Protein AF-A0A812Y9Y4-F1 (afdb_monomer_lite)

Structure (mmCIF, N/CA/C/O backbone):
data_AF-A0A812Y9Y4-F1
#
_entry.id   AF-A0A812Y9Y4-F1
#
loop_
_atom_site.group_PDB
_atom_site.id
_atom_site.type_symbol
_atom_site.label_atom_id
_atom_site.label_alt_id
_atom_site.label_comp_id
_atom_site.label_asym_id
_atom_site.label_entity_id
_atom_site.label_seq_id
_atom_site.pdbx_PDB_ins_code
_atom_site.Cartn_x
_atom_site.Cartn_y
_atom_site.Cartn_z
_atom_site.occupancy
_atom_site.B_iso_or_equiv
_atom_site.auth_seq_id
_atom_site.auth_comp_id
_atom_site.auth_asym_id
_atom_site.auth_atom_id
_atom_site.pdbx_PDB_model_num
ATOM 1 N N . MET A 1 1 ? 53.286 -4.081 -22.951 1.00 35.53 1 MET A N 1
ATOM 2 C CA . MET A 1 1 ? 52.260 -5.070 -22.555 1.00 35.53 1 MET A CA 1
ATOM 3 C C . MET A 1 1 ? 51.636 -4.602 -21.252 1.00 35.53 1 MET A C 1
ATOM 5 O O . MET A 1 1 ? 52.226 -4.806 -20.205 1.00 35.53 1 MET A O 1
ATOM 9 N N . ALA A 1 2 ? 50.497 -3.916 -21.320 1.00 28.64 2 ALA A N 1
ATOM 10 C CA . ALA A 1 2 ? 49.703 -3.560 -20.149 1.00 28.64 2 ALA A CA 1
ATOM 11 C C . ALA A 1 2 ? 48.253 -3.929 -20.473 1.00 28.64 2 ALA A C 1
ATOM 13 O O . ALA A 1 2 ? 47.637 -3.339 -21.357 1.00 28.64 2 ALA A O 1
ATOM 14 N N . LEU A 1 3 ? 47.769 -4.991 -19.832 1.00 30.16 3 LEU A N 1
ATOM 15 C CA . LEU A 1 3 ? 46.392 -5.464 -19.921 1.00 30.16 3 LEU A CA 1
ATOM 16 C C . LEU A 1 3 ? 45.519 -4.560 -19.044 1.00 30.16 3 LEU A C 1
ATOM 18 O O . LEU A 1 3 ? 45.478 -4.721 -17.827 1.00 30.16 3 LEU A O 1
ATOM 22 N N . LEU A 1 4 ? 44.822 -3.614 -19.670 1.00 27.36 4 LEU A N 1
ATOM 23 C CA . LEU A 1 4 ? 43.667 -2.943 -19.079 1.00 27.36 4 LEU A CA 1
ATOM 24 C C . LEU A 1 4 ? 42.500 -3.938 -19.074 1.00 27.36 4 LEU A C 1
ATOM 26 O O . LEU A 1 4 ? 41.922 -4.237 -20.118 1.00 27.36 4 LEU A O 1
ATOM 30 N N . ARG A 1 5 ? 42.176 -4.489 -17.900 1.00 28.12 5 ARG A N 1
ATOM 31 C CA . ARG A 1 5 ? 40.911 -5.198 -17.682 1.00 28.12 5 ARG A CA 1
ATOM 32 C C . ARG A 1 5 ? 39.799 -4.158 -17.573 1.00 28.12 5 ARG A C 1
ATOM 34 O O . ARG A 1 5 ? 39.793 -3.360 -16.641 1.00 28.12 5 ARG A O 1
ATOM 41 N N . SER A 1 6 ? 38.874 -4.178 -18.527 1.00 24.42 6 SER A N 1
ATOM 42 C CA . SER A 1 6 ? 37.622 -3.432 -18.459 1.00 24.42 6 SER A CA 1
ATOM 43 C C . SER A 1 6 ? 36.795 -3.932 -17.272 1.00 24.42 6 SER A C 1
ATOM 45 O O . SER A 1 6 ? 36.425 -5.107 -17.230 1.00 24.42 6 SER A O 1
ATOM 47 N N . MET A 1 7 ? 36.489 -3.049 -16.323 1.00 25.41 7 MET A N 1
ATOM 48 C CA . MET A 1 7 ? 35.390 -3.270 -15.386 1.00 25.41 7 MET A CA 1
ATOM 49 C C . MET A 1 7 ? 34.083 -3.163 -16.173 1.00 25.41 7 MET A C 1
ATOM 51 O O . MET A 1 7 ? 33.804 -2.139 -16.796 1.00 25.41 7 MET A O 1
ATOM 55 N N . ALA A 1 8 ? 33.318 -4.250 -16.192 1.00 24.70 8 ALA A N 1
ATOM 56 C CA . ALA A 1 8 ? 31.974 -4.265 -16.736 1.00 24.70 8 ALA A CA 1
ATOM 57 C C . ALA A 1 8 ? 31.073 -3.440 -15.808 1.00 24.70 8 ALA A C 1
ATOM 59 O O . ALA A 1 8 ? 30.738 -3.884 -14.713 1.00 24.70 8 ALA A O 1
ATOM 60 N N . PHE A 1 9 ? 30.697 -2.238 -16.243 1.00 24.39 9 PHE A N 1
ATOM 61 C CA . PHE A 1 9 ? 29.556 -1.527 -15.681 1.00 24.39 9 PHE A CA 1
ATOM 62 C C . PHE A 1 9 ? 28.302 -2.333 -16.022 1.00 24.39 9 PHE A C 1
ATOM 64 O O . PHE A 1 9 ? 27.894 -2.403 -17.182 1.00 24.39 9 PHE A O 1
ATOM 71 N N . TRP A 1 10 ? 27.720 -2.984 -15.020 1.00 23.72 10 TRP A N 1
ATOM 72 C CA . TRP A 1 10 ? 26.359 -3.491 -15.121 1.00 23.72 10 TRP A CA 1
ATOM 73 C C . TRP A 1 10 ? 25.416 -2.278 -15.157 1.00 23.72 10 TRP A C 1
ATOM 75 O O . TRP A 1 10 ? 25.562 -1.389 -14.316 1.00 23.72 10 TRP A O 1
ATOM 85 N N . PRO A 1 11 ? 24.492 -2.180 -16.128 1.00 23.34 11 PRO A N 1
ATOM 86 C CA . PRO A 1 11 ? 23.519 -1.099 -16.139 1.00 23.34 11 PRO A CA 1
ATOM 87 C C . PRO A 1 11 ? 22.568 -1.262 -14.940 1.00 23.34 11 PRO A C 1
ATOM 89 O O . PRO A 1 11 ? 22.229 -2.400 -14.591 1.00 23.34 11 PRO A O 1
ATOM 92 N N . PRO A 1 12 ? 22.124 -0.159 -14.310 1.00 27.38 12 PRO A N 1
ATOM 93 C CA . PRO A 1 12 ? 21.137 -0.227 -13.245 1.00 27.38 12 PRO A CA 1
ATOM 94 C C . PRO A 1 12 ? 19.872 -0.875 -13.810 1.00 27.38 12 PRO A C 1
ATOM 96 O O . PRO A 1 12 ? 19.343 -0.443 -14.834 1.00 27.38 12 PRO A O 1
ATOM 99 N N . HIS A 1 13 ? 19.421 -1.958 -13.181 1.00 29.28 13 HIS A N 1
ATOM 100 C CA . HIS A 1 13 ? 18.095 -2.499 -13.441 1.00 29.28 13 HIS A CA 1
ATOM 101 C C . HIS A 1 13 ? 17.080 -1.382 -13.174 1.00 29.28 13 HIS A C 1
ATOM 103 O O . HIS A 1 13 ? 17.046 -0.826 -12.076 1.00 29.28 13 HIS A O 1
ATOM 109 N N . SER A 1 14 ? 16.297 -1.024 -14.191 1.00 27.38 14 SER A N 1
ATOM 110 C CA . SER A 1 14 ? 15.181 -0.090 -14.079 1.00 27.38 14 SER A CA 1
ATOM 111 C C . SER A 1 14 ? 14.081 -0.749 -13.244 1.00 27.38 14 SER A C 1
ATOM 113 O O . SER A 1 14 ? 13.194 -1.421 -13.771 1.00 27.38 14 SER A O 1
ATOM 115 N N . TYR A 1 15 ? 14.187 -0.642 -11.924 1.00 32.03 15 TYR A N 1
ATOM 116 C CA . TYR A 1 15 ? 13.104 -0.998 -11.021 1.00 32.03 15 TYR A CA 1
ATOM 117 C C . TYR A 1 15 ? 12.094 0.150 -10.999 1.00 32.03 15 TYR A C 1
ATOM 119 O O . TYR A 1 15 ? 12.475 1.306 -10.834 1.00 32.03 15 TYR A O 1
ATOM 127 N N . SER A 1 16 ? 10.815 -0.191 -11.163 1.00 40.88 16 SER A N 1
ATOM 128 C CA . SER A 1 16 ? 9.662 0.695 -10.986 1.00 40.88 16 SER A CA 1
ATOM 129 C C . SER A 1 16 ? 9.823 1.607 -9.767 1.00 40.88 16 SER A C 1
ATOM 131 O O . SER A 1 16 ? 10.184 1.110 -8.691 1.00 40.88 16 SER A O 1
ATOM 133 N N . GLU A 1 17 ? 9.523 2.902 -9.912 1.00 46.56 17 GLU A N 1
ATOM 134 C CA . GLU A 1 17 ? 9.535 3.847 -8.792 1.00 46.56 17 GLU A CA 1
ATOM 135 C C . GLU A 1 17 ? 8.672 3.310 -7.641 1.00 46.56 17 GLU A C 1
ATOM 137 O O . GLU A 1 17 ? 7.454 3.166 -7.723 1.00 46.56 17 GLU A O 1
ATOM 142 N N . ALA A 1 18 ? 9.359 2.922 -6.576 1.00 58.59 18 ALA A N 1
ATOM 143 C CA . ALA A 1 18 ? 8.795 2.374 -5.360 1.00 58.59 18 ALA A CA 1
ATOM 144 C C . ALA A 1 18 ? 7.864 3.375 -4.657 1.00 58.59 18 ALA A C 1
ATOM 146 O O . ALA A 1 18 ? 8.152 4.572 -4.609 1.00 58.59 18 ALA A O 1
ATOM 147 N N . ASN A 1 19 ? 6.799 2.888 -4.019 1.00 74.06 19 ASN A N 1
ATOM 148 C CA . ASN A 1 19 ? 5.921 3.695 -3.171 1.00 74.06 19 ASN A CA 1
ATOM 149 C C . ASN A 1 19 ? 6.490 3.744 -1.748 1.00 74.06 19 ASN A C 1
ATOM 151 O O . ASN A 1 19 ? 5.922 3.179 -0.807 1.00 74.06 19 ASN A O 1
ATOM 155 N N . TRP A 1 20 ? 7.639 4.404 -1.603 1.00 85.50 20 TRP A N 1
ATOM 156 C CA . TRP A 1 20 ? 8.305 4.547 -0.315 1.00 85.50 20 TRP A CA 1
ATOM 157 C C . TRP A 1 20 ? 7.474 5.392 0.650 1.00 85.50 20 TRP A C 1
ATOM 159 O O . TRP A 1 20 ? 7.106 6.535 0.372 1.00 85.50 20 TRP A O 1
ATOM 169 N N . LYS A 1 21 ? 7.209 4.826 1.824 1.00 87.25 21 LYS A N 1
ATOM 170 C CA . LYS A 1 21 ? 6.614 5.499 2.974 1.00 87.25 21 LYS A CA 1
ATOM 171 C C . LYS A 1 21 ? 7.640 5.597 4.087 1.00 87.25 21 LYS A C 1
ATOM 173 O O . LYS A 1 21 ? 8.237 4.585 4.452 1.00 87.25 21 LYS A O 1
ATOM 178 N N . LEU A 1 22 ? 7.849 6.799 4.618 1.00 93.81 22 LEU A N 1
ATOM 179 C CA . LEU A 1 22 ? 8.743 6.994 5.754 1.00 93.81 22 LEU A CA 1
ATOM 180 C C . LEU A 1 22 ? 8.109 6.337 6.979 1.00 93.81 22 LEU A C 1
ATOM 182 O O . LEU A 1 22 ? 7.027 6.726 7.402 1.00 93.81 22 LEU A O 1
ATOM 186 N N . ALA A 1 23 ? 8.776 5.330 7.529 1.00 96.62 23 ALA A N 1
ATOM 187 C CA . ALA A 1 23 ? 8.288 4.570 8.673 1.00 96.62 23 ALA A CA 1
ATOM 188 C C . ALA A 1 23 ? 8.977 5.012 9.972 1.00 96.62 23 ALA A C 1
ATOM 190 O O . ALA A 1 23 ? 8.327 5.155 11.008 1.00 96.62 23 ALA A O 1
ATOM 191 N N . LEU A 1 24 ? 10.284 5.273 9.930 1.00 98.25 24 LEU A N 1
ATOM 192 C CA . LEU A 1 24 ? 11.077 5.620 11.112 1.00 98.25 24 LEU A CA 1
ATOM 193 C C . LEU A 1 24 ? 12.174 6.621 10.737 1.00 98.25 24 LEU A C 1
ATOM 195 O O . LEU A 1 24 ? 12.804 6.489 9.691 1.00 98.25 24 LEU A O 1
ATOM 199 N N . LYS A 1 25 ? 12.450 7.578 11.616 1.00 97.75 25 LYS A N 1
ATOM 200 C CA . LYS A 1 25 ? 13.698 8.338 11.648 1.00 97.75 25 LYS A CA 1
ATOM 201 C C . LYS A 1 25 ? 14.442 7.995 12.914 1.00 97.75 25 LYS A C 1
ATOM 203 O O . LYS A 1 25 ? 13.863 7.956 13.996 1.00 97.75 25 LYS A O 1
ATOM 208 N N . VAL A 1 26 ? 15.727 7.769 12.759 1.00 97.06 26 VAL A N 1
ATOM 209 C CA . VAL A 1 26 ? 16.653 7.473 13.832 1.00 97.06 26 VAL A CA 1
ATOM 210 C C . VAL A 1 26 ? 17.603 8.651 13.919 1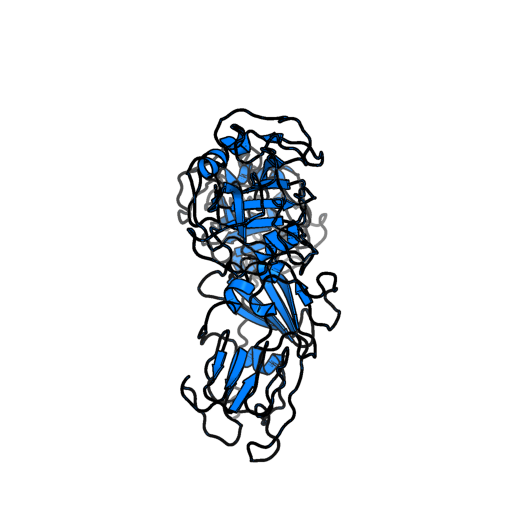.00 97.06 26 VAL A C 1
ATOM 212 O O . VAL A 1 26 ? 18.395 8.875 13.005 1.00 97.06 26 VAL A O 1
ATOM 215 N N . GLY A 1 27 ? 17.490 9.431 14.988 1.00 93.50 27 GLY A N 1
ATOM 216 C CA . GLY A 1 27 ? 18.373 10.559 15.242 1.00 93.50 27 GLY A CA 1
ATOM 217 C C . GLY A 1 27 ? 19.713 10.111 15.821 1.00 93.50 27 GLY A C 1
ATOM 218 O O . GLY A 1 27 ? 19.977 8.929 16.051 1.00 93.50 27 GLY A O 1
ATOM 219 N N . GLU A 1 28 ? 20.571 11.078 16.133 1.00 92.56 28 GLU A N 1
ATOM 220 C CA . GLU A 1 28 ? 21.837 10.827 16.832 1.00 92.56 28 GLU A CA 1
ATOM 221 C C . GLU A 1 28 ? 21.624 10.673 18.346 1.00 92.56 28 GLU A C 1
ATOM 223 O O . GLU A 1 28 ? 22.205 11.384 19.167 1.00 92.56 28 GLU A O 1
ATOM 228 N N . THR A 1 29 ? 20.733 9.760 18.735 1.00 90.31 29 THR A N 1
ATOM 229 C CA . THR A 1 29 ? 20.355 9.552 20.134 1.00 90.31 29 THR A CA 1
ATOM 230 C C . THR A 1 29 ? 20.307 8.062 20.498 1.00 90.31 29 THR A C 1
ATOM 232 O O . THR A 1 29 ? 20.536 7.173 19.677 1.00 90.31 29 THR A O 1
ATOM 235 N N . LYS A 1 30 ? 20.029 7.782 21.775 1.00 90.44 30 LYS A N 1
ATOM 236 C CA . LYS A 1 30 ? 19.825 6.430 22.316 1.00 90.44 30 LYS A CA 1
ATOM 237 C C . LYS A 1 30 ? 18.360 5.969 22.321 1.00 90.44 30 LYS A C 1
ATOM 239 O O . LYS A 1 30 ? 18.101 4.837 22.716 1.00 90.44 30 LYS A O 1
ATOM 244 N N . THR A 1 31 ? 17.405 6.824 21.943 1.00 95.00 31 THR A N 1
ATOM 245 C CA . THR A 1 31 ? 15.958 6.558 22.073 1.00 95.00 31 THR A CA 1
ATOM 246 C C . THR A 1 31 ? 15.532 5.318 21.294 1.00 95.00 31 THR A C 1
ATOM 248 O O . THR A 1 31 ? 14.781 4.491 21.804 1.00 95.00 31 THR A O 1
ATOM 251 N N . LEU A 1 32 ? 16.053 5.164 20.076 1.00 95.88 32 LEU A N 1
ATOM 252 C CA . LEU A 1 32 ? 15.797 4.024 19.198 1.00 95.88 32 LEU A CA 1
ATOM 253 C C . LEU A 1 32 ? 16.938 2.992 19.242 1.00 95.88 32 LEU A C 1
ATOM 255 O O . LEU A 1 32 ? 17.238 2.352 18.241 1.00 95.88 32 LEU A O 1
ATOM 259 N N . GLY A 1 33 ? 17.574 2.815 20.409 1.00 95.38 33 GLY A N 1
ATOM 260 C CA . GLY A 1 33 ? 18.510 1.714 20.672 1.00 95.38 33 GLY A CA 1
ATOM 261 C C . GLY A 1 33 ? 17.881 0.325 20.490 1.00 95.38 33 GLY A C 1
ATOM 262 O O . GLY A 1 33 ? 16.660 0.208 20.367 1.00 95.38 33 GLY A O 1
ATOM 263 N N . PHE A 1 34 ? 18.693 -0.738 20.460 1.00 95.31 34 PHE A N 1
ATOM 264 C CA . PHE A 1 34 ? 18.217 -2.112 20.226 1.00 95.31 34 PHE A CA 1
ATOM 265 C C . PHE A 1 34 ? 17.046 -2.513 21.139 1.00 95.31 34 PHE A C 1
ATOM 267 O O . PHE A 1 34 ? 16.038 -3.034 20.663 1.00 95.31 34 PHE A O 1
ATOM 274 N N . SER A 1 35 ? 17.146 -2.252 22.437 1.00 95.19 35 SER A N 1
ATOM 275 C CA . SER A 1 35 ? 16.162 -2.636 23.453 1.00 95.19 35 SER A CA 1
ATOM 276 C C . SER A 1 35 ? 14.985 -1.665 23.557 1.00 95.19 35 SER A C 1
ATOM 278 O O . SER A 1 35 ? 14.126 -1.849 24.418 1.00 95.19 35 SER A O 1
ATOM 280 N N . SER A 1 36 ? 14.920 -0.635 22.708 1.00 96.56 36 SER A N 1
ATOM 281 C CA . SER A 1 36 ? 13.810 0.316 22.725 1.00 96.56 36 SER A CA 1
ATOM 282 C C . SER A 1 36 ? 12.471 -0.397 22.478 1.00 96.56 36 SER A C 1
ATOM 284 O O . SER A 1 36 ? 12.345 -1.128 21.489 1.00 96.56 36 SER A O 1
ATOM 286 N N . PRO A 1 37 ? 11.442 -0.184 23.321 1.00 95.50 37 PRO A N 1
ATOM 287 C CA . PRO A 1 37 ? 10.122 -0.774 23.100 1.00 95.50 37 PRO A CA 1
ATOM 288 C C . PRO A 1 37 ? 9.448 -0.217 21.838 1.00 95.50 37 PRO A C 1
ATOM 290 O O . PRO A 1 37 ? 8.569 -0.866 21.275 1.00 95.50 37 PRO A O 1
ATOM 293 N N . LEU A 1 38 ? 9.910 0.935 21.335 1.00 95.81 38 LEU A N 1
ATOM 294 C CA . LEU A 1 38 ? 9.402 1.563 20.116 1.00 95.81 38 LEU A CA 1
ATOM 295 C C . LEU A 1 38 ? 9.594 0.703 18.861 1.00 95.81 38 LEU A C 1
ATOM 297 O O . LEU A 1 38 ? 8.903 0.929 17.873 1.00 95.81 38 LEU A O 1
ATOM 301 N N . TRP A 1 39 ? 10.469 -0.305 18.880 1.00 96.50 39 TRP A N 1
ATOM 302 C CA . TRP A 1 39 ? 10.584 -1.256 17.770 1.00 96.50 39 TRP A CA 1
ATOM 303 C C . TRP A 1 39 ? 9.386 -2.205 17.660 1.00 96.50 39 TRP A C 1
ATOM 305 O O . TRP A 1 39 ? 9.103 -2.692 16.567 1.00 96.50 39 TRP A O 1
ATOM 315 N N . THR A 1 40 ? 8.692 -2.477 18.768 1.00 90.75 40 THR A N 1
ATOM 316 C CA . THR A 1 40 ? 7.717 -3.576 18.853 1.00 90.75 40 THR A CA 1
ATOM 317 C C . THR A 1 40 ? 6.329 -3.153 19.335 1.00 90.75 40 THR A C 1
ATOM 319 O O . THR A 1 40 ? 5.337 -3.795 18.977 1.00 90.75 40 THR A O 1
ATOM 322 N N . ASN A 1 41 ? 6.229 -2.061 20.096 1.00 78.44 41 ASN A N 1
ATOM 323 C CA . ASN A 1 41 ? 4.957 -1.455 20.493 1.00 78.44 41 ASN A CA 1
ATOM 324 C C . ASN A 1 41 ? 4.333 -0.651 19.336 1.00 78.44 41 ASN A C 1
ATOM 326 O O . ASN A 1 41 ? 4.940 -0.516 18.267 1.00 78.44 41 ASN A O 1
ATOM 330 N N . THR A 1 42 ? 3.134 -0.094 19.517 1.00 80.56 42 THR A N 1
ATOM 331 C CA . THR A 1 42 ? 2.537 0.797 18.499 1.00 80.56 42 THR A CA 1
ATOM 332 C C . THR A 1 42 ? 2.680 2.281 18.807 1.00 80.56 42 THR A C 1
ATOM 334 O O . THR A 1 42 ? 2.175 3.097 18.035 1.00 80.56 42 THR A O 1
ATOM 337 N N . GLU A 1 43 ? 3.341 2.653 19.902 1.00 86.56 43 GLU A N 1
ATOM 338 C CA . GLU A 1 43 ? 3.541 4.060 20.241 1.00 86.56 43 GLU A CA 1
ATOM 339 C C . GLU A 1 43 ? 4.233 4.777 19.082 1.00 86.56 43 GLU A C 1
ATOM 341 O O . GLU A 1 43 ? 5.159 4.243 18.459 1.00 86.56 43 GLU A O 1
ATOM 346 N N . LEU A 1 44 ? 3.744 5.976 18.779 1.00 88.62 44 LEU A N 1
ATOM 347 C CA . LEU A 1 44 ? 4.352 6.880 17.815 1.00 88.62 44 LEU A CA 1
ATOM 348 C C . LEU A 1 44 ? 5.338 7.789 18.542 1.00 88.62 44 LEU A C 1
ATOM 350 O O . LEU A 1 44 ? 5.207 8.049 19.737 1.00 88.62 44 LEU A O 1
ATOM 354 N N . LEU A 1 45 ? 6.314 8.303 17.807 1.00 95.81 45 LEU A N 1
ATOM 355 C CA . LEU A 1 45 ? 7.305 9.233 18.334 1.00 95.81 45 LEU A CA 1
ATOM 356 C C . LEU A 1 45 ? 7.418 10.394 17.357 1.00 95.81 45 LEU A C 1
ATOM 358 O O . LEU A 1 45 ? 7.671 10.158 16.183 1.00 95.81 45 LEU A O 1
ATOM 362 N N . ASN A 1 46 ? 7.220 11.629 17.818 1.00 94.25 46 ASN A N 1
ATOM 363 C CA . ASN A 1 46 ? 7.368 12.835 16.995 1.00 94.25 46 ASN A CA 1
ATOM 364 C C . ASN A 1 46 ? 6.684 12.729 15.608 1.00 94.25 46 ASN A C 1
ATOM 366 O O . ASN A 1 46 ? 7.283 13.067 14.595 1.00 94.25 46 ASN A O 1
ATOM 370 N N . GLU A 1 47 ? 5.434 12.251 15.537 1.00 86.56 47 GLU A N 1
ATOM 371 C CA . GLU A 1 47 ? 4.743 11.963 14.258 1.00 86.56 47 GLU A CA 1
ATOM 372 C C . GLU A 1 47 ? 4.615 13.195 13.341 1.00 86.56 47 GLU A C 1
ATOM 374 O O . GLU A 1 47 ? 4.638 13.079 12.119 1.00 86.56 47 GLU A O 1
ATOM 379 N N . ALA A 1 48 ? 4.528 14.394 13.923 1.00 82.00 48 ALA A N 1
ATOM 380 C CA . ALA A 1 48 ? 4.484 15.651 13.176 1.00 82.00 48 ALA A CA 1
ATOM 381 C C . ALA A 1 48 ? 5.858 16.097 12.634 1.00 82.00 48 ALA A C 1
ATOM 383 O O . ALA A 1 48 ? 5.953 17.141 11.987 1.00 82.00 48 ALA A O 1
ATOM 384 N N . SER A 1 49 ? 6.923 15.346 12.922 1.00 85.88 49 SER A N 1
ATOM 385 C CA . SER A 1 49 ? 8.274 15.677 12.496 1.00 85.88 49 SER A CA 1
ATOM 386 C C . SER A 1 49 ? 8.400 15.607 10.978 1.00 85.88 49 SER A C 1
ATOM 388 O O . SER A 1 49 ? 8.122 14.577 10.357 1.00 85.88 49 SER A O 1
ATOM 390 N N . VAL A 1 50 ? 8.854 16.704 10.376 1.00 83.62 50 VAL A N 1
ATOM 391 C CA . VAL A 1 50 ? 9.077 16.784 8.929 1.00 83.62 50 VAL A CA 1
ATOM 392 C C . VAL A 1 50 ? 10.319 15.987 8.526 1.00 83.62 50 VAL A C 1
ATOM 394 O O . VAL A 1 50 ? 11.215 15.756 9.339 1.00 83.62 50 VAL A O 1
ATOM 397 N N . VAL A 1 51 ? 10.373 15.542 7.269 1.00 84.00 51 VAL A N 1
ATOM 398 C CA . VAL A 1 51 ? 11.384 14.587 6.777 1.00 84.00 51 VAL A CA 1
ATOM 399 C C . VAL A 1 51 ? 12.814 15.046 7.079 1.00 84.00 51 VAL A C 1
ATOM 401 O O . VAL A 1 51 ? 13.568 14.281 7.670 1.00 84.00 51 VAL A O 1
ATOM 404 N N . ASP A 1 52 ? 13.164 16.298 6.790 1.00 86.38 52 ASP A N 1
ATOM 405 C CA . ASP A 1 52 ? 14.549 16.792 6.891 1.00 86.38 52 ASP A CA 1
ATOM 406 C C . ASP A 1 52 ? 15.040 17.057 8.325 1.00 86.38 52 ASP A C 1
ATOM 408 O O . ASP A 1 52 ? 16.214 17.362 8.543 1.00 86.38 52 ASP A O 1
ATOM 412 N N . THR A 1 53 ? 14.169 16.963 9.335 1.00 90.75 53 THR A N 1
ATOM 413 C CA . THR A 1 53 ? 14.573 17.173 10.731 1.00 90.75 53 THR A CA 1
ATOM 414 C C . THR A 1 53 ? 15.335 15.960 11.260 1.00 90.75 53 THR A C 1
ATOM 416 O O . THR A 1 53 ? 14.800 14.849 11.282 1.00 90.75 53 THR A O 1
ATOM 419 N N . ILE A 1 54 ? 16.565 16.178 11.735 1.00 94.19 54 ILE A N 1
ATOM 420 C CA . ILE A 1 54 ? 17.379 15.147 12.391 1.00 94.19 54 ILE A CA 1
ATOM 421 C C . ILE A 1 54 ? 16.906 14.978 13.837 1.00 94.19 54 ILE A C 1
ATOM 423 O O . ILE A 1 54 ? 17.336 15.694 14.739 1.00 94.19 54 ILE A O 1
ATOM 427 N N . GLU A 1 55 ? 16.016 14.019 14.046 1.00 96.06 55 GLU A N 1
ATOM 428 C CA . GLU A 1 55 ? 15.547 13.572 15.356 1.00 96.06 55 GLU A CA 1
ATOM 429 C C . GLU A 1 55 ? 14.967 12.158 15.251 1.00 96.06 55 GLU A C 1
ATOM 431 O O . GLU A 1 55 ? 14.744 11.650 14.149 1.00 96.06 55 GLU A O 1
ATOM 436 N N . ASP A 1 56 ? 14.711 11.521 16.393 1.00 98.06 56 ASP A N 1
ATOM 437 C CA . ASP A 1 56 ? 13.973 10.262 16.405 1.00 98.06 56 ASP A CA 1
ATOM 438 C C . ASP A 1 56 ? 12.497 10.521 16.101 1.00 98.06 56 ASP A C 1
ATOM 440 O O . ASP A 1 56 ? 11.869 11.366 16.737 1.00 98.06 56 ASP A O 1
ATOM 444 N N . ALA A 1 57 ? 11.928 9.774 15.163 1.00 97.44 57 ALA A N 1
ATOM 445 C CA . ALA A 1 57 ? 10.499 9.793 14.892 1.00 97.44 57 ALA A CA 1
ATOM 446 C C . ALA A 1 57 ? 10.024 8.406 14.462 1.00 97.44 57 ALA A C 1
ATOM 448 O O . ALA A 1 57 ? 10.733 7.690 13.762 1.00 97.44 57 ALA A O 1
ATOM 449 N N . LYS A 1 58 ? 8.814 8.027 14.851 1.00 97.19 58 LYS A N 1
ATOM 450 C CA . LYS A 1 58 ? 8.142 6.795 14.447 1.00 97.19 58 LYS A CA 1
ATOM 451 C C . LYS A 1 58 ? 6.753 7.153 13.952 1.00 97.19 58 LYS A C 1
ATOM 453 O O . LYS A 1 58 ? 5.948 7.689 14.714 1.00 97.19 58 LYS A O 1
ATOM 458 N N . TYR A 1 59 ? 6.501 6.852 12.685 1.00 87.69 59 TYR A N 1
ATOM 459 C CA . TYR A 1 59 ? 5.267 7.196 11.988 1.00 87.69 59 TYR A CA 1
ATOM 460 C C . TYR A 1 59 ? 4.291 6.020 11.985 1.00 87.69 59 TYR A C 1
ATOM 462 O O . TYR A 1 59 ? 4.680 4.863 12.178 1.00 87.69 59 TYR A O 1
ATOM 470 N N . LYS A 1 60 ? 3.010 6.300 11.731 1.00 78.12 60 LYS A N 1
ATOM 471 C CA . LYS A 1 60 ? 1.957 5.273 11.652 1.00 78.12 60 LYS A CA 1
ATOM 472 C C . LYS A 1 60 ? 2.272 4.176 10.629 1.00 78.12 60 LYS A C 1
ATOM 474 O O . LYS A 1 60 ? 1.877 3.024 10.828 1.00 78.12 60 LYS A O 1
ATOM 479 N N . GLU A 1 61 ? 2.997 4.503 9.560 1.00 86.44 61 GLU A N 1
ATOM 480 C CA . GLU A 1 61 ? 3.375 3.570 8.501 1.00 86.44 61 GLU A CA 1
ATOM 481 C C . GLU A 1 61 ? 4.279 2.453 9.036 1.00 86.44 61 GLU A C 1
ATOM 483 O O . GLU A 1 61 ? 4.135 1.306 8.622 1.00 86.44 61 GLU A O 1
ATOM 488 N N . PHE A 1 62 ? 5.103 2.715 10.059 1.00 93.44 62 PHE A N 1
ATOM 489 C CA . PHE A 1 62 ? 5.865 1.658 10.733 1.00 93.44 62 PHE A CA 1
ATOM 490 C C . PHE A 1 62 ? 4.962 0.568 11.321 1.00 93.44 62 PHE A C 1
ATOM 492 O O . PHE A 1 62 ? 5.308 -0.611 11.290 1.00 93.44 62 PHE A O 1
ATOM 499 N N . ASN A 1 63 ? 3.798 0.949 11.850 1.00 76.25 63 ASN A N 1
ATOM 500 C CA . ASN A 1 63 ? 2.881 0.030 12.521 1.00 76.25 63 ASN A CA 1
ATOM 501 C C . ASN A 1 63 ? 1.913 -0.667 11.563 1.00 76.25 63 ASN A C 1
ATOM 503 O O . ASN A 1 63 ? 1.444 -1.760 11.888 1.00 76.25 63 ASN A O 1
ATOM 507 N N . THR A 1 64 ? 1.604 -0.044 10.423 1.00 72.06 64 THR A N 1
ATOM 508 C CA . THR A 1 64 ? 0.420 -0.390 9.618 1.00 72.06 64 THR A CA 1
ATOM 509 C C . THR A 1 64 ? 0.684 -0.647 8.139 1.00 72.06 64 THR A C 1
ATOM 511 O O . THR A 1 64 ? -0.205 -1.183 7.482 1.00 72.06 64 THR A O 1
ATOM 514 N N . GLU A 1 65 ? 1.847 -0.268 7.603 1.00 78.00 65 GLU A N 1
ATOM 515 C CA . GLU A 1 65 ? 2.099 -0.342 6.164 1.00 78.00 65 GLU A CA 1
ATOM 516 C C . GLU A 1 65 ? 2.698 -1.700 5.773 1.00 78.00 65 GLU A C 1
ATOM 518 O O . GLU A 1 65 ? 3.852 -1.970 6.125 1.00 78.00 65 GLU A O 1
ATOM 523 N N . PRO A 1 66 ? 1.968 -2.553 5.032 1.00 74.50 66 PRO A N 1
ATOM 524 C CA . PRO A 1 66 ? 2.504 -3.821 4.575 1.00 74.50 66 PRO A CA 1
ATOM 525 C C . PRO A 1 66 ? 3.519 -3.597 3.455 1.00 74.50 66 PRO A C 1
ATOM 527 O O . PRO A 1 66 ? 3.309 -2.788 2.552 1.00 74.50 66 PRO A O 1
ATOM 530 N N . PHE A 1 67 ? 4.619 -4.343 3.482 1.00 82.31 67 PHE A N 1
ATOM 531 C CA . PHE A 1 67 ? 5.736 -4.138 2.560 1.00 82.31 67 PHE A CA 1
ATOM 532 C C . PHE A 1 67 ? 6.460 -5.442 2.234 1.00 82.31 67 PHE A C 1
ATOM 534 O O . PHE A 1 67 ? 6.405 -6.430 2.971 1.00 82.31 67 PHE A O 1
ATOM 541 N N . LYS A 1 68 ? 7.178 -5.433 1.109 1.00 85.00 68 LYS A N 1
ATOM 542 C CA . LYS A 1 68 ? 8.156 -6.473 0.740 1.00 85.00 68 LYS A CA 1
ATOM 543 C C . LYS A 1 68 ? 9.545 -5.897 0.460 1.00 85.00 68 LYS A C 1
ATOM 545 O O . LYS A 1 68 ? 10.495 -6.661 0.310 1.00 85.00 68 LYS A O 1
ATOM 550 N N . ARG A 1 69 ? 9.694 -4.568 0.438 1.00 89.12 69 ARG A N 1
ATOM 551 C CA . ARG A 1 69 ? 11.000 -3.901 0.375 1.00 89.12 69 ARG A CA 1
ATOM 552 C C . ARG A 1 69 ? 11.129 -2.855 1.466 1.00 89.12 69 ARG A C 1
ATOM 554 O O . ARG A 1 69 ? 10.167 -2.154 1.772 1.00 89.12 69 ARG A O 1
ATOM 561 N N . ILE A 1 70 ? 12.319 -2.758 2.032 1.00 95.88 70 ILE A N 1
ATOM 562 C CA . ILE A 1 70 ? 12.681 -1.763 3.037 1.00 95.88 70 ILE A CA 1
ATOM 563 C C . ILE A 1 70 ? 13.952 -1.054 2.594 1.00 95.88 70 ILE A C 1
ATOM 565 O O . ILE A 1 70 ? 14.805 -1.647 1.934 1.00 95.88 70 ILE A O 1
ATOM 569 N N . ARG A 1 71 ? 14.076 0.218 2.944 1.00 95.69 71 ARG A N 1
ATOM 570 C CA . ARG A 1 71 ? 15.217 1.061 2.608 1.00 95.69 71 ARG A CA 1
ATOM 571 C C . ARG A 1 71 ? 15.663 1.804 3.855 1.00 95.69 71 ARG A C 1
ATOM 573 O O . ARG A 1 71 ? 14.825 2.361 4.553 1.00 95.69 71 ARG A O 1
ATOM 580 N N . MET A 1 72 ? 16.964 1.861 4.111 1.00 96.88 72 MET A N 1
ATOM 581 C CA . MET A 1 72 ? 17.545 2.803 5.070 1.00 96.88 72 MET A CA 1
ATOM 582 C C . MET A 1 72 ? 18.461 3.783 4.348 1.00 96.88 72 MET A C 1
ATOM 584 O O . MET A 1 72 ? 19.350 3.355 3.623 1.00 96.88 72 MET A O 1
ATOM 588 N N . CYS A 1 73 ? 18.259 5.081 4.543 1.00 96.38 73 CYS A N 1
ATOM 589 C CA . CYS A 1 73 ? 19.125 6.141 4.024 1.00 96.38 73 CYS A CA 1
ATOM 590 C C . CYS A 1 73 ? 19.919 6.758 5.168 1.00 96.38 73 CYS A C 1
ATOM 592 O O . CYS A 1 73 ? 19.337 7.101 6.198 1.00 96.38 73 CYS A O 1
ATOM 594 N N . VAL A 1 74 ? 21.240 6.850 5.020 1.00 97.12 74 VAL A N 1
ATOM 595 C CA . VAL A 1 74 ? 22.157 7.212 6.109 1.00 97.12 74 VAL A CA 1
ATOM 596 C C . VAL A 1 74 ? 22.739 8.599 5.863 1.00 97.12 74 VAL A C 1
ATOM 598 O O . VAL A 1 74 ? 23.342 8.858 4.823 1.00 97.12 74 VAL A O 1
ATOM 601 N N . GLY A 1 75 ? 22.595 9.503 6.833 1.00 94.31 75 GLY A N 1
ATOM 602 C CA . GLY A 1 75 ? 23.087 10.883 6.741 1.00 94.31 75 GLY A CA 1
ATOM 603 C C . GLY A 1 75 ? 22.176 11.843 5.965 1.00 94.31 75 GLY A C 1
ATOM 604 O O . GLY A 1 75 ? 22.311 13.052 6.126 1.00 94.31 75 GLY A O 1
ATOM 605 N N . SER A 1 76 ? 21.250 11.324 5.159 1.00 91.50 76 SER A N 1
ATOM 606 C CA . SER A 1 76 ? 20.311 12.079 4.324 1.00 91.50 76 SER A CA 1
ATOM 607 C C . SER A 1 76 ? 19.010 11.283 4.150 1.00 91.50 76 SER A C 1
ATOM 609 O O . SER A 1 76 ? 19.074 10.052 4.119 1.00 91.50 76 SER A O 1
ATOM 611 N N . PRO A 1 77 ? 17.837 11.934 4.021 1.00 85.56 77 PRO A N 1
ATOM 612 C CA . PRO A 1 77 ? 16.554 11.242 3.887 1.00 85.56 77 PRO A CA 1
ATOM 613 C C . PRO A 1 77 ? 16.385 10.458 2.583 1.00 85.56 77 PRO A C 1
ATOM 615 O O . PRO A 1 77 ? 15.703 9.434 2.582 1.00 85.56 77 PRO A O 1
ATOM 618 N N . GLU A 1 78 ? 16.997 10.919 1.490 1.00 83.75 78 GLU A N 1
ATOM 619 C CA . GLU A 1 78 ? 16.721 10.414 0.133 1.00 83.75 78 GLU A CA 1
ATOM 620 C C . GLU A 1 78 ? 17.976 9.973 -0.635 1.00 83.75 78 GLU A C 1
ATOM 622 O O . GLU A 1 78 ? 17.887 9.518 -1.775 1.00 83.75 78 GLU A O 1
ATOM 627 N N . SER A 1 79 ? 19.159 10.088 -0.031 1.00 86.88 79 SER A N 1
ATOM 628 C CA . SER A 1 79 ? 20.424 9.680 -0.646 1.00 86.88 79 SER A CA 1
ATOM 629 C C . SER A 1 79 ? 21.242 8.799 0.292 1.00 86.88 79 SER A C 1
ATOM 631 O O . SER A 1 79 ? 20.974 8.741 1.490 1.00 86.88 79 SER A O 1
ATOM 633 N N . ASN A 1 80 ? 22.247 8.111 -0.265 1.00 93.69 80 ASN A N 1
ATOM 634 C CA . ASN A 1 80 ? 23.126 7.213 0.488 1.00 93.69 80 ASN A CA 1
ATOM 635 C C . ASN A 1 80 ? 22.337 6.095 1.201 1.00 93.69 80 ASN A C 1
ATOM 637 O O . ASN A 1 80 ? 22.349 5.971 2.429 1.00 93.69 80 ASN A O 1
ATOM 641 N N . CYS A 1 81 ? 21.573 5.346 0.400 1.00 93.75 81 CYS A N 1
ATOM 642 C CA . CYS A 1 81 ? 20.600 4.376 0.879 1.00 93.75 81 CYS A CA 1
ATOM 643 C C . CYS A 1 81 ? 21.001 2.932 0.580 1.00 93.75 81 CYS A C 1
ATOM 645 O O . CYS A 1 81 ? 21.567 2.633 -0.469 1.00 93.75 81 CYS A O 1
ATOM 647 N N . VAL A 1 82 ? 20.589 2.041 1.477 1.00 94.31 82 VAL A N 1
ATOM 648 C CA . VAL A 1 82 ? 20.629 0.589 1.315 1.00 94.31 82 VAL A CA 1
ATOM 649 C C . VAL A 1 82 ? 19.203 0.078 1.238 1.00 94.31 82 VAL A C 1
ATOM 651 O O . VAL A 1 82 ? 18.387 0.383 2.110 1.00 94.31 82 VAL A O 1
ATOM 654 N N . GLU A 1 83 ? 18.906 -0.713 0.215 1.00 93.81 83 GLU A N 1
ATOM 655 C CA . GLU A 1 83 ? 17.616 -1.378 0.056 1.00 93.81 83 GLU A CA 1
ATOM 656 C C . GLU A 1 83 ? 17.731 -2.869 0.339 1.00 93.81 83 GLU A C 1
ATOM 658 O O . GLU A 1 83 ? 18.770 -3.490 0.128 1.00 93.81 83 GLU A O 1
ATOM 663 N N . HIS A 1 84 ? 16.632 -3.458 0.789 1.00 91.38 84 HIS A N 1
ATOM 664 C CA . HIS A 1 84 ? 16.517 -4.891 0.959 1.00 91.38 84 HIS A CA 1
ATOM 665 C C . HIS A 1 84 ? 15.124 -5.365 0.543 1.00 91.38 84 HIS A C 1
ATOM 667 O O . HIS A 1 84 ? 14.112 -4.739 0.867 1.00 91.38 84 HIS A O 1
ATOM 673 N N . VAL A 1 85 ? 15.083 -6.479 -0.189 1.00 84.00 85 VAL A N 1
ATOM 674 C CA . VAL A 1 85 ? 13.858 -7.107 -0.693 1.00 84.00 85 VAL A CA 1
ATOM 675 C C . VAL A 1 85 ? 13.679 -8.449 -0.004 1.00 84.00 85 VAL A C 1
ATOM 677 O O . VAL A 1 85 ? 14.519 -9.335 -0.129 1.00 84.00 85 VAL A O 1
ATOM 680 N N . PHE A 1 86 ? 12.553 -8.620 0.676 1.00 78.44 86 PHE A N 1
ATOM 681 C CA . PHE A 1 86 ? 12.242 -9.854 1.380 1.00 78.44 86 PHE A CA 1
ATOM 682 C C . PHE A 1 86 ? 11.653 -10.903 0.436 1.00 78.44 86 PHE A C 1
ATOM 684 O O . PHE A 1 86 ? 10.935 -10.594 -0.518 1.00 78.44 86 PHE A O 1
ATOM 691 N N . SER A 1 87 ? 11.874 -12.180 0.747 1.00 75.38 87 SER A N 1
ATOM 692 C CA . SER A 1 87 ? 11.231 -13.297 0.039 1.00 75.38 87 SER A CA 1
ATOM 693 C C . SER A 1 87 ? 9.711 -13.337 0.262 1.00 75.38 87 SER A C 1
ATOM 695 O O . SER A 1 87 ? 8.959 -13.706 -0.645 1.00 75.38 87 SER A O 1
ATOM 697 N N . LYS A 1 88 ? 9.248 -12.876 1.432 1.00 72.06 88 LYS A N 1
ATOM 698 C CA . LYS A 1 88 ? 7.836 -12.742 1.821 1.00 72.06 88 LYS A CA 1
ATOM 699 C C . LYS A 1 88 ? 7.479 -11.298 2.179 1.00 72.06 88 LYS A C 1
ATOM 701 O O . LYS A 1 88 ? 8.349 -10.511 2.528 1.00 72.06 88 LYS A O 1
ATOM 706 N N . ALA A 1 89 ? 6.192 -10.978 2.127 1.00 68.62 89 ALA A N 1
ATOM 707 C CA . ALA A 1 89 ? 5.662 -9.732 2.666 1.00 68.62 89 ALA A CA 1
ATOM 708 C C . ALA A 1 89 ? 5.627 -9.744 4.204 1.00 68.62 89 ALA A C 1
ATOM 710 O O . ALA A 1 89 ? 5.466 -10.805 4.815 1.00 68.62 89 ALA A O 1
ATOM 711 N N . TYR A 1 90 ? 5.725 -8.559 4.801 1.00 72.94 90 TYR A N 1
ATOM 712 C CA . TYR A 1 90 ? 5.420 -8.298 6.207 1.00 72.94 90 TYR A CA 1
ATOM 713 C C . TYR A 1 90 ? 4.214 -7.367 6.302 1.00 72.94 90 TYR A C 1
ATOM 715 O O . TYR A 1 90 ? 4.082 -6.453 5.491 1.00 72.94 90 TYR A O 1
ATOM 723 N N . ASP A 1 91 ? 3.367 -7.582 7.311 1.00 65.50 91 ASP A N 1
ATOM 724 C CA . ASP A 1 91 ? 2.173 -6.759 7.539 1.00 65.50 91 ASP A CA 1
ATOM 725 C C . ASP A 1 91 ? 2.522 -5.321 7.953 1.00 65.50 91 ASP A C 1
ATOM 727 O O . ASP A 1 91 ? 1.755 -4.404 7.678 1.00 65.50 91 ASP A O 1
ATOM 731 N N . SER A 1 92 ? 3.673 -5.125 8.609 1.00 79.44 92 SER A N 1
ATOM 732 C CA . SER A 1 92 ? 4.253 -3.814 8.924 1.00 79.44 92 SER A CA 1
ATOM 733 C C . SER A 1 92 ? 5.686 -3.914 9.440 1.00 79.44 92 SER A C 1
ATOM 735 O O . SER A 1 92 ? 6.165 -5.007 9.765 1.00 79.44 92 SER A O 1
ATOM 737 N N . ALA A 1 93 ? 6.416 -2.790 9.490 1.00 93.31 93 ALA A N 1
ATOM 738 C CA . ALA A 1 93 ? 7.789 -2.777 10.006 1.00 93.31 93 ALA A CA 1
ATOM 739 C C . ALA A 1 93 ? 7.817 -3.216 11.477 1.00 93.31 93 ALA A C 1
ATOM 741 O O . ALA A 1 93 ? 8.695 -3.976 11.876 1.00 93.31 93 ALA A O 1
ATOM 742 N N . ARG A 1 94 ? 6.790 -2.856 12.255 1.00 93.44 94 ARG A N 1
ATOM 743 C CA . ARG A 1 94 ? 6.567 -3.394 13.600 1.00 93.44 94 ARG A CA 1
ATOM 744 C C . ARG A 1 94 ? 6.486 -4.917 13.588 1.00 93.44 94 ARG A C 1
ATOM 746 O O . ARG A 1 94 ? 7.146 -5.546 14.399 1.00 93.44 94 ARG A O 1
ATOM 753 N N . ALA A 1 95 ? 5.734 -5.532 12.673 1.00 73.69 95 ALA A N 1
ATOM 754 C CA . ALA A 1 95 ? 5.667 -6.994 12.585 1.00 73.69 95 ALA A CA 1
ATOM 755 C C . ALA A 1 95 ? 7.035 -7.624 12.255 1.00 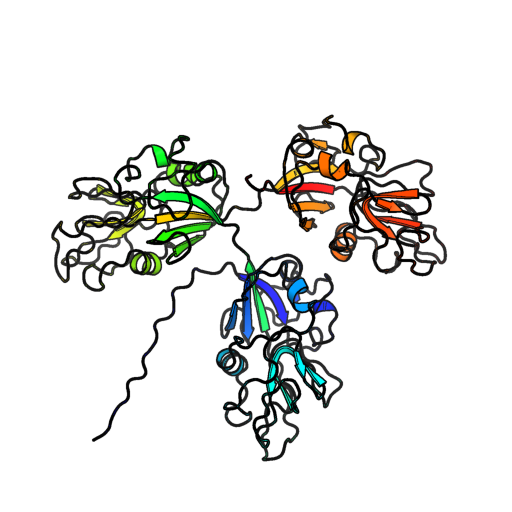73.69 95 ALA A C 1
ATOM 757 O O . ALA A 1 95 ? 7.383 -8.660 12.823 1.00 73.69 95 ALA A O 1
ATOM 758 N N . LEU A 1 96 ? 7.831 -6.983 11.389 1.00 92.69 96 LEU A N 1
ATOM 759 C CA . LEU A 1 96 ? 9.213 -7.389 11.107 1.00 92.69 96 LEU A CA 1
ATOM 760 C C . LEU A 1 96 ? 10.097 -7.308 12.364 1.00 92.69 96 LEU A C 1
ATOM 762 O O . LEU A 1 96 ? 10.748 -8.287 12.715 1.00 92.69 96 LEU A O 1
ATOM 766 N N . PHE A 1 97 ? 10.118 -6.169 13.061 1.00 95.94 97 PHE A N 1
ATOM 767 C CA . PHE A 1 97 ? 11.004 -5.955 14.213 1.00 95.94 97 PHE A CA 1
ATOM 768 C C . PHE A 1 97 ? 10.504 -6.603 15.517 1.00 95.94 97 PHE A C 1
ATOM 770 O O . PHE A 1 97 ? 11.311 -6.852 16.412 1.00 95.94 97 PHE A O 1
ATOM 777 N N . SER A 1 98 ? 9.219 -6.951 15.604 1.00 88.00 98 SER A N 1
ATOM 778 C CA . SER A 1 98 ? 8.640 -7.795 16.662 1.00 88.00 98 SER A CA 1
ATOM 779 C C . SER A 1 98 ? 8.879 -9.285 16.448 1.00 88.00 98 SER A C 1
ATOM 781 O O . SER A 1 98 ? 8.653 -10.073 17.367 1.00 88.00 98 SER A O 1
ATOM 783 N N . ALA A 1 99 ? 9.324 -9.698 15.260 1.00 78.94 99 ALA A N 1
ATOM 784 C CA . ALA A 1 99 ? 9.748 -11.071 15.052 1.00 78.94 99 ALA A CA 1
ATOM 785 C C . ALA A 1 99 ? 10.987 -11.394 15.908 1.00 78.94 99 ALA A C 1
ATOM 787 O O . ALA A 1 99 ? 11.697 -10.511 16.391 1.00 78.94 99 ALA A O 1
ATOM 788 N N . GLY A 1 100 ? 11.282 -12.685 16.065 1.00 89.19 100 GLY A N 1
ATOM 789 C CA . GLY A 1 100 ? 12.585 -13.112 16.572 1.00 89.19 100 GLY A CA 1
ATOM 790 C C . GLY A 1 100 ? 13.726 -12.756 15.609 1.00 89.19 100 GLY A C 1
ATOM 791 O O . GLY A 1 100 ? 13.557 -12.000 14.652 1.00 89.19 100 GLY A O 1
ATOM 792 N N . TYR A 1 101 ? 14.899 -13.340 15.845 1.00 94.25 101 TYR A N 1
ATOM 793 C CA . TYR A 1 101 ? 16.029 -13.236 14.923 1.00 94.25 101 TYR A CA 1
ATOM 794 C C . TYR A 1 101 ? 15.654 -13.746 13.521 1.00 94.25 101 TYR A C 1
ATOM 796 O O . TYR A 1 101 ? 15.195 -14.881 13.372 1.00 94.25 101 TYR A O 1
ATOM 804 N N . ILE A 1 102 ? 15.894 -12.923 12.498 1.00 91.75 102 ILE A N 1
ATOM 805 C CA . ILE A 1 102 ? 15.721 -13.278 11.087 1.00 91.75 102 ILE A CA 1
ATOM 806 C C . ILE A 1 102 ? 17.093 -13.221 10.427 1.00 91.75 102 ILE A C 1
ATOM 808 O O . ILE A 1 102 ? 17.626 -12.142 10.168 1.00 91.75 102 ILE A O 1
ATOM 812 N N . ARG A 1 103 ? 17.655 -14.398 10.148 1.00 93.50 103 ARG A N 1
ATOM 813 C CA . ARG A 1 103 ? 18.888 -14.525 9.373 1.00 93.50 103 ARG A CA 1
ATOM 814 C C . ARG A 1 103 ? 18.606 -14.263 7.900 1.00 93.50 103 ARG A C 1
ATOM 816 O O . ARG A 1 103 ? 17.763 -14.948 7.322 1.00 93.50 103 ARG A O 1
ATOM 823 N N . ASP A 1 104 ? 19.340 -13.335 7.299 1.00 90.56 104 ASP A N 1
ATOM 824 C CA . ASP A 1 104 ? 19.243 -13.045 5.870 1.00 90.56 104 ASP A CA 1
ATOM 825 C C . ASP A 1 104 ? 20.625 -12.774 5.267 1.00 90.56 104 ASP A C 1
ATOM 827 O O . ASP A 1 104 ? 21.253 -11.748 5.522 1.00 90.56 104 ASP A O 1
ATOM 831 N N . GLU A 1 105 ? 21.110 -13.718 4.462 1.00 90.56 105 GLU A N 1
ATOM 832 C CA . GLU A 1 105 ? 22.413 -13.614 3.796 1.00 90.56 105 GLU A CA 1
ATOM 833 C C . GLU A 1 105 ? 22.417 -12.602 2.640 1.00 90.56 105 GLU A C 1
ATOM 835 O O . GLU A 1 105 ? 23.493 -12.201 2.201 1.00 90.56 105 GLU A O 1
ATOM 840 N N . ASN A 1 106 ? 21.245 -12.152 2.175 1.00 86.69 106 ASN A N 1
ATOM 841 C CA . ASN A 1 106 ? 21.106 -11.176 1.089 1.00 86.69 106 ASN A CA 1
ATOM 842 C C . ASN A 1 106 ? 21.103 -9.724 1.589 1.00 86.69 106 ASN A C 1
ATOM 844 O O . ASN A 1 106 ? 20.749 -8.810 0.840 1.00 86.69 106 ASN A O 1
ATOM 848 N N . VAL A 1 107 ? 21.446 -9.481 2.856 1.00 91.94 107 VAL A N 1
ATOM 849 C CA . VAL A 1 107 ? 21.724 -8.122 3.327 1.00 91.94 107 VAL A CA 1
ATOM 850 C C . VAL A 1 107 ? 22.905 -7.553 2.537 1.00 91.94 107 VAL A C 1
ATOM 852 O O . VAL A 1 107 ? 23.958 -8.178 2.427 1.00 91.94 107 VAL A O 1
ATOM 855 N N . ASP A 1 108 ? 22.731 -6.352 1.989 1.00 91.88 108 ASP A N 1
ATOM 856 C CA . ASP A 1 108 ? 23.760 -5.683 1.197 1.00 91.88 108 ASP A CA 1
ATOM 857 C C . ASP A 1 108 ? 24.873 -5.133 2.101 1.00 91.88 108 ASP A C 1
ATOM 859 O O . ASP A 1 108 ? 24.830 -4.001 2.593 1.00 91.88 108 ASP A O 1
ATOM 863 N N . LYS A 1 109 ? 25.875 -5.979 2.343 1.00 93.56 109 LYS A N 1
ATOM 864 C CA . LYS A 1 109 ? 27.050 -5.652 3.150 1.00 93.56 109 LYS A CA 1
ATOM 865 C C . LYS A 1 109 ? 27.757 -4.396 2.647 1.00 93.56 109 LYS A C 1
ATOM 867 O O . LYS A 1 109 ? 28.073 -3.511 3.443 1.00 93.56 109 LYS A O 1
ATOM 872 N N . ASP A 1 110 ? 28.041 -4.350 1.349 1.00 90.88 110 ASP A N 1
ATOM 873 C CA . ASP A 1 110 ? 28.839 -3.286 0.745 1.00 90.88 110 ASP A CA 1
ATOM 874 C C . ASP A 1 110 ? 28.045 -1.977 0.742 1.00 90.88 110 ASP A C 1
ATOM 876 O O . ASP A 1 110 ? 28.598 -0.928 1.075 1.00 90.88 110 ASP A O 1
ATOM 880 N N . GLY A 1 111 ? 26.734 -2.046 0.497 1.00 93.06 111 GLY A N 1
ATOM 881 C CA . GLY A 1 111 ? 25.814 -0.926 0.663 1.00 93.06 111 GLY A CA 1
ATOM 882 C C . GLY A 1 111 ? 25.803 -0.380 2.091 1.00 93.06 111 GLY A C 1
ATOM 883 O O . GLY A 1 111 ? 25.902 0.835 2.274 1.00 93.06 111 GLY A O 1
ATOM 884 N N . ILE A 1 112 ? 25.745 -1.240 3.116 1.00 95.00 112 ILE A N 1
ATOM 885 C CA . ILE A 1 112 ? 25.806 -0.818 4.530 1.00 95.00 112 ILE A CA 1
ATOM 886 C C . ILE A 1 112 ? 27.144 -0.157 4.847 1.00 95.00 112 ILE A C 1
ATOM 888 O O . ILE A 1 112 ? 27.166 0.937 5.411 1.00 95.00 112 ILE A O 1
ATOM 892 N N . LEU A 1 113 ? 28.260 -0.789 4.481 1.00 93.62 113 LEU A N 1
ATOM 893 C CA . LEU A 1 113 ? 29.590 -0.235 4.724 1.00 93.62 113 LEU A CA 1
ATOM 894 C C . LEU A 1 113 ? 29.761 1.112 4.015 1.00 93.62 113 LEU A C 1
ATOM 896 O O . LEU A 1 113 ? 30.181 2.078 4.644 1.00 93.62 113 LEU A O 1
ATOM 900 N N . SER A 1 114 ? 29.361 1.212 2.748 1.00 92.56 114 SER A N 1
ATOM 901 C CA . SER A 1 114 ? 29.376 2.471 2.002 1.00 92.56 114 SER A CA 1
ATOM 902 C C . SER A 1 114 ? 28.512 3.533 2.684 1.00 92.56 114 SER A C 1
ATOM 904 O O . SER A 1 114 ? 28.985 4.645 2.920 1.00 92.56 114 SER A O 1
ATOM 906 N N . SER A 1 115 ? 27.279 3.185 3.064 1.00 93.75 115 SER A N 1
ATOM 907 C CA . SER A 1 115 ? 26.301 4.146 3.586 1.00 93.75 115 SER A CA 1
ATOM 908 C C . SER A 1 115 ? 26.677 4.688 4.959 1.00 93.75 115 SER A C 1
ATOM 910 O O . SER A 1 115 ? 26.584 5.888 5.212 1.00 93.75 115 SER A O 1
ATOM 912 N N . PHE A 1 116 ? 27.164 3.831 5.852 1.00 94.56 116 PHE A N 1
ATOM 913 C CA . PHE A 1 116 ? 27.661 4.277 7.151 1.00 94.56 116 PHE A CA 1
ATOM 914 C C . PHE A 1 116 ? 29.056 4.916 7.059 1.00 94.56 116 PHE A C 1
ATOM 916 O O . PHE A 1 116 ? 29.384 5.776 7.881 1.00 94.56 116 PHE A O 1
ATOM 923 N N . SER A 1 117 ? 29.846 4.558 6.044 1.00 93.25 117 SER A N 1
ATOM 924 C CA . SER A 1 117 ? 31.203 5.062 5.803 1.00 93.25 117 SER A CA 1
ATOM 925 C C . SER A 1 117 ? 32.128 4.944 7.032 1.00 93.25 117 SER A C 1
ATOM 927 O O . SER A 1 117 ? 32.690 5.957 7.473 1.00 93.25 117 SER A O 1
ATOM 929 N N . PRO A 1 118 ? 32.293 3.750 7.642 1.00 89.44 118 PRO A N 1
ATOM 930 C CA . PRO A 1 118 ? 33.339 3.567 8.639 1.00 89.44 118 PRO A CA 1
ATOM 931 C C . PRO A 1 118 ? 34.711 3.809 7.978 1.00 89.44 118 PRO A C 1
ATOM 933 O O . PRO A 1 118 ? 34.874 3.488 6.797 1.00 89.44 118 PRO A O 1
ATOM 936 N N . PRO A 1 119 ? 35.705 4.374 8.692 1.00 86.75 119 PRO A N 1
ATOM 937 C CA . PRO A 1 119 ? 37.006 4.668 8.102 1.00 86.75 119 PRO A CA 1
ATOM 938 C C . PRO A 1 119 ? 37.644 3.426 7.470 1.00 86.75 119 PRO A C 1
ATOM 940 O O . PRO A 1 119 ? 37.633 2.344 8.066 1.00 86.75 119 PRO A O 1
ATOM 943 N N . GLU A 1 120 ? 38.204 3.582 6.271 1.00 79.06 120 GLU A N 1
ATOM 944 C CA . GLU A 1 120 ? 38.893 2.495 5.568 1.00 79.06 120 GLU A CA 1
ATOM 945 C C . GLU A 1 120 ? 39.998 1.878 6.436 1.00 79.06 120 GLU A C 1
ATOM 947 O O . GLU A 1 120 ? 40.575 2.537 7.301 1.00 79.06 120 GLU A O 1
ATOM 952 N N . ASP A 1 121 ? 40.252 0.584 6.234 1.00 78.44 121 ASP A N 1
ATOM 953 C CA . ASP A 1 121 ? 41.247 -0.218 6.961 1.00 78.44 121 ASP A CA 1
ATOM 954 C C . ASP A 1 121 ? 41.066 -0.303 8.489 1.00 78.44 121 ASP A C 1
ATOM 956 O O . ASP A 1 121 ? 41.908 -0.876 9.183 1.00 78.44 121 ASP A O 1
ATOM 960 N N . THR A 1 122 ? 39.955 0.202 9.038 1.00 77.38 122 THR A N 1
ATOM 961 C CA . THR A 1 122 ? 39.666 0.098 10.479 1.00 77.38 122 THR A CA 1
ATOM 962 C C . THR A 1 122 ? 38.762 -1.077 10.848 1.00 77.38 122 THR A C 1
ATOM 964 O O . THR A 1 122 ? 38.627 -1.371 12.031 1.00 77.38 122 THR A O 1
ATOM 967 N N . TYR A 1 123 ? 38.187 -1.775 9.868 1.00 80.44 123 TYR A N 1
ATOM 968 C CA . TYR A 1 123 ? 37.252 -2.889 10.049 1.00 80.44 123 TYR A CA 1
ATOM 969 C C . TYR A 1 123 ? 37.585 -4.045 9.096 1.00 80.44 123 TYR A C 1
ATOM 971 O O . TYR A 1 123 ? 38.272 -3.861 8.089 1.00 80.44 123 TYR A O 1
ATOM 979 N N . GLN A 1 124 ? 37.055 -5.242 9.368 1.00 82.06 124 GLN A N 1
ATOM 980 C CA . GLN A 1 124 ? 37.283 -6.432 8.541 1.00 82.06 124 GLN A CA 1
ATOM 981 C C . GLN A 1 124 ? 36.466 -6.427 7.236 1.00 82.06 124 GLN A C 1
ATOM 983 O O . GLN A 1 124 ? 35.611 -7.284 7.000 1.00 82.06 124 GLN A O 1
ATOM 988 N N . ALA A 1 125 ? 36.752 -5.488 6.333 1.00 77.75 125 ALA A N 1
ATOM 989 C CA . ALA A 1 125 ? 36.028 -5.330 5.068 1.00 77.75 125 ALA A CA 1
ATOM 990 C C . ALA A 1 125 ? 35.981 -6.616 4.222 1.00 77.75 125 ALA A C 1
ATOM 992 O O . ALA A 1 125 ? 35.022 -6.841 3.491 1.00 77.75 125 ALA A O 1
ATOM 993 N N . ARG A 1 126 ? 36.983 -7.496 4.344 1.00 82.75 126 ARG A N 1
ATOM 994 C CA . ARG A 1 126 ? 37.095 -8.736 3.555 1.00 82.75 126 ARG A CA 1
ATOM 995 C C . ARG A 1 126 ? 36.442 -9.964 4.192 1.00 82.75 126 ARG A C 1
ATOM 997 O O . ARG A 1 126 ? 36.332 -10.982 3.514 1.00 82.75 126 ARG A O 1
ATOM 1004 N N . CYS A 1 127 ? 36.013 -9.895 5.449 1.00 86.88 127 CYS A N 1
ATOM 1005 C CA . CYS A 1 127 ? 35.378 -11.034 6.110 1.00 86.88 127 CYS A CA 1
ATOM 1006 C C . CYS A 1 127 ? 33.885 -11.113 5.765 1.00 86.88 127 CYS A C 1
ATOM 1008 O O . CYS A 1 127 ? 33.244 -10.069 5.629 1.00 86.88 127 CYS A O 1
ATOM 1010 N N . PRO A 1 128 ? 33.306 -12.310 5.586 1.00 90.38 128 PRO A N 1
ATOM 1011 C CA . PRO A 1 128 ? 31.857 -12.471 5.501 1.00 90.38 128 PRO A CA 1
ATOM 1012 C C . PRO A 1 128 ? 31.127 -11.825 6.688 1.00 90.38 128 PRO A C 1
ATOM 1014 O O . PRO A 1 128 ? 31.687 -11.690 7.772 1.00 90.38 128 PRO A O 1
ATOM 1017 N N . MET A 1 129 ? 29.876 -11.411 6.475 1.00 92.94 129 MET A N 1
ATOM 1018 C CA . MET A 1 129 ? 29.040 -10.914 7.569 1.00 92.94 129 MET A CA 1
ATOM 1019 C C . MET A 1 129 ? 28.752 -12.037 8.562 1.00 92.94 129 MET A C 1
ATOM 1021 O O . MET A 1 129 ? 28.383 -13.139 8.155 1.00 92.94 129 MET A O 1
ATOM 1025 N N . GLN A 1 130 ? 28.819 -11.728 9.851 1.00 92.44 130 GLN A N 1
ATOM 1026 C CA . GLN A 1 130 ? 28.345 -12.615 10.900 1.00 92.44 130 GLN A CA 1
ATOM 1027 C C . GLN A 1 130 ? 26.908 -12.234 11.281 1.00 92.44 130 GLN A C 1
ATOM 1029 O O . GLN A 1 130 ? 26.613 -11.059 11.515 1.00 92.44 130 GLN A O 1
ATOM 1034 N N . ARG A 1 131 ? 26.004 -13.221 11.331 1.00 93.56 131 ARG A N 1
ATOM 1035 C CA . ARG A 1 131 ? 24.567 -13.038 11.618 1.00 93.56 131 ARG A CA 1
ATOM 1036 C C . ARG A 1 131 ? 23.903 -11.879 10.851 1.00 93.56 131 ARG A C 1
ATOM 1038 O O . ARG A 1 131 ? 23.224 -11.072 11.483 1.00 93.56 131 ARG A O 1
ATOM 1045 N N . PRO A 1 132 ? 24.059 -11.765 9.521 1.00 95.88 132 PRO A N 1
ATOM 1046 C CA . PRO A 1 132 ? 23.379 -10.712 8.778 1.00 95.88 132 PRO A CA 1
ATOM 1047 C C . PRO A 1 132 ? 21.857 -10.867 8.879 1.00 95.88 132 PRO A C 1
ATOM 1049 O O . PRO A 1 132 ? 21.341 -11.991 8.901 1.00 95.88 132 PRO A O 1
ATOM 1052 N N . GLY A 1 133 ? 21.143 -9.745 8.963 1.00 96.00 133 GLY A N 1
ATOM 1053 C CA . GLY A 1 133 ? 19.682 -9.734 8.917 1.00 96.00 133 GLY A CA 1
ATOM 1054 C C . GLY A 1 133 ? 19.042 -8.750 9.888 1.00 96.00 133 GLY A C 1
ATOM 1055 O O . GLY A 1 133 ? 19.495 -7.611 10.037 1.00 96.00 133 GLY A O 1
ATOM 1056 N N . PHE A 1 134 ? 17.962 -9.204 10.526 1.00 97.50 134 PHE A N 1
ATOM 1057 C CA . PHE A 1 134 ? 17.095 -8.393 11.379 1.00 97.50 134 PHE A CA 1
ATOM 1058 C C . PHE A 1 134 ? 16.983 -8.991 12.783 1.00 97.50 134 PHE A C 1
ATOM 1060 O O . PHE A 1 134 ? 16.991 -10.214 12.951 1.00 97.50 134 PHE A O 1
ATOM 1067 N N . ASN A 1 135 ? 16.872 -8.122 13.791 1.00 96.75 135 ASN A N 1
ATOM 1068 C CA . ASN A 1 135 ? 16.879 -8.483 15.214 1.00 96.75 135 ASN A CA 1
ATOM 1069 C C . ASN A 1 135 ? 18.062 -9.395 15.576 1.00 96.75 135 ASN A C 1
ATOM 1071 O O . ASN A 1 135 ? 17.901 -10.455 16.185 1.00 96.75 135 ASN A O 1
ATOM 1075 N N . ILE A 1 136 ? 19.256 -9.008 15.135 1.00 95.00 136 ILE A N 1
ATOM 1076 C CA . ILE A 1 136 ? 20.470 -9.794 15.311 1.00 95.00 136 ILE A CA 1
ATOM 1077 C C . ILE A 1 136 ? 20.973 -9.619 16.744 1.00 95.00 136 ILE A C 1
ATOM 1079 O O . ILE A 1 136 ? 21.034 -8.507 17.269 1.00 95.00 136 ILE A O 1
ATOM 1083 N N . GLU A 1 137 ? 21.364 -10.728 17.358 1.00 93.00 137 GLU A N 1
ATOM 1084 C CA . GLU A 1 137 ? 22.039 -10.764 18.650 1.00 93.00 137 GLU A CA 1
ATOM 1085 C C . GLU A 1 137 ? 23.208 -11.730 18.535 1.00 93.00 137 GLU A C 1
ATOM 1087 O O . GLU A 1 137 ? 23.023 -12.938 18.411 1.00 93.00 137 GLU A O 1
ATOM 1092 N N . CYS A 1 138 ? 24.412 -11.187 18.511 1.00 89.69 138 CYS A N 1
ATOM 1093 C CA . CYS A 1 138 ? 25.649 -11.927 18.344 1.00 89.69 138 CYS A CA 1
ATOM 1094 C C . CYS A 1 138 ? 26.160 -12.427 19.699 1.00 89.69 138 CYS A C 1
ATOM 1096 O O . CYS A 1 138 ? 25.727 -11.944 20.749 1.00 89.69 138 CYS A O 1
ATOM 1098 N N . ARG A 1 139 ? 27.037 -13.439 19.676 1.00 83.19 139 ARG A N 1
ATOM 1099 C CA . ARG A 1 139 ? 27.382 -14.258 20.850 1.00 83.19 139 ARG A CA 1
ATOM 1100 C C . ARG A 1 139 ? 27.833 -13.446 22.068 1.00 83.19 139 ARG A C 1
ATOM 1102 O O . ARG A 1 139 ? 27.463 -13.798 23.184 1.00 83.19 139 ARG A O 1
ATOM 1109 N N . ASP A 1 140 ? 28.532 -12.339 21.847 1.00 81.69 140 ASP A N 1
ATOM 1110 C CA . ASP A 1 140 ? 29.127 -11.528 22.915 1.00 81.69 140 ASP A CA 1
ATOM 1111 C C . ASP A 1 140 ? 28.277 -10.305 23.285 1.00 81.69 140 ASP A C 1
ATOM 1113 O O . ASP A 1 140 ? 28.726 -9.400 23.978 1.00 81.69 140 ASP A O 1
ATOM 1117 N N . GLY A 1 141 ? 27.009 -10.268 22.859 1.00 85.62 141 GLY A N 1
ATOM 1118 C CA . GLY A 1 141 ? 26.058 -9.219 23.239 1.00 85.62 141 GLY A CA 1
ATOM 1119 C C . GLY A 1 141 ? 26.079 -7.984 22.336 1.00 85.62 141 GLY A C 1
ATOM 1120 O O . GLY A 1 141 ? 25.466 -6.970 22.670 1.00 85.62 141 GLY A O 1
ATOM 1121 N N . ASN A 1 142 ? 26.747 -8.054 21.181 1.00 90.44 142 ASN A N 1
ATOM 1122 C CA . ASN A 1 142 ? 26.553 -7.088 20.100 1.00 90.44 142 ASN A CA 1
ATOM 1123 C C . ASN A 1 142 ? 25.230 -7.365 19.382 1.00 90.44 142 ASN A C 1
ATOM 1125 O O . ASN A 1 142 ? 24.936 -8.506 19.033 1.00 90.44 142 ASN A O 1
ATOM 1129 N N . LYS A 1 143 ? 24.419 -6.329 19.173 1.00 93.94 143 LYS A N 1
ATOM 1130 C CA . LYS A 1 143 ? 23.064 -6.455 18.630 1.00 93.94 143 LYS A CA 1
ATOM 1131 C C . LYS A 1 143 ? 22.770 -5.356 17.619 1.00 93.94 143 LYS A C 1
ATOM 1133 O O . LYS A 1 143 ? 23.304 -4.253 17.746 1.00 93.94 143 LYS A O 1
ATOM 1138 N N . ALA A 1 144 ? 21.895 -5.643 16.661 1.00 96.06 144 ALA A N 1
ATOM 1139 C CA . ALA A 1 144 ? 21.339 -4.668 15.723 1.00 96.06 144 ALA A CA 1
ATOM 1140 C C . ALA A 1 144 ? 19.911 -5.059 15.321 1.00 96.06 144 ALA A C 1
ATOM 1142 O O . ALA A 1 144 ? 19.600 -6.237 15.143 1.00 96.06 144 ALA A O 1
ATOM 1143 N N . ARG A 1 145 ? 19.026 -4.080 15.142 1.00 97.50 145 ARG A N 1
ATOM 1144 C CA . ARG A 1 145 ? 17.672 -4.319 14.622 1.00 97.50 145 ARG A CA 1
ATOM 1145 C C . ARG A 1 145 ? 17.684 -4.601 13.129 1.00 97.50 145 ARG A C 1
ATOM 1147 O O . ARG A 1 145 ? 16.951 -5.478 12.691 1.00 97.50 145 ARG A O 1
ATOM 1154 N N . TRP A 1 146 ? 18.561 -3.943 12.381 1.00 98.12 146 TRP A N 1
ATOM 1155 C CA . TRP A 1 146 ? 18.911 -4.316 11.011 1.00 98.12 146 TRP A CA 1
ATOM 1156 C C . TRP A 1 146 ? 20.391 -4.018 10.786 1.00 98.12 146 TRP A C 1
ATOM 1158 O O . TRP A 1 146 ? 20.831 -2.890 11.022 1.00 98.12 146 TRP A O 1
ATOM 1168 N N . GLY A 1 147 ? 21.159 -5.035 10.391 1.00 97.19 147 GLY A N 1
ATOM 1169 C CA . GLY A 1 147 ? 22.603 -4.922 10.219 1.00 97.19 147 GLY A CA 1
ATOM 1170 C C . GLY A 1 147 ? 23.323 -6.269 10.204 1.00 97.19 147 GLY A C 1
ATOM 1171 O O . GLY A 1 147 ? 22.746 -7.296 9.839 1.00 97.19 147 GLY A O 1
ATOM 1172 N N . PHE A 1 148 ? 24.590 -6.254 10.614 1.00 95.81 148 PHE A N 1
ATOM 1173 C CA . PHE A 1 148 ? 25.413 -7.452 10.797 1.00 95.81 148 PHE A CA 1
ATOM 1174 C C . PHE A 1 148 ? 26.499 -7.236 11.863 1.00 95.81 148 PHE A C 1
ATOM 1176 O O . PHE A 1 148 ? 26.772 -6.103 12.277 1.00 95.81 148 PHE A O 1
ATOM 1183 N N . CYS A 1 149 ? 27.128 -8.334 12.282 1.00 93.44 149 CYS A N 1
ATOM 1184 C CA . CYS A 1 149 ? 28.276 -8.349 13.183 1.00 93.44 149 CYS A CA 1
ATOM 1185 C C . CYS A 1 149 ? 29.584 -8.682 12.461 1.00 93.44 149 CYS A C 1
ATOM 1187 O O . CYS A 1 149 ? 29.581 -9.278 11.379 1.00 93.44 149 CYS A O 1
ATOM 1189 N N . LEU A 1 150 ? 30.697 -8.286 13.079 1.00 90.12 150 LEU A N 1
ATOM 1190 C CA . LEU A 1 150 ? 32.063 -8.621 12.675 1.00 90.12 150 LEU A CA 1
ATOM 1191 C C . LEU A 1 150 ? 32.980 -8.721 13.899 1.00 90.12 150 LEU A C 1
ATOM 1193 O O . LEU A 1 150 ? 32.738 -8.076 14.924 1.00 90.12 150 LEU A O 1
ATOM 1197 N N . ASN A 1 151 ? 34.086 -9.444 13.739 1.00 87.44 151 ASN A N 1
ATOM 1198 C CA . ASN A 1 151 ? 35.235 -9.362 14.635 1.00 87.44 151 ASN A CA 1
ATOM 1199 C C . ASN A 1 151 ? 36.036 -8.075 14.389 1.00 87.44 151 ASN A C 1
ATOM 1201 O O . ASN A 1 151 ? 36.008 -7.479 13.305 1.00 87.44 151 ASN A O 1
ATOM 1205 N N . CYS A 1 152 ? 36.795 -7.654 15.397 1.00 83.50 152 CYS A N 1
ATOM 1206 C CA . CYS A 1 152 ? 37.724 -6.535 15.256 1.00 83.50 152 CYS A CA 1
ATOM 1207 C C . CYS A 1 152 ? 38.836 -6.856 14.241 1.00 83.50 152 CYS A C 1
ATOM 1209 O O . CYS A 1 152 ? 39.245 -8.003 14.064 1.00 83.50 152 CYS A O 1
ATOM 1211 N N . ASN A 1 153 ? 39.391 -5.819 13.603 1.00 80.81 153 ASN A N 1
ATOM 1212 C CA . ASN A 1 153 ? 40.300 -5.955 12.454 1.00 80.81 153 ASN A CA 1
ATOM 1213 C C . ASN A 1 153 ? 41.545 -6.837 12.694 1.00 80.81 153 ASN A C 1
ATOM 1215 O O . ASN A 1 153 ? 42.080 -7.419 11.758 1.00 80.81 153 ASN A O 1
ATOM 1219 N N . ASN A 1 154 ? 41.997 -6.969 13.943 1.00 79.00 154 ASN A N 1
ATOM 1220 C CA . ASN A 1 154 ? 43.182 -7.755 14.303 1.00 79.00 154 ASN A CA 1
ATOM 1221 C C . ASN A 1 154 ? 42.899 -9.246 14.596 1.00 79.00 154 ASN A C 1
ATOM 1223 O O . ASN A 1 154 ? 43.813 -9.991 14.948 1.00 79.00 154 ASN A O 1
ATOM 1227 N N . GLN A 1 155 ? 41.647 -9.691 14.505 1.00 83.12 155 GLN A N 1
ATOM 1228 C CA . GLN A 1 155 ? 41.291 -11.105 14.635 1.00 83.12 155 GLN A CA 1
ATOM 1229 C C . GLN A 1 155 ? 41.179 -11.789 13.261 1.00 83.12 155 GLN A C 1
ATOM 1231 O O . GLN A 1 155 ? 41.240 -11.140 12.220 1.00 83.12 155 GLN A O 1
ATOM 1236 N N . GLY A 1 156 ? 41.043 -13.117 13.237 1.00 84.75 156 GLY A N 1
ATOM 1237 C CA . GLY A 1 156 ? 40.648 -13.835 12.019 1.00 84.75 156 GLY A CA 1
ATOM 1238 C C . GLY A 1 156 ? 39.158 -13.642 11.718 1.00 84.75 156 GLY A C 1
ATOM 1239 O O . GLY A 1 156 ? 38.402 -13.270 12.611 1.00 84.75 156 GLY A O 1
ATOM 1240 N N . CYS A 1 157 ? 38.729 -13.915 10.481 1.00 87.88 157 CYS A N 1
ATOM 1241 C CA . CYS A 1 157 ? 37.300 -13.939 10.161 1.00 87.88 157 CYS A CA 1
ATOM 1242 C C . CYS A 1 157 ? 36.623 -15.090 10.915 1.00 87.88 157 CYS A C 1
ATOM 1244 O O . CYS A 1 157 ? 37.013 -16.247 10.718 1.00 87.88 157 CYS A O 1
ATOM 1246 N N . GLN A 1 158 ? 35.597 -14.792 11.707 1.00 87.38 158 GLN A N 1
ATOM 1247 C CA . GLN A 1 158 ? 34.728 -15.800 12.301 1.00 87.38 158 GLN A CA 1
ATOM 1248 C C . GLN A 1 158 ? 33.291 -15.548 11.836 1.00 87.38 158 GLN A C 1
ATOM 1250 O O . GLN A 1 158 ? 32.670 -14.539 12.153 1.00 87.38 158 GLN A O 1
ATOM 1255 N N . ASN A 1 159 ? 32.793 -16.430 10.972 1.00 85.62 159 ASN A N 1
ATOM 1256 C CA . ASN A 1 159 ? 31.611 -16.141 10.157 1.00 85.62 159 ASN A CA 1
ATOM 1257 C C . ASN A 1 159 ? 30.371 -16.905 10.626 1.00 85.62 159 ASN A C 1
ATOM 1259 O O . ASN A 1 159 ? 29.277 -16.656 10.118 1.00 85.62 159 ASN A O 1
ATOM 1263 N N . ALA A 1 160 ? 30.521 -17.871 11.536 1.00 86.31 160 ALA A N 1
ATOM 1264 C CA . ALA A 1 160 ? 29.381 -18.616 12.037 1.00 86.31 160 ALA A CA 1
ATOM 1265 C C . ALA A 1 160 ? 28.584 -17.765 13.029 1.00 86.31 160 ALA A C 1
ATOM 1267 O O . ALA A 1 160 ? 29.127 -16.970 13.798 1.00 86.31 160 ALA A O 1
ATOM 1268 N N . ASP A 1 161 ? 27.272 -17.989 13.079 1.00 85.38 161 ASP A N 1
ATOM 1269 C CA . ASP A 1 161 ? 26.384 -17.287 14.012 1.00 85.38 161 ASP A CA 1
ATOM 1270 C C . ASP A 1 161 ? 26.734 -17.548 15.491 1.00 85.38 161 ASP A C 1
ATOM 1272 O O . ASP A 1 161 ? 26.308 -16.811 16.383 1.00 85.38 161 ASP A O 1
ATOM 1276 N N . THR A 1 162 ? 27.486 -18.622 15.739 1.00 85.81 162 THR A N 1
ATOM 1277 C CA . THR A 1 162 ? 27.984 -19.047 17.048 1.00 85.81 162 THR A CA 1
ATOM 1278 C C . THR A 1 162 ? 29.394 -18.562 17.348 1.00 85.81 162 THR A C 1
ATOM 1280 O O . THR A 1 162 ? 29.905 -18.880 18.416 1.00 85.81 162 THR A O 1
ATOM 1283 N N . ASP A 1 163 ? 30.059 -17.888 16.423 1.00 88.56 163 ASP A N 1
ATOM 1284 C CA . ASP A 1 163 ? 31.427 -17.425 16.633 1.00 88.56 163 ASP A CA 1
ATOM 1285 C C . ASP A 1 163 ? 31.477 -16.169 17.517 1.00 88.56 163 ASP A C 1
ATOM 1287 O O . ASP A 1 163 ? 30.441 -15.564 17.810 1.00 88.56 163 ASP A O 1
ATOM 1291 N N . ASP A 1 164 ? 32.678 -15.805 17.968 1.00 84.56 164 ASP A N 1
ATOM 1292 C CA . ASP A 1 164 ? 32.922 -14.547 18.684 1.00 84.56 164 ASP A CA 1
ATOM 1293 C C . ASP A 1 164 ? 32.619 -13.359 17.765 1.00 84.56 164 ASP A C 1
ATOM 1295 O O . ASP A 1 164 ? 32.925 -13.405 16.572 1.00 84.56 164 ASP A O 1
ATOM 1299 N N . ALA A 1 165 ? 31.996 -12.320 18.309 1.00 86.94 165 ALA A N 1
ATOM 1300 C CA . ALA A 1 165 ? 31.495 -11.170 17.572 1.00 86.94 165 ALA A CA 1
ATOM 1301 C C . ALA A 1 165 ? 31.816 -9.876 18.318 1.00 86.94 165 ALA A C 1
ATOM 1303 O O . ALA A 1 165 ? 31.061 -9.445 19.196 1.00 86.94 165 ALA A O 1
ATOM 1304 N N . ASP A 1 166 ? 32.902 -9.204 17.943 1.00 86.94 166 ASP A N 1
ATOM 1305 C CA . ASP A 1 166 ? 33.362 -8.036 18.693 1.00 86.94 166 ASP A CA 1
ATOM 1306 C C . ASP A 1 166 ? 32.495 -6.790 18.497 1.00 86.94 166 ASP A C 1
ATOM 1308 O O . ASP A 1 166 ? 32.425 -5.938 19.396 1.00 86.94 166 ASP A O 1
ATOM 1312 N N . ALA A 1 167 ? 31.846 -6.667 17.337 1.00 88.81 167 ALA A N 1
ATOM 1313 C CA . ALA A 1 167 ? 31.191 -5.442 16.911 1.00 88.81 167 ALA A CA 1
ATOM 1314 C C . ALA A 1 167 ? 29.928 -5.658 16.066 1.00 88.81 167 ALA A C 1
ATOM 1316 O O . ALA A 1 167 ? 29.729 -6.713 15.471 1.00 88.81 167 ALA A O 1
ATOM 1317 N N . ALA A 1 168 ? 29.103 -4.612 15.975 1.00 92.94 168 ALA A N 1
ATOM 1318 C CA . ALA A 1 168 ? 27.931 -4.538 15.107 1.00 92.94 168 ALA A CA 1
ATOM 1319 C C . ALA A 1 168 ? 27.849 -3.177 14.400 1.00 92.94 168 ALA A C 1
ATOM 1321 O O . ALA A 1 168 ? 28.319 -2.161 14.926 1.00 92.94 168 ALA A O 1
ATOM 1322 N N . ILE A 1 169 ? 27.216 -3.167 13.229 1.00 94.62 169 ILE A N 1
ATOM 1323 C CA . ILE A 1 169 ? 26.891 -1.976 12.433 1.00 94.62 169 ILE A CA 1
ATOM 1324 C C . ILE A 1 169 ? 25.442 -2.056 11.954 1.00 94.62 169 ILE A C 1
ATOM 1326 O O . ILE A 1 169 ? 24.953 -3.148 11.660 1.00 94.62 169 ILE A O 1
ATOM 1330 N N . GLY A 1 170 ? 24.760 -0.912 11.872 1.00 96.50 170 GLY A N 1
ATOM 1331 C CA . GLY A 1 170 ? 23.390 -0.814 11.371 1.00 96.50 170 GLY A CA 1
ATOM 1332 C C . GLY A 1 170 ? 22.514 0.122 12.201 1.00 96.50 170 GLY A C 1
ATOM 1333 O O . GLY A 1 170 ? 22.983 1.147 12.699 1.00 96.50 170 GLY A O 1
ATOM 1334 N N . ILE A 1 171 ? 21.239 -0.235 12.352 1.00 97.44 171 ILE A N 1
ATOM 1335 C CA . ILE A 1 171 ? 20.247 0.504 13.155 1.00 97.44 171 ILE A CA 1
ATOM 1336 C C . ILE A 1 171 ? 19.804 -0.299 14.382 1.00 97.44 171 ILE A C 1
ATOM 1338 O O . ILE A 1 171 ? 19.890 -1.527 14.396 1.00 97.44 171 ILE A O 1
ATOM 1342 N N . GLY A 1 172 ? 19.311 0.404 15.400 1.00 96.06 172 GLY A N 1
ATOM 1343 C CA . GLY A 1 172 ? 18.934 -0.100 16.714 1.00 96.06 172 GLY A CA 1
ATOM 1344 C C . GLY A 1 172 ? 20.021 -0.979 17.300 1.00 96.06 172 GLY A C 1
ATOM 1345 O O . GLY A 1 172 ? 19.824 -2.185 17.388 1.00 96.06 172 GLY A O 1
ATOM 1346 N N . ILE A 1 173 ? 21.179 -0.411 17.638 1.00 93.44 173 ILE A N 1
ATOM 1347 C CA . ILE A 1 173 ? 22.373 -1.190 17.988 1.00 93.44 173 ILE A CA 1
ATOM 1348 C C . ILE A 1 173 ? 22.685 -1.165 19.486 1.00 93.44 173 ILE A C 1
ATOM 1350 O O . ILE A 1 173 ? 22.525 -0.151 20.168 1.00 93.44 173 ILE A O 1
ATOM 1354 N N . ALA A 1 174 ? 23.189 -2.287 19.991 1.00 91.00 174 ALA A N 1
ATOM 1355 C CA . ALA A 1 174 ? 23.732 -2.441 21.339 1.00 91.00 174 ALA A CA 1
ATOM 1356 C C . ALA A 1 174 ? 25.092 -3.143 21.254 1.00 91.00 174 ALA A C 1
ATOM 1358 O O . ALA A 1 174 ? 25.330 -3.917 20.330 1.00 91.00 174 ALA A O 1
ATOM 1359 N N . GLY A 1 175 ? 26.008 -2.853 22.178 1.00 84.06 175 GLY A N 1
ATOM 1360 C CA . GLY A 1 175 ? 27.365 -3.398 22.128 1.00 84.06 175 GLY A CA 1
ATOM 1361 C C . GLY A 1 175 ? 27.880 -3.854 23.484 1.00 84.06 175 GLY A C 1
ATOM 1362 O O . GLY A 1 175 ? 27.589 -3.235 24.505 1.00 84.06 175 GLY A O 1
ATOM 1363 N N . GLN A 1 176 ? 28.725 -4.882 23.459 1.00 74.06 176 GLN A N 1
ATOM 1364 C CA . GLN A 1 176 ? 29.207 -5.640 24.620 1.00 74.06 176 GLN A CA 1
ATOM 1365 C C . GLN A 1 176 ? 29.948 -4.843 25.712 1.00 74.06 176 GLN A C 1
ATOM 1367 O O . GLN A 1 176 ? 30.011 -5.258 26.863 1.00 74.06 176 GLN A O 1
ATOM 1372 N N . ALA A 1 177 ? 30.532 -3.688 25.375 1.00 65.62 177 ALA A N 1
ATOM 1373 C CA . ALA A 1 177 ? 31.440 -2.952 26.265 1.00 65.62 177 ALA A CA 1
ATOM 1374 C C . ALA A 1 177 ? 30.840 -1.677 26.880 1.00 65.62 177 ALA A C 1
ATOM 1376 O O . ALA A 1 177 ? 31.594 -0.817 27.352 1.00 65.62 177 ALA A O 1
ATOM 1377 N N . THR A 1 178 ? 29.517 -1.498 26.820 1.00 62.41 178 THR A N 1
ATOM 1378 C CA . THR A 1 178 ? 28.847 -0.278 27.300 1.00 62.41 178 THR A CA 1
ATOM 1379 C C . THR A 1 178 ? 27.358 -0.481 27.576 1.00 62.41 178 THR A C 1
ATOM 1381 O O . THR A 1 178 ? 26.674 -1.071 26.749 1.00 62.41 178 THR A O 1
ATOM 1384 N N . ASP A 1 179 ? 26.829 0.211 28.584 1.00 67.25 179 ASP A N 1
ATOM 1385 C CA . ASP A 1 179 ? 25.385 0.245 28.891 1.00 67.25 179 ASP A CA 1
ATOM 1386 C C . ASP A 1 179 ? 24.561 1.132 27.932 1.00 67.25 179 ASP A C 1
ATOM 1388 O O . ASP A 1 179 ? 23.361 1.318 28.107 1.00 67.25 179 ASP A O 1
ATOM 1392 N N . THR A 1 180 ? 25.202 1.773 26.948 1.00 78.25 180 THR A N 1
ATOM 1393 C CA . THR A 1 180 ? 24.552 2.765 26.076 1.00 78.25 180 THR A CA 1
ATOM 1394 C C . THR A 1 180 ? 24.279 2.191 24.695 1.00 78.25 180 THR A C 1
ATOM 1396 O O . THR A 1 180 ? 25.204 1.988 23.908 1.00 78.25 180 THR A O 1
ATOM 1399 N N . GLU A 1 181 ? 23.014 1.979 24.375 1.00 90.44 181 GLU A N 1
ATOM 1400 C CA . GLU A 1 181 ? 22.567 1.645 23.024 1.00 90.44 181 GLU A CA 1
ATOM 1401 C C . GLU A 1 181 ? 22.568 2.877 22.111 1.00 90.44 181 GLU A C 1
ATOM 1403 O O . GLU A 1 181 ? 22.602 4.017 22.584 1.00 90.44 181 GLU A O 1
ATOM 1408 N N . LEU A 1 182 ? 22.567 2.650 20.799 1.00 90.62 182 LEU A N 1
ATOM 1409 C CA . LEU A 1 182 ? 22.599 3.705 19.789 1.00 90.62 182 LEU A CA 1
ATOM 1410 C C . LEU A 1 182 ? 21.443 3.506 18.816 1.00 90.62 182 LEU A C 1
ATOM 1412 O O . LEU A 1 182 ? 21.149 2.374 18.429 1.00 90.62 182 LEU A O 1
ATOM 1416 N N . GLY A 1 183 ? 20.845 4.612 18.379 1.00 91.88 183 GLY A N 1
ATOM 1417 C CA . GLY A 1 183 ? 19.858 4.605 17.311 1.00 91.88 183 GLY A CA 1
ATOM 1418 C C . GLY A 1 183 ? 20.409 3.967 16.038 1.00 91.88 183 GLY A C 1
ATOM 1419 O O . GLY A 1 183 ? 19.826 3.018 15.534 1.00 91.88 183 GLY A O 1
ATOM 1420 N N . ALA A 1 184 ? 21.532 4.451 15.511 1.00 95.88 184 ALA A N 1
ATOM 1421 C CA . ALA A 1 184 ? 22.184 3.867 14.341 1.00 95.88 184 ALA A CA 1
ATOM 1422 C C . ALA A 1 184 ? 23.666 4.244 14.280 1.00 95.88 184 ALA A C 1
ATOM 1424 O O . ALA A 1 184 ? 24.083 5.252 14.855 1.00 95.88 184 ALA A O 1
ATOM 1425 N N . GLY A 1 185 ? 24.459 3.431 13.584 1.00 94.31 185 GLY A N 1
ATOM 1426 C CA . GLY A 1 185 ? 25.897 3.616 13.431 1.00 94.31 185 GLY A CA 1
ATOM 1427 C C . GLY A 1 185 ? 26.658 2.311 13.598 1.00 94.31 185 GLY A C 1
ATOM 1428 O O . GLY A 1 185 ? 26.243 1.274 13.085 1.00 94.31 185 GLY A O 1
ATOM 1429 N N . TRP A 1 186 ? 27.760 2.350 14.343 1.00 92.31 186 TRP A N 1
ATOM 1430 C CA . TRP A 1 186 ? 28.532 1.156 14.685 1.00 92.31 186 TRP A CA 1
ATOM 1431 C C . TRP A 1 186 ? 29.015 1.162 16.135 1.00 92.31 186 TRP A C 1
ATOM 1433 O O . TRP A 1 186 ? 29.190 2.212 16.769 1.00 92.31 186 TRP A O 1
ATOM 1443 N N . THR A 1 187 ? 29.220 -0.040 16.673 1.00 88.62 187 THR A N 1
ATOM 1444 C CA . THR A 1 187 ? 29.688 -0.238 18.045 1.00 88.62 187 THR A CA 1
ATOM 1445 C C . THR A 1 187 ? 31.203 -0.048 18.165 1.00 88.62 187 THR A C 1
ATOM 1447 O O . THR A 1 187 ? 31.940 0.088 17.191 1.00 88.62 187 THR A O 1
ATOM 1450 N N . ARG A 1 188 ? 31.675 0.003 19.414 1.00 83.00 188 ARG A N 1
ATOM 1451 C CA . ARG A 1 188 ? 33.015 0.457 19.811 1.00 83.00 188 ARG A CA 1
ATOM 1452 C C . ARG A 1 188 ? 34.183 -0.230 19.091 1.00 83.00 188 ARG A C 1
ATOM 1454 O O . ARG A 1 188 ? 35.207 0.399 18.868 1.00 83.00 188 ARG A O 1
ATOM 1461 N N . PHE A 1 189 ? 34.048 -1.519 18.804 1.00 84.06 189 PHE A N 1
ATOM 1462 C CA . PHE A 1 189 ? 35.127 -2.336 18.244 1.00 84.06 189 PHE A CA 1
ATOM 1463 C C . PHE A 1 189 ? 35.006 -2.525 16.736 1.00 84.06 189 PHE A C 1
ATOM 1465 O O . PHE A 1 189 ? 35.801 -3.257 16.152 1.00 84.06 189 PHE A O 1
ATOM 1472 N N . PHE A 1 190 ? 34.011 -1.885 16.111 1.00 84.44 190 PHE A N 1
ATOM 1473 C CA . PHE A 1 190 ? 33.814 -2.001 14.674 1.00 84.44 190 PHE A CA 1
ATOM 1474 C C . PHE A 1 190 ? 34.983 -1.376 13.919 1.00 84.44 190 PHE A C 1
ATOM 1476 O O . PHE A 1 190 ? 35.443 -1.930 12.930 1.00 84.44 190 PHE A O 1
ATOM 1483 N N . THR A 1 191 ? 35.483 -0.247 14.422 1.00 81.62 191 THR A N 1
ATOM 1484 C CA . THR A 1 191 ? 36.677 0.424 13.917 1.00 81.62 191 THR A CA 1
ATOM 1485 C C . THR A 1 191 ? 37.813 0.244 14.931 1.00 81.62 191 THR A C 1
ATOM 1487 O O . THR A 1 191 ? 37.585 0.277 16.136 1.00 81.62 191 THR A O 1
ATOM 1490 N N . THR A 1 192 ? 39.050 0.020 14.491 1.00 72.62 192 THR A N 1
ATOM 1491 C CA . THR A 1 192 ? 40.240 -0.049 15.363 1.00 72.62 192 THR A CA 1
ATOM 1492 C C . THR A 1 192 ? 41.381 0.764 14.756 1.00 72.62 192 THR A C 1
ATOM 1494 O O . THR A 1 192 ? 41.644 0.632 13.563 1.00 72.62 192 THR A O 1
ATOM 1497 N N . THR A 1 193 ? 42.055 1.603 15.552 1.00 63.72 193 THR A N 1
ATOM 1498 C CA . THR A 1 193 ? 43.138 2.503 15.087 1.00 63.72 193 THR A CA 1
ATOM 1499 C C . THR A 1 193 ? 44.542 2.072 15.520 1.00 63.72 193 THR A C 1
ATOM 1501 O O . THR A 1 193 ? 45.534 2.611 15.039 1.00 63.72 193 THR A O 1
ATOM 1504 N N . ASP A 1 194 ? 44.648 1.120 16.438 1.00 58.75 194 ASP A N 1
ATOM 1505 C CA . ASP A 1 194 ? 45.882 0.460 16.847 1.00 58.75 194 ASP A CA 1
ATOM 1506 C C . ASP A 1 194 ? 45.708 -1.052 16.644 1.00 58.75 194 ASP A C 1
ATOM 1508 O O . ASP A 1 194 ? 44.587 -1.537 16.685 1.00 58.75 194 ASP A O 1
ATOM 1512 N N . ASN A 1 195 ? 46.777 -1.819 16.399 1.00 57.12 195 ASN A N 1
ATOM 1513 C CA . ASN A 1 195 ? 46.747 -3.287 16.195 1.00 57.12 195 ASN A CA 1
ATOM 1514 C C . ASN A 1 195 ? 46.341 -4.081 17.462 1.00 57.12 195 ASN A C 1
ATOM 1516 O O . ASN A 1 195 ? 46.924 -5.108 17.809 1.00 57.12 195 ASN A O 1
ATOM 1520 N N . ARG A 1 196 ? 45.382 -3.572 18.224 1.00 64.19 196 ARG A N 1
ATOM 1521 C CA . ARG A 1 196 ? 44.713 -4.176 19.367 1.00 64.19 196 ARG A CA 1
ATOM 1522 C C . ARG A 1 196 ? 43.223 -3.974 19.103 1.00 64.19 196 ARG A C 1
ATOM 1524 O O . ARG A 1 196 ? 42.851 -3.036 18.408 1.00 64.19 196 ARG A O 1
ATOM 1531 N N . CYS A 1 197 ? 42.347 -4.795 19.673 1.00 68.88 197 CYS A N 1
ATOM 1532 C CA . CYS A 1 197 ? 40.911 -4.479 19.710 1.00 68.88 197 CYS A CA 1
ATOM 1533 C C . CYS A 1 197 ? 40.695 -3.346 20.729 1.00 68.88 197 CYS A C 1
ATOM 1535 O O . CYS A 1 197 ? 40.143 -3.508 21.816 1.00 68.88 197 CYS A O 1
ATOM 1537 N N . GLY A 1 198 ? 41.319 -2.215 20.409 1.00 61.38 198 GLY A N 1
ATOM 1538 C CA . GLY A 1 198 ? 41.428 -1.004 21.175 1.00 61.38 198 GLY A CA 1
ATOM 1539 C C . GLY A 1 198 ? 40.154 -0.202 21.022 1.00 61.38 198 GLY A C 1
ATOM 1540 O O . GLY A 1 198 ? 39.388 -0.333 20.073 1.00 61.38 198 GLY A O 1
ATOM 1541 N N . LYS A 1 199 ? 39.900 0.608 22.037 1.00 60.47 199 LYS A N 1
ATOM 1542 C CA . LYS A 1 199 ? 38.661 1.344 22.244 1.00 60.47 199 LYS A CA 1
ATOM 1543 C C . LYS A 1 199 ? 38.484 2.476 21.212 1.00 60.47 199 LYS A C 1
ATOM 1545 O O . LYS A 1 199 ? 38.635 3.635 21.597 1.00 60.47 199 LYS A O 1
ATOM 1550 N N . ALA A 1 200 ? 38.110 2.192 19.964 1.00 60.38 200 ALA A N 1
ATOM 1551 C CA . ALA A 1 200 ? 37.651 3.246 19.058 1.00 60.38 200 ALA A CA 1
ATOM 1552 C C . ALA A 1 200 ? 36.270 3.765 19.486 1.00 60.38 200 ALA A C 1
ATOM 1554 O O . ALA A 1 200 ? 35.541 3.127 20.246 1.00 60.38 200 ALA A O 1
ATOM 1555 N N . GLY A 1 201 ? 35.945 4.996 19.108 1.00 67.44 201 GLY A N 1
ATOM 1556 C CA . GLY A 1 201 ? 34.678 5.617 19.479 1.00 67.44 201 GLY A CA 1
ATOM 1557 C C . GLY A 1 201 ? 33.494 4.929 18.802 1.00 67.44 201 GLY A C 1
ATOM 1558 O O . GLY A 1 201 ? 33.591 4.461 17.673 1.00 67.44 201 GLY A O 1
ATOM 1559 N N . LYS A 1 202 ? 32.351 4.916 19.487 1.00 78.75 202 LYS A N 1
ATOM 1560 C CA . LYS A 1 202 ? 31.060 4.704 18.827 1.00 78.75 202 LYS A CA 1
ATOM 1561 C C . LYS A 1 202 ? 30.764 5.896 17.926 1.00 78.75 202 LYS A C 1
ATOM 1563 O O . LYS A 1 202 ? 31.146 7.019 18.261 1.00 78.75 202 LYS A O 1
ATOM 1568 N N . THR A 1 203 ? 30.027 5.676 16.852 1.00 88.88 203 THR A N 1
ATOM 1569 C CA . THR A 1 203 ? 29.593 6.759 15.968 1.00 88.88 203 THR A CA 1
ATOM 1570 C C . THR A 1 203 ? 28.095 6.670 15.778 1.00 88.88 203 THR A C 1
ATOM 1572 O O . THR A 1 203 ? 27.586 5.588 15.509 1.00 88.88 203 THR A O 1
ATOM 1575 N N . PHE A 1 204 ? 27.412 7.802 15.938 1.00 90.81 204 PHE A N 1
ATOM 1576 C CA . PHE A 1 204 ? 26.017 7.948 15.548 1.00 90.81 204 PHE A CA 1
ATOM 1577 C C . PHE A 1 204 ? 25.948 8.337 14.078 1.00 90.81 204 PHE A C 1
ATOM 1579 O O . PHE A 1 204 ? 26.805 9.074 13.584 1.00 90.81 204 PHE A O 1
ATOM 1586 N N . LYS A 1 205 ? 24.924 7.847 13.389 1.00 94.38 205 LYS A N 1
ATOM 1587 C CA . LYS A 1 205 ? 24.535 8.345 12.074 1.00 94.38 205 LYS A CA 1
ATOM 1588 C C . LYS A 1 205 ? 23.021 8.504 12.058 1.00 94.38 205 LYS A C 1
ATOM 1590 O O . LYS A 1 205 ? 22.345 7.568 12.481 1.00 94.38 205 LYS A O 1
ATOM 1595 N N . PRO A 1 206 ? 22.477 9.628 11.573 1.00 96.69 206 PRO A N 1
ATOM 1596 C CA . PRO A 1 206 ? 21.043 9.734 11.400 1.00 96.69 206 PRO A CA 1
ATOM 1597 C C . PRO A 1 206 ? 20.598 8.824 10.252 1.00 96.69 206 PRO A C 1
ATOM 1599 O O . PRO A 1 206 ? 21.303 8.708 9.242 1.00 96.69 206 PRO A O 1
ATOM 1602 N N . VAL A 1 207 ? 19.456 8.159 10.415 1.00 98.12 207 VAL A N 1
ATOM 1603 C CA . VAL A 1 207 ? 18.919 7.212 9.431 1.00 98.12 207 VAL A CA 1
ATOM 1604 C C . VAL A 1 207 ? 17.431 7.436 9.200 1.00 98.12 207 VAL A C 1
ATOM 1606 O O . VAL A 1 207 ? 16.667 7.598 10.147 1.00 98.12 207 VAL A O 1
ATOM 1609 N N . TRP A 1 208 ? 17.011 7.366 7.940 1.00 98.19 208 TRP A N 1
ATOM 1610 C CA . TRP A 1 208 ? 15.611 7.354 7.526 1.00 98.19 208 TRP A CA 1
ATOM 1611 C C . TRP A 1 208 ? 15.255 5.973 7.002 1.00 98.19 208 TRP A C 1
ATOM 1613 O O . TRP A 1 208 ? 15.861 5.491 6.046 1.00 98.19 208 TRP A O 1
ATOM 1623 N N . LEU A 1 209 ? 14.282 5.334 7.640 1.00 97.94 209 LEU A N 1
ATOM 1624 C CA . LEU A 1 209 ? 13.781 4.018 7.284 1.00 97.94 209 LEU A CA 1
ATOM 1625 C C . LEU A 1 209 ? 12.478 4.160 6.503 1.00 97.94 209 LEU A C 1
ATOM 16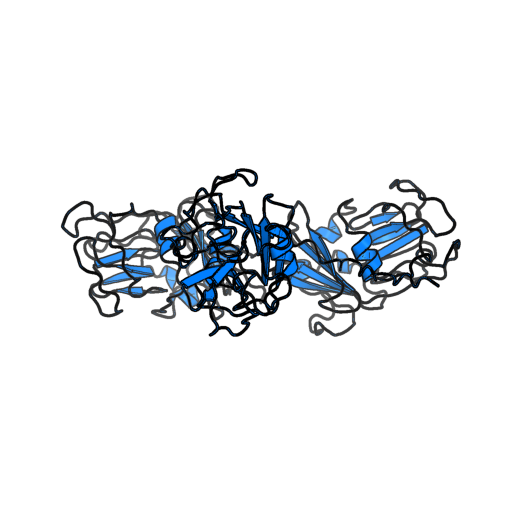27 O O . LEU A 1 209 ? 11.474 4.644 7.030 1.00 97.94 209 LEU A O 1
ATOM 1631 N N . TRP A 1 210 ? 12.484 3.679 5.271 1.00 97.06 210 TRP A N 1
ATOM 1632 C CA . TRP A 1 210 ? 11.345 3.689 4.371 1.00 97.06 210 TRP A CA 1
ATOM 1633 C C . TRP A 1 210 ? 10.874 2.264 4.097 1.00 97.06 210 TRP A C 1
ATOM 1635 O O . TRP A 1 210 ? 11.689 1.352 3.955 1.00 97.06 210 TRP A O 1
ATOM 1645 N N . VAL A 1 211 ? 9.566 2.072 3.975 1.00 93.44 211 VAL A N 1
ATOM 1646 C CA . VAL A 1 211 ? 8.958 0.812 3.528 1.00 93.44 211 VAL A CA 1
ATOM 1647 C C . VAL A 1 211 ? 8.257 1.020 2.195 1.00 93.44 211 VAL A C 1
ATOM 1649 O O . VAL A 1 211 ? 7.617 2.046 1.980 1.00 93.44 211 VAL A O 1
ATOM 1652 N N . ASP A 1 212 ? 8.407 0.071 1.280 1.00 88.00 212 ASP A N 1
ATOM 1653 C CA . ASP A 1 212 ? 7.718 0.097 -0.006 1.00 88.00 212 ASP A CA 1
ATOM 1654 C C . ASP A 1 212 ? 6.357 -0.571 0.148 1.00 88.00 212 ASP A C 1
ATOM 1656 O O . ASP A 1 212 ? 6.260 -1.801 0.238 1.00 88.00 212 ASP A O 1
ATOM 1660 N N . SER A 1 213 ? 5.326 0.265 0.211 1.00 76.44 213 SER A N 1
ATOM 1661 C CA . SER A 1 213 ? 3.934 -0.153 0.354 1.00 76.44 213 SER A CA 1
ATOM 1662 C C . SER A 1 213 ? 3.561 -1.183 -0.715 1.00 76.44 213 SER A C 1
ATOM 1664 O O . SER A 1 213 ? 3.756 -0.956 -1.916 1.00 76.44 213 SER A O 1
ATOM 1666 N N . LEU A 1 214 ? 3.018 -2.326 -0.286 1.00 67.31 214 LEU A N 1
ATOM 1667 C CA . LEU A 1 214 ? 2.550 -3.363 -1.201 1.00 67.31 214 LEU A CA 1
ATOM 1668 C C . LEU A 1 214 ? 1.393 -2.841 -2.049 1.00 67.31 214 LEU A C 1
ATOM 1670 O O . LEU A 1 214 ? 0.269 -2.680 -1.576 1.00 67.31 214 LEU A O 1
ATOM 1674 N N . ALA A 1 215 ? 1.673 -2.658 -3.334 1.00 65.75 215 ALA A N 1
ATOM 1675 C CA . ALA A 1 215 ? 0.653 -2.445 -4.343 1.00 65.75 215 ALA A CA 1
ATOM 1676 C C . ALA A 1 215 ? -0.320 -3.638 -4.388 1.00 65.75 215 ALA A C 1
ATOM 1678 O O . ALA A 1 215 ? 0.097 -4.798 -4.476 1.00 65.75 215 ALA A O 1
ATOM 1679 N N . ASN A 1 216 ? -1.620 -3.360 -4.383 1.00 72.62 216 ASN A N 1
ATOM 1680 C CA . ASN A 1 216 ? -2.686 -4.334 -4.593 1.00 72.62 216 ASN A CA 1
ATOM 1681 C C . ASN A 1 216 ? -3.040 -4.373 -6.085 1.00 72.62 216 ASN A C 1
ATOM 1683 O O . ASN A 1 216 ? -4.103 -3.914 -6.512 1.00 72.62 216 ASN A O 1
ATOM 1687 N N . TRP A 1 217 ? -2.112 -4.881 -6.897 1.00 83.19 217 TRP A N 1
ATOM 1688 C CA . TRP A 1 217 ? -2.278 -4.939 -8.347 1.00 83.19 217 TRP A CA 1
ATOM 1689 C C . TRP A 1 217 ? -3.455 -5.833 -8.749 1.00 83.19 217 TRP A C 1
ATOM 1691 O O . TRP A 1 217 ? -3.497 -7.024 -8.443 1.00 83.19 217 TRP A O 1
ATOM 1701 N N . LYS A 1 218 ? -4.390 -5.259 -9.503 1.00 88.06 218 LYS A N 1
ATOM 1702 C CA . LYS A 1 218 ? -5.525 -5.939 -10.125 1.00 88.06 218 LYS A CA 1
ATOM 1703 C C . LYS A 1 218 ? -5.370 -5.909 -11.642 1.00 88.06 218 LYS A C 1
ATOM 1705 O O . LYS A 1 218 ? -5.110 -4.848 -12.212 1.00 88.06 218 LYS A O 1
ATOM 1710 N N . LEU A 1 219 ? -5.494 -7.064 -12.298 1.00 93.81 219 LEU A N 1
ATOM 1711 C CA . LEU A 1 219 ? -5.396 -7.157 -13.756 1.00 93.81 219 LEU A CA 1
ATOM 1712 C C . LEU A 1 219 ? -6.635 -6.510 -14.376 1.00 93.81 219 LEU A C 1
ATOM 1714 O O . LEU A 1 219 ? -7.747 -6.979 -14.167 1.00 93.81 219 LEU A O 1
ATOM 1718 N N . ALA A 1 220 ? -6.447 -5.436 -15.135 1.00 97.25 220 ALA A N 1
ATOM 1719 C CA . ALA A 1 220 ? -7.544 -4.692 -15.745 1.00 97.25 220 ALA A CA 1
ATOM 1720 C C . ALA A 1 220 ? -7.744 -5.082 -17.217 1.00 97.25 220 ALA A C 1
ATOM 1722 O O . ALA A 1 220 ? -8.872 -5.259 -17.681 1.00 97.25 220 ALA A O 1
ATOM 1723 N N . LEU A 1 221 ? -6.653 -5.238 -17.968 1.00 98.38 221 LEU A N 1
ATOM 1724 C CA . LEU A 1 221 ? -6.695 -5.502 -19.407 1.00 98.38 221 LEU A CA 1
ATOM 1725 C C . LEU A 1 221 ? -5.512 -6.382 -19.817 1.00 98.38 221 LEU A C 1
ATOM 1727 O O . LEU A 1 221 ? -4.398 -6.182 -19.342 1.00 98.38 221 LEU A O 1
ATOM 1731 N N . LYS A 1 222 ? -5.735 -7.304 -20.747 1.00 98.19 222 LYS A N 1
ATOM 1732 C CA . LYS A 1 222 ? -4.684 -7.946 -21.536 1.00 98.19 222 LYS A CA 1
ATOM 1733 C C . LYS A 1 222 ? -4.826 -7.527 -22.978 1.00 98.19 222 LYS A C 1
ATOM 1735 O O . LYS A 1 222 ? -5.928 -7.500 -23.521 1.00 98.19 222 LYS A O 1
ATOM 1740 N N . VAL A 1 223 ? -3.697 -7.218 -23.577 1.00 97.69 223 VAL A N 1
ATOM 1741 C CA . VAL A 1 223 ? -3.571 -6.814 -24.961 1.00 97.69 223 VAL A CA 1
ATOM 1742 C C . VAL A 1 223 ? -2.759 -7.891 -25.655 1.00 97.69 223 VAL A C 1
ATOM 1744 O O . VAL A 1 223 ? -1.568 -8.041 -25.387 1.00 97.69 223 VAL A O 1
ATOM 1747 N N . GLY A 1 224 ? -3.417 -8.670 -26.505 1.00 94.56 224 GLY A N 1
ATOM 1748 C CA . GLY A 1 224 ? -2.760 -9.692 -27.306 1.00 94.56 224 GLY A CA 1
ATOM 1749 C C . GLY A 1 224 ? -2.061 -9.091 -28.524 1.00 94.56 224 GLY A C 1
ATOM 1750 O O . GLY A 1 224 ? -2.107 -7.888 -28.790 1.00 94.56 224 GLY A O 1
ATOM 1751 N N . GLU A 1 225 ? -1.450 -9.952 -29.331 1.00 93.44 225 GLU A N 1
ATOM 1752 C CA . GLU A 1 225 ? -0.866 -9.563 -30.619 1.00 93.44 225 GLU A CA 1
ATOM 1753 C C . GLU A 1 225 ? -1.948 -9.454 -31.709 1.00 93.44 225 GLU A C 1
ATOM 1755 O O . GLU A 1 225 ? -1.913 -10.131 -32.736 1.00 93.44 225 GLU A O 1
ATOM 1760 N N . THR A 1 226 ? -2.968 -8.628 -31.465 1.00 92.50 226 THR A N 1
ATOM 1761 C CA . THR A 1 226 ? -4.112 -8.461 -32.368 1.00 92.50 226 THR A CA 1
ATOM 1762 C C . THR A 1 226 ? -4.484 -6.985 -32.560 1.00 92.50 226 THR A C 1
ATOM 1764 O O . THR A 1 226 ? -3.921 -6.079 -31.943 1.00 92.50 226 THR A O 1
ATOM 1767 N N . LYS A 1 227 ? -5.451 -6.733 -33.450 1.00 92.75 227 LYS A N 1
ATOM 1768 C CA . LYS A 1 227 ? -6.025 -5.405 -33.714 1.00 92.75 227 LYS A CA 1
ATOM 1769 C C . LYS A 1 227 ? -7.236 -5.051 -32.838 1.00 92.75 227 LYS A C 1
ATOM 1771 O O . LYS A 1 227 ? -7.738 -3.934 -32.931 1.00 92.75 227 LYS A O 1
ATOM 1776 N N . THR A 1 228 ? -7.748 -5.982 -32.030 1.00 96.69 228 THR A N 1
ATOM 1777 C CA . THR A 1 228 ? -9.014 -5.818 -31.284 1.00 96.69 228 THR A CA 1
ATOM 1778 C C . THR A 1 228 ? -8.971 -4.635 -30.323 1.00 96.69 228 THR A C 1
ATOM 1780 O O . THR A 1 228 ? -9.946 -3.890 -30.206 1.00 96.69 228 THR A O 1
ATOM 1783 N N . LEU A 1 229 ? -7.831 -4.445 -29.657 1.00 97.06 229 LEU A N 1
ATOM 1784 C CA . LEU A 1 229 ? -7.578 -3.351 -28.719 1.00 97.06 229 LEU A CA 1
ATOM 1785 C C . LEU A 1 229 ? -6.730 -2.229 -29.343 1.00 97.06 229 LEU A C 1
ATOM 1787 O O . LEU A 1 229 ? -6.027 -1.519 -28.631 1.00 97.06 229 LEU A O 1
ATOM 1791 N N . GLY A 1 230 ? -6.823 -2.030 -30.665 1.00 97.31 230 GLY A N 1
ATOM 1792 C CA . GLY A 1 230 ? -6.273 -0.853 -31.350 1.00 97.31 230 GLY A CA 1
ATOM 1793 C C . GLY A 1 230 ? -6.797 0.476 -30.785 1.00 97.31 230 GLY A C 1
ATOM 1794 O O . GLY A 1 230 ? -7.763 0.494 -30.014 1.00 97.31 230 GLY A O 1
ATOM 1795 N N . PHE A 1 231 ? -6.160 1.598 -31.145 1.00 97.62 231 PHE A N 1
ATOM 1796 C CA . PHE A 1 231 ? -6.495 2.927 -30.610 1.00 97.62 231 PHE A CA 1
ATOM 1797 C C . PHE A 1 231 ? -7.999 3.230 -30.662 1.00 97.62 231 PHE A C 1
ATOM 1799 O O . PHE A 1 231 ? -8.578 3.658 -29.665 1.00 97.62 231 PHE A O 1
ATOM 1806 N N . SER A 1 232 ? -8.660 2.980 -31.788 1.00 97.19 232 SER A N 1
ATOM 1807 C CA . SER A 1 232 ? -10.066 3.325 -32.025 1.00 97.19 232 SER A CA 1
ATOM 1808 C C . SER A 1 232 ? -11.058 2.306 -31.457 1.00 97.19 232 SER A C 1
ATOM 1810 O O . SER A 1 232 ? -12.268 2.476 -31.619 1.00 97.19 232 SER A O 1
ATOM 1812 N N . SER A 1 233 ? -10.588 1.251 -30.783 1.00 98.19 233 SER A N 1
ATOM 1813 C CA . SER A 1 233 ? -11.465 0.229 -30.212 1.00 98.19 233 SER A CA 1
ATOM 1814 C C . SER A 1 233 ? -12.449 0.829 -29.196 1.00 98.19 233 SER A C 1
ATOM 1816 O O . SER A 1 233 ? -12.028 1.510 -28.255 1.00 98.19 233 SER A O 1
ATOM 1818 N N . PRO A 1 234 ? -13.764 0.550 -29.301 1.00 98.00 234 PRO A N 1
ATOM 1819 C CA . PRO A 1 234 ? -14.734 1.031 -28.318 1.00 98.00 234 PRO A CA 1
ATOM 1820 C C . PRO A 1 234 ? -14.536 0.380 -26.940 1.00 98.00 234 PRO A C 1
ATOM 1822 O O . PRO A 1 234 ? -15.047 0.889 -25.944 1.00 98.00 234 PRO A O 1
ATOM 1825 N N . LEU A 1 235 ? -13.777 -0.722 -26.858 1.00 98.00 235 LEU A N 1
ATOM 1826 C CA . LEU A 1 235 ? -13.468 -1.409 -25.604 1.00 98.00 235 LEU A CA 1
ATOM 1827 C C . LEU A 1 235 ? -12.654 -0.548 -24.629 1.00 98.00 235 LEU A C 1
ATOM 1829 O O . LEU A 1 235 ? -12.696 -0.820 -23.434 1.00 98.00 235 LEU A O 1
ATOM 1833 N N . TRP A 1 236 ? -11.990 0.518 -25.079 1.00 98.12 236 TRP A N 1
ATOM 1834 C CA . TRP A 1 236 ? -11.307 1.453 -24.177 1.00 98.12 236 TRP A CA 1
ATOM 1835 C C . TRP A 1 236 ? -12.273 2.291 -23.329 1.00 98.12 236 TRP A C 1
ATOM 1837 O O . TRP A 1 236 ? -11.941 2.670 -22.209 1.00 98.12 236 TRP A O 1
ATOM 1847 N N . THR A 1 237 ? -13.474 2.573 -23.840 1.00 97.50 237 THR A N 1
ATOM 1848 C CA . THR A 1 237 ? -14.384 3.574 -23.253 1.00 97.50 237 THR A CA 1
ATOM 1849 C C . THR A 1 237 ? -15.757 3.016 -22.887 1.00 97.50 237 THR A C 1
ATOM 1851 O O . THR A 1 237 ? -16.467 3.593 -22.061 1.00 97.50 237 THR A O 1
ATOM 1854 N N . ASN A 1 238 ? -16.152 1.873 -23.452 1.00 95.88 238 ASN A N 1
ATOM 1855 C CA . ASN A 1 238 ? -17.415 1.215 -23.129 1.00 95.88 238 ASN A CA 1
ATOM 1856 C C . ASN A 1 238 ? -17.305 0.298 -21.891 1.00 95.88 238 ASN A C 1
ATOM 1858 O O . ASN A 1 238 ? -16.244 0.126 -21.287 1.00 95.88 238 ASN A O 1
ATOM 1862 N N . THR A 1 239 ? -18.425 -0.311 -21.505 1.00 96.00 239 THR A N 1
ATOM 1863 C CA . THR A 1 239 ? -18.513 -1.265 -20.385 1.00 96.00 239 THR A CA 1
ATOM 1864 C C . THR A 1 239 ? -18.526 -2.727 -20.829 1.00 96.00 239 THR A C 1
ATOM 1866 O O . THR A 1 239 ? -18.739 -3.602 -19.998 1.00 96.00 239 THR A O 1
ATOM 1869 N N . ALA A 1 240 ? -18.339 -3.012 -22.121 1.00 96.94 240 ALA A N 1
ATOM 1870 C CA . ALA A 1 240 ? -18.268 -4.389 -22.591 1.00 96.94 240 ALA A CA 1
ATOM 1871 C C . ALA A 1 240 ? -16.981 -5.038 -22.071 1.00 96.94 240 ALA A C 1
ATOM 1873 O O . ALA A 1 240 ? -15.922 -4.399 -22.072 1.00 96.94 240 ALA A O 1
ATOM 1874 N N . LEU A 1 241 ? -17.102 -6.283 -21.624 1.00 95.75 241 LEU A N 1
ATOM 1875 C CA . LEU A 1 241 ? -16.001 -7.138 -21.197 1.00 95.75 241 LEU A CA 1
ATOM 1876 C C . LEU A 1 241 ? -15.567 -8.036 -22.361 1.00 95.75 241 LEU A C 1
ATOM 1878 O O . LEU A 1 241 ? -16.280 -8.158 -23.360 1.00 95.75 241 LEU A O 1
ATOM 1882 N N . LEU A 1 242 ? -14.375 -8.618 -22.260 1.00 97.81 242 LEU A N 1
ATOM 1883 C CA . LEU A 1 242 ? -13.799 -9.461 -23.308 1.00 97.81 242 LEU A CA 1
ATOM 1884 C C . LEU A 1 242 ? -13.021 -10.600 -22.654 1.00 97.81 242 LEU A C 1
ATOM 1886 O O . LEU A 1 242 ? -12.143 -10.328 -21.845 1.00 97.81 242 LEU A O 1
ATOM 1890 N N . ASN A 1 243 ? -13.325 -11.851 -23.008 1.00 96.75 243 ASN A N 1
ATOM 1891 C CA . ASN A 1 243 ? -12.594 -13.040 -22.548 1.00 96.75 243 ASN A CA 1
ATOM 1892 C C . ASN A 1 243 ? -12.331 -13.064 -21.024 1.00 96.75 243 ASN A C 1
ATOM 1894 O O . ASN A 1 243 ? -11.220 -13.327 -20.579 1.00 96.75 243 ASN A O 1
ATOM 1898 N N . GLU A 1 244 ? -13.352 -12.787 -20.207 1.00 91.69 244 GLU A N 1
ATOM 1899 C CA . GLU A 1 244 ? -13.216 -12.618 -18.744 1.00 91.69 244 GLU A CA 1
ATOM 1900 C C . GLU A 1 244 ? -12.677 -13.855 -18.017 1.00 91.69 244 GLU A C 1
ATOM 1902 O O . GLU A 1 244 ? -12.020 -13.740 -16.988 1.00 91.69 244 GLU A O 1
ATOM 1907 N N . ALA A 1 245 ? -12.937 -15.045 -18.561 1.00 88.75 245 ALA A N 1
ATOM 1908 C CA . ALA A 1 245 ? -12.438 -16.307 -18.019 1.00 88.75 245 ALA A CA 1
ATOM 1909 C C . ALA A 1 245 ? -10.974 -16.594 -18.403 1.00 88.75 245 ALA A C 1
ATOM 1911 O O . ALA A 1 245 ? -10.432 -17.633 -18.028 1.00 88.75 245 ALA A O 1
ATOM 1912 N N . SER A 1 246 ? -10.342 -15.712 -19.181 1.00 91.06 246 SER A N 1
ATOM 1913 C CA . SER A 1 246 ? -8.981 -15.909 -19.655 1.00 91.06 246 SER A CA 1
ATOM 1914 C C . SER A 1 246 ? -7.983 -15.856 -18.503 1.00 91.06 246 SER A C 1
ATOM 1916 O O . SER A 1 246 ? -7.911 -14.865 -17.768 1.00 91.06 246 SER A O 1
ATOM 1918 N N . ALA A 1 247 ? -7.179 -16.913 -18.371 1.00 86.62 247 ALA A N 1
ATOM 1919 C CA . ALA A 1 247 ? -6.145 -17.006 -17.349 1.00 86.62 247 ALA A CA 1
ATOM 1920 C C . ALA A 1 247 ? -5.068 -15.930 -17.549 1.00 86.62 247 ALA A C 1
ATOM 1922 O O . ALA A 1 247 ? -4.787 -15.529 -18.682 1.00 86.62 247 ALA A O 1
ATOM 1923 N N . VAL A 1 248 ? -4.440 -15.486 -16.456 1.00 84.50 248 VAL A N 1
ATOM 1924 C CA . VAL A 1 248 ? -3.443 -14.402 -16.464 1.00 84.50 248 VAL A CA 1
ATOM 1925 C C . VAL A 1 248 ? -2.367 -14.650 -17.524 1.00 84.50 248 VAL A C 1
ATOM 1927 O O . VAL A 1 248 ? -2.220 -13.824 -18.414 1.00 84.50 248 VAL A O 1
ATOM 1930 N N . ASP A 1 249 ? -1.728 -15.818 -17.547 1.00 87.50 249 ASP A N 1
ATOM 1931 C CA . ASP A 1 249 ? -0.600 -16.096 -18.456 1.00 87.50 249 ASP A CA 1
ATOM 1932 C C . ASP A 1 249 ? -0.994 -16.383 -19.918 1.00 87.50 249 ASP A C 1
ATOM 1934 O O . ASP A 1 249 ? -0.136 -16.620 -20.768 1.00 87.50 249 ASP A O 1
ATOM 1938 N N . THR A 1 250 ? -2.290 -16.371 -20.246 1.00 92.75 250 THR A N 1
ATOM 1939 C CA . THR A 1 250 ? -2.746 -16.595 -21.627 1.00 92.75 250 THR A CA 1
ATOM 1940 C C . THR A 1 250 ? -2.549 -15.334 -22.464 1.00 92.75 250 THR A C 1
ATOM 1942 O O . THR A 1 250 ? -3.085 -14.275 -22.126 1.00 92.75 250 THR A O 1
ATOM 1945 N N . ILE A 1 251 ? -1.823 -15.452 -23.578 1.00 95.56 251 ILE A N 1
ATOM 1946 C CA . ILE A 1 251 ? -1.601 -14.357 -24.530 1.00 95.56 251 ILE A CA 1
ATOM 1947 C C . ILE A 1 251 ? -2.818 -14.219 -25.449 1.00 95.56 251 ILE A C 1
ATOM 1949 O O . ILE A 1 251 ? -2.919 -14.885 -26.476 1.00 95.56 251 ILE A O 1
ATOM 1953 N N . GLU A 1 252 ? -3.742 -13.342 -25.076 1.00 96.94 252 GLU A N 1
ATOM 1954 C CA . GLU A 1 252 ? -4.891 -12.933 -25.885 1.00 96.94 252 GLU A CA 1
ATOM 1955 C C . GLU A 1 252 ? -5.442 -11.590 -25.390 1.00 96.94 252 GLU A C 1
ATOM 1957 O O . GLU A 1 252 ? -5.065 -11.115 -24.315 1.00 96.94 252 GLU A O 1
ATOM 1962 N N . ASP A 1 253 ? -6.349 -10.981 -26.155 1.00 98.44 253 ASP A N 1
ATOM 1963 C CA . ASP A 1 253 ? -7.076 -9.809 -25.673 1.00 98.44 253 ASP A CA 1
ATOM 1964 C C . ASP A 1 253 ? -8.079 -10.220 -24.595 1.00 98.44 253 ASP A C 1
ATOM 1966 O O . ASP A 1 253 ? -8.907 -11.104 -24.815 1.00 98.44 253 ASP A O 1
ATOM 1970 N N . ALA A 1 254 ? -8.048 -9.549 -23.450 1.00 98.31 254 ALA A N 1
ATOM 1971 C CA . ALA A 1 254 ? -9.052 -9.707 -22.408 1.00 98.31 254 ALA A CA 1
ATOM 1972 C C . ALA A 1 254 ? -9.297 -8.372 -21.711 1.00 98.31 254 ALA A C 1
ATOM 1974 O O . ALA A 1 254 ? -8.384 -7.566 -21.543 1.00 98.31 254 ALA A O 1
ATOM 1975 N N . LYS A 1 255 ? -10.530 -8.134 -21.285 1.00 98.19 255 LYS A N 1
ATOM 1976 C CA . LYS A 1 255 ? -10.935 -6.956 -20.525 1.00 98.19 255 LYS A CA 1
ATOM 1977 C C . LYS A 1 255 ? -11.776 -7.408 -19.351 1.00 98.19 255 LYS A C 1
ATOM 1979 O O . LYS A 1 255 ? -12.854 -7.968 -19.551 1.00 98.19 255 LYS A O 1
ATOM 1984 N N . TYR A 1 256 ? -11.270 -7.129 -18.158 1.00 92.44 256 TYR A N 1
ATOM 1985 C CA . TYR A 1 256 ? -11.851 -7.572 -16.902 1.00 92.44 256 TYR A CA 1
ATOM 1986 C C . TYR A 1 256 ? -12.713 -6.478 -16.276 1.00 92.44 256 TYR A C 1
ATOM 1988 O O . TYR A 1 256 ? -12.649 -5.300 -16.656 1.00 92.44 256 TYR A O 1
ATOM 1996 N N . LYS A 1 257 ? -13.539 -6.871 -15.304 1.00 89.38 257 LYS A N 1
ATOM 1997 C CA . LYS A 1 257 ? -14.422 -5.959 -14.568 1.00 89.38 257 LYS A CA 1
ATOM 1998 C C . LYS A 1 257 ? -13.632 -4.830 -13.909 1.00 89.38 257 LYS A C 1
ATOM 2000 O O . LYS A 1 257 ? -14.098 -3.692 -13.879 1.00 89.38 257 LYS A O 1
ATOM 2005 N N . GLU A 1 258 ? -12.413 -5.123 -13.483 1.00 92.31 258 GLU A N 1
ATOM 2006 C CA . GLU A 1 258 ? -11.515 -4.216 -12.789 1.00 92.31 258 GLU A CA 1
ATOM 2007 C C . GLU A 1 258 ? -11.141 -2.996 -13.636 1.00 92.31 258 GLU A C 1
ATOM 2009 O O . GLU A 1 258 ? -10.998 -1.895 -13.109 1.00 92.31 258 GLU A O 1
ATOM 2014 N N . PHE A 1 259 ? -11.100 -3.131 -14.966 1.00 96.81 259 PHE A N 1
ATOM 2015 C CA . PHE A 1 259 ? -10.930 -1.988 -15.869 1.00 96.81 259 PHE A CA 1
ATOM 2016 C C . PHE A 1 259 ? -12.067 -0.965 -15.742 1.00 96.81 259 PHE A C 1
ATOM 2018 O O . PHE A 1 259 ? -11.873 0.231 -15.972 1.00 96.81 259 PHE A O 1
ATOM 2025 N N . ILE A 1 260 ? -13.274 -1.430 -15.416 1.00 92.12 260 ILE A N 1
ATOM 2026 C CA . ILE A 1 260 ? -14.490 -0.618 -15.348 1.00 92.12 260 ILE A CA 1
ATOM 2027 C C . ILE A 1 260 ? -14.697 -0.053 -13.945 1.00 92.12 260 ILE A C 1
ATOM 2029 O O . ILE A 1 260 ? -15.202 1.068 -13.838 1.00 92.12 260 ILE A O 1
ATOM 2033 N N . THR A 1 261 ? -14.341 -0.808 -12.903 1.00 84.19 261 THR A N 1
ATOM 2034 C CA . THR A 1 261 ? -14.757 -0.510 -11.526 1.00 84.19 261 THR A CA 1
ATOM 2035 C C . THR A 1 261 ? -13.647 -0.067 -10.591 1.00 84.19 261 THR A C 1
ATOM 2037 O O . THR A 1 261 ? -13.984 0.602 -9.616 1.00 84.19 261 THR A O 1
ATOM 2040 N N . GLU A 1 262 ? -12.375 -0.405 -10.844 1.00 85.69 262 GLU A N 1
ATOM 2041 C CA . GLU A 1 262 ? -11.372 -0.229 -9.789 1.00 85.69 262 GLU A CA 1
ATOM 2042 C C . GLU A 1 262 ? -10.777 1.169 -9.764 1.00 85.69 262 GLU A C 1
ATOM 2044 O O . GLU A 1 262 ? -10.123 1.562 -10.732 1.00 85.69 262 GLU A O 1
ATOM 2049 N N . PRO A 1 263 ? -10.919 1.898 -8.642 1.00 84.62 263 PRO A N 1
ATOM 2050 C CA . PRO A 1 263 ? -10.251 3.168 -8.475 1.00 84.62 263 PRO A CA 1
ATOM 2051 C C . PRO A 1 263 ? -8.759 2.955 -8.214 1.00 84.62 263 PRO A C 1
ATOM 2053 O O . PRO A 1 263 ? -8.359 2.104 -7.415 1.00 84.62 263 PRO A O 1
ATOM 2056 N N . PHE A 1 264 ? -7.925 3.782 -8.836 1.00 87.69 264 PHE A N 1
ATOM 2057 C CA . PHE A 1 264 ? -6.476 3.712 -8.668 1.00 87.69 264 PHE A CA 1
ATOM 2058 C C . PHE A 1 264 ? -5.805 5.081 -8.735 1.00 87.69 264 PHE A C 1
ATOM 2060 O O . PHE A 1 264 ? -6.349 6.067 -9.242 1.00 87.69 264 PHE A O 1
ATOM 2067 N N . LYS A 1 265 ? -4.576 5.112 -8.219 1.00 88.56 265 LYS A N 1
ATOM 2068 C CA . LYS A 1 265 ? -3.578 6.160 -8.478 1.00 88.56 265 LYS A CA 1
ATOM 2069 C C . LYS A 1 265 ? -2.330 5.628 -9.170 1.00 88.56 265 LYS A C 1
ATOM 2071 O O . LYS A 1 265 ? -1.496 6.426 -9.570 1.00 88.56 265 LYS A O 1
ATOM 2076 N N . ARG A 1 266 ? -2.181 4.310 -9.310 1.00 88.38 266 ARG A N 1
ATOM 2077 C CA . ARG A 1 266 ? -1.050 3.715 -10.020 1.00 88.38 266 ARG A CA 1
ATOM 2078 C C . ARG A 1 266 ? -1.548 2.727 -11.049 1.00 88.38 266 ARG A C 1
ATOM 2080 O O . ARG A 1 266 ? -2.512 1.999 -10.815 1.00 88.38 266 ARG A O 1
ATOM 2087 N N . ILE A 1 267 ? -0.885 2.728 -12.187 1.00 95.75 267 ILE A N 1
ATOM 2088 C CA . ILE A 1 267 ? -1.126 1.807 -13.286 1.00 95.75 267 ILE A CA 1
ATOM 2089 C C . ILE A 1 267 ? 0.218 1.254 -13.729 1.00 95.75 267 ILE A C 1
ATOM 2091 O O . ILE A 1 267 ? 1.236 1.938 -13.635 1.00 95.75 267 ILE A O 1
ATOM 2095 N N . ARG A 1 268 ? 0.237 0.022 -14.218 1.00 95.00 268 ARG A N 1
ATOM 2096 C CA . ARG A 1 268 ? 1.421 -0.545 -14.851 1.00 95.00 268 ARG A CA 1
ATOM 2097 C C . ARG A 1 268 ? 1.061 -1.325 -16.093 1.00 95.00 268 ARG A C 1
ATOM 2099 O O . ARG A 1 268 ? -0.008 -1.927 -16.156 1.00 95.00 268 ARG A O 1
ATOM 2106 N N . MET A 1 269 ? 1.975 -1.349 -17.051 1.00 96.81 269 MET A N 1
ATOM 2107 C CA . MET A 1 269 ? 1.928 -2.253 -18.192 1.00 96.81 269 MET A CA 1
ATOM 2108 C C . MET A 1 269 ? 3.145 -3.170 -18.166 1.00 96.81 269 MET A C 1
ATOM 2110 O O . MET A 1 269 ? 4.272 -2.691 -18.170 1.00 96.81 269 MET A O 1
ATOM 2114 N N . CYS A 1 270 ? 2.920 -4.478 -18.138 1.00 94.75 270 CYS A N 1
ATOM 2115 C CA . CYS A 1 270 ? 3.965 -5.493 -18.225 1.00 94.75 270 CYS A CA 1
ATOM 2116 C C . CYS A 1 270 ? 4.023 -6.027 -19.653 1.00 94.75 270 CYS A C 1
ATOM 2118 O O . CYS A 1 270 ? 2.990 -6.408 -20.204 1.00 94.75 270 CYS A O 1
ATOM 2120 N N . VAL A 1 271 ? 5.201 -5.990 -20.276 1.00 96.62 271 VAL A N 1
ATOM 2121 C CA . VAL A 1 271 ? 5.373 -6.257 -21.711 1.00 96.62 271 VAL A CA 1
ATOM 2122 C C . VAL A 1 271 ? 6.047 -7.609 -21.912 1.00 96.62 271 VAL A C 1
ATOM 2124 O O . VAL A 1 271 ? 7.097 -7.887 -21.334 1.00 96.62 271 VAL A O 1
ATOM 2127 N N . GLY A 1 272 ? 5.464 -8.465 -22.749 1.00 92.94 272 GLY A N 1
ATOM 2128 C CA . GLY A 1 272 ? 5.990 -9.805 -23.035 1.00 92.94 272 GLY A CA 1
ATOM 2129 C C . GLY A 1 272 ? 5.667 -10.857 -21.969 1.00 92.94 272 GLY A C 1
ATOM 2130 O O . GLY A 1 272 ? 5.560 -12.032 -22.304 1.00 92.94 272 GLY A O 1
ATOM 2131 N N . THR A 1 273 ? 5.466 -10.450 -20.713 1.00 86.56 273 THR A N 1
ATOM 2132 C CA . THR A 1 273 ? 5.087 -11.331 -19.598 1.00 86.56 273 THR A CA 1
ATOM 2133 C C . THR A 1 273 ? 4.056 -10.656 -18.696 1.00 86.56 273 THR A C 1
ATOM 2135 O O . THR A 1 273 ? 3.984 -9.427 -18.663 1.00 86.56 273 THR A O 1
ATOM 2138 N N . ALA A 1 274 ? 3.291 -11.446 -17.939 1.00 83.88 274 ALA A N 1
ATOM 2139 C CA . ALA A 1 274 ? 2.197 -10.929 -17.125 1.00 83.88 274 ALA A CA 1
ATOM 2140 C C . ALA A 1 274 ? 2.639 -10.066 -15.935 1.00 83.88 274 ALA A C 1
ATOM 2142 O O . ALA A 1 274 ? 1.978 -9.077 -15.629 1.00 83.88 274 ALA A O 1
ATOM 2143 N N . GLU A 1 275 ? 3.749 -10.411 -15.279 1.00 80.75 275 GLU A N 1
ATOM 2144 C CA . GLU A 1 275 ? 4.135 -9.808 -13.992 1.00 80.75 275 GLU A CA 1
ATOM 2145 C C . GLU A 1 275 ? 5.569 -9.257 -13.951 1.00 80.75 275 GLU A C 1
ATOM 2147 O O . GLU A 1 275 ? 5.990 -8.720 -12.928 1.00 80.75 275 GLU A O 1
ATOM 2152 N N . SER A 1 276 ? 6.326 -9.365 -15.047 1.00 78.94 276 SER A N 1
ATOM 2153 C CA . SER A 1 276 ? 7.698 -8.855 -15.144 1.00 78.94 276 SER A CA 1
ATOM 2154 C C . SER A 1 276 ? 7.871 -7.959 -16.372 1.00 78.94 276 SER A C 1
ATOM 2156 O O . SER A 1 276 ? 7.000 -7.929 -17.245 1.00 78.94 276 SER A O 1
ATOM 2158 N N . ASN A 1 277 ? 8.993 -7.231 -16.446 1.00 86.56 277 ASN A N 1
ATOM 2159 C CA . ASN A 1 277 ? 9.274 -6.281 -17.529 1.00 86.56 277 ASN A CA 1
ATOM 2160 C C . ASN A 1 277 ? 8.164 -5.216 -17.655 1.00 86.56 277 ASN A C 1
ATOM 2162 O O . ASN A 1 277 ? 7.493 -5.100 -18.685 1.00 86.56 277 ASN A O 1
ATOM 2166 N N . CYS A 1 278 ? 7.914 -4.515 -16.544 1.00 89.81 278 CYS A N 1
ATOM 2167 C CA . CYS A 1 278 ? 6.797 -3.591 -16.401 1.00 89.81 278 CYS A CA 1
ATOM 2168 C C . CYS A 1 278 ? 7.246 -2.133 -16.362 1.00 89.81 278 CYS A C 1
ATOM 2170 O O . CYS A 1 278 ? 8.248 -1.795 -15.737 1.00 89.81 278 CYS A O 1
ATOM 2172 N N . VAL A 1 279 ? 6.420 -1.274 -16.952 1.00 89.69 279 VAL A N 1
ATOM 2173 C CA . VAL A 1 279 ? 6.466 0.178 -16.783 1.00 89.69 279 VAL A CA 1
ATOM 2174 C C . VAL A 1 279 ? 5.333 0.571 -15.854 1.00 89.69 279 VAL A C 1
ATOM 2176 O O . VAL A 1 279 ? 4.172 0.281 -16.153 1.00 89.69 279 VAL A O 1
ATOM 2179 N N . GLU A 1 280 ? 5.655 1.213 -14.737 1.00 90.62 280 GLU A N 1
ATOM 2180 C CA . GLU A 1 280 ? 4.666 1.753 -13.804 1.00 90.62 280 GLU A CA 1
ATOM 2181 C C . GLU A 1 280 ? 4.508 3.260 -13.996 1.00 90.62 280 GLU A C 1
ATOM 2183 O O . GLU A 1 280 ? 5.408 3.944 -14.475 1.00 90.62 280 GLU A O 1
ATOM 2188 N N . HIS A 1 281 ? 3.350 3.784 -13.615 1.00 89.38 281 HIS A N 1
ATOM 2189 C CA . HIS A 1 281 ? 3.085 5.210 -13.600 1.00 89.38 281 HIS A CA 1
ATOM 2190 C C . HIS A 1 281 ? 2.157 5.563 -12.437 1.00 89.38 281 HIS A C 1
ATOM 2192 O O . HIS A 1 281 ? 1.195 4.840 -12.147 1.00 89.38 281 HIS A O 1
ATOM 2198 N N . VAL A 1 282 ? 2.456 6.679 -11.771 1.00 83.81 282 VAL A N 1
ATOM 2199 C CA . VAL A 1 282 ? 1.721 7.190 -10.613 1.00 83.81 282 VAL A CA 1
ATOM 2200 C C . VAL A 1 282 ? 1.068 8.516 -10.978 1.00 83.81 282 VAL A C 1
ATOM 2202 O O . VAL A 1 282 ? 1.736 9.472 -11.351 1.00 83.81 282 VAL A O 1
ATOM 2205 N N . PHE A 1 283 ? -0.244 8.592 -10.808 1.00 84.44 283 PHE A N 1
ATOM 2206 C CA . PHE A 1 283 ? -1.011 9.802 -11.046 1.00 84.44 283 PHE A CA 1
ATOM 2207 C C . PHE A 1 283 ? -1.048 10.682 -9.794 1.00 84.44 283 PHE A C 1
ATOM 2209 O O . PHE A 1 283 ? -1.254 10.208 -8.672 1.00 84.44 283 PHE A O 1
ATOM 2216 N N . SER A 1 284 ? -0.963 11.997 -9.996 1.00 82.06 284 SER A N 1
ATOM 2217 C CA . SER A 1 284 ? -1.199 12.987 -8.934 1.00 82.06 284 SER A CA 1
ATOM 2218 C C . SER A 1 284 ? -2.643 12.938 -8.407 1.00 82.06 284 SER A C 1
ATOM 2220 O O . SER A 1 284 ? -2.897 13.146 -7.216 1.00 82.06 284 SER A O 1
ATOM 2222 N N . GLN A 1 285 ? -3.593 12.592 -9.280 1.00 81.56 285 GLN A N 1
ATOM 2223 C CA . GLN A 1 285 ? -5.013 12.450 -8.971 1.00 81.56 285 GLN A CA 1
ATOM 2224 C C . GLN A 1 285 ? -5.481 10.991 -8.978 1.00 81.56 285 GLN A C 1
ATOM 2226 O O . GLN A 1 285 ? -4.869 10.117 -9.582 1.00 81.56 285 GLN A O 1
ATOM 2231 N N . LYS A 1 286 ? -6.604 10.731 -8.303 1.00 85.88 286 LYS A N 1
ATOM 2232 C CA . LYS A 1 286 ? -7.293 9.436 -8.351 1.00 85.88 286 LYS A CA 1
ATOM 2233 C C . LYS A 1 286 ? -8.135 9.350 -9.627 1.00 85.88 286 LYS A C 1
ATOM 2235 O O . LYS A 1 286 ? -8.878 10.287 -9.910 1.00 85.88 286 LYS A O 1
ATOM 2240 N N . TYR A 1 287 ? -8.100 8.211 -10.310 1.00 88.56 287 TYR A N 1
ATOM 2241 C CA . TYR A 1 287 ? -9.111 7.842 -11.303 1.00 88.56 287 TYR A CA 1
ATOM 2242 C C . TYR A 1 287 ? -10.090 6.843 -10.701 1.00 88.56 287 TYR A C 1
ATOM 2244 O O . TYR A 1 287 ? -9.681 5.938 -9.976 1.00 88.56 287 TYR A O 1
ATOM 2252 N N . ASP A 1 288 ? -11.379 7.000 -11.003 1.00 85.88 288 ASP A N 1
ATOM 2253 C CA . ASP A 1 288 ? -12.406 6.070 -10.521 1.00 85.88 288 ASP A CA 1
ATOM 2254 C C . ASP A 1 288 ? -12.339 4.708 -11.231 1.00 85.88 288 ASP A C 1
ATOM 2256 O O . ASP A 1 288 ? -12.779 3.719 -10.657 1.00 85.88 288 ASP A O 1
ATOM 2260 N N . SER A 1 289 ? -11.788 4.652 -12.454 1.00 93.25 289 SER A N 1
ATOM 2261 C CA . SER A 1 289 ? -11.416 3.411 -13.150 1.00 93.25 289 SER A CA 1
ATOM 2262 C C . SER A 1 289 ? -10.567 3.644 -14.400 1.00 93.25 289 SER A C 1
ATOM 2264 O O . SER A 1 289 ? -10.378 4.781 -14.842 1.00 93.25 289 SER A O 1
ATOM 2266 N N . ALA A 1 290 ? -10.073 2.562 -15.016 1.00 97.69 290 ALA A N 1
ATOM 2267 C CA . ALA A 1 290 ? -9.243 2.650 -16.218 1.00 97.69 290 ALA A CA 1
ATOM 2268 C C . ALA A 1 290 ? -10.101 3.102 -17.401 1.00 97.69 290 ALA A C 1
ATOM 2270 O O . ALA A 1 290 ? -9.684 3.946 -18.189 1.00 97.69 290 ALA A O 1
ATOM 227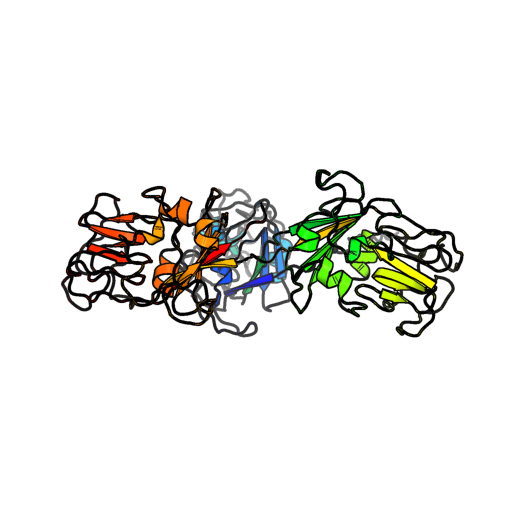1 N N . LYS A 1 291 ? -11.360 2.655 -17.453 1.00 98.12 291 LYS A N 1
ATOM 2272 C CA . LYS A 1 291 ? -12.371 3.200 -18.361 1.00 98.12 291 LYS A CA 1
ATOM 2273 C C . LYS A 1 291 ? -12.490 4.719 -18.219 1.00 98.12 291 LYS A C 1
ATOM 2275 O O . LYS A 1 291 ? -12.558 5.400 -19.238 1.00 98.12 291 LYS A O 1
ATOM 2280 N N . ALA A 1 292 ? -12.531 5.260 -16.997 1.00 96.38 292 ALA A N 1
ATOM 2281 C CA . ALA A 1 292 ? -12.612 6.708 -16.789 1.00 96.38 292 ALA A CA 1
ATOM 2282 C C . ALA A 1 292 ? -11.356 7.425 -17.314 1.00 96.38 292 ALA A C 1
ATOM 2284 O O . ALA A 1 292 ? -11.487 8.388 -18.067 1.00 96.38 292 ALA A O 1
ATOM 2285 N N . LEU A 1 293 ? -10.162 6.901 -17.008 1.00 98.12 293 LEU A N 1
ATOM 2286 C CA . LEU A 1 293 ? -8.883 7.393 -17.537 1.00 98.12 293 LEU A CA 1
ATOM 2287 C C . LEU A 1 293 ? -8.871 7.425 -19.077 1.00 98.12 293 LEU A C 1
ATOM 2289 O O . LEU A 1 293 ? -8.650 8.471 -19.685 1.00 98.12 293 LEU A O 1
ATOM 2293 N N . PHE A 1 294 ? -9.173 6.302 -19.734 1.00 98.31 294 PHE A N 1
ATOM 2294 C CA . PHE A 1 294 ? -9.152 6.205 -21.199 1.00 98.31 294 PHE A CA 1
ATOM 2295 C C . PHE A 1 294 ? -10.341 6.909 -21.886 1.00 98.31 294 PHE A C 1
ATOM 2297 O O . PHE A 1 294 ? -10.331 7.081 -23.106 1.00 98.31 294 PHE A O 1
ATOM 2304 N N . SER A 1 295 ? -11.338 7.376 -21.124 1.00 98.12 295 SER A N 1
ATOM 2305 C CA . SER A 1 295 ? -12.457 8.193 -21.625 1.00 98.12 295 SER A CA 1
ATOM 2306 C C . SER A 1 295 ? -12.248 9.703 -21.458 1.00 98.12 295 SER A C 1
ATOM 2308 O O . SER A 1 295 ? -13.019 10.476 -22.021 1.00 98.12 295 SER A O 1
ATOM 2310 N N . ALA A 1 296 ? -11.226 10.145 -20.719 1.00 95.12 296 ALA A N 1
ATOM 2311 C CA . ALA A 1 296 ? -11.023 11.551 -20.352 1.00 95.12 296 ALA A CA 1
ATOM 2312 C C . ALA A 1 296 ? -10.503 12.457 -21.493 1.00 95.12 296 ALA A C 1
ATOM 2314 O O . ALA A 1 296 ? -10.276 13.646 -21.283 1.00 95.12 296 ALA A O 1
ATOM 2315 N N . GLY A 1 297 ? -10.318 11.918 -22.703 1.00 96.12 297 GLY A N 1
ATOM 2316 C CA . GLY A 1 297 ? -9.629 12.614 -23.793 1.00 96.12 297 GLY A CA 1
ATOM 2317 C C . GLY A 1 297 ? -8.109 12.629 -23.596 1.00 96.12 297 GLY A C 1
ATOM 2318 O O . GLY A 1 297 ? -7.581 11.846 -22.806 1.00 96.12 297 GLY A O 1
ATOM 2319 N N . TYR A 1 298 ? -7.401 13.478 -24.348 1.00 96.88 298 TYR A N 1
ATOM 2320 C CA . TYR A 1 298 ? -5.939 13.594 -24.263 1.00 96.88 298 TYR A CA 1
ATOM 2321 C C . TYR A 1 298 ? -5.505 14.096 -22.884 1.00 96.88 298 TYR A C 1
ATOM 2323 O O . TYR A 1 298 ? -5.893 15.188 -22.469 1.00 96.88 298 TYR A O 1
ATOM 2331 N N . ILE A 1 299 ? -4.653 13.320 -22.218 1.00 97.31 299 ILE A N 1
ATOM 2332 C CA . ILE A 1 299 ? -3.991 13.695 -20.971 1.00 97.31 299 ILE A CA 1
ATOM 2333 C C . ILE A 1 299 ? -2.499 13.761 -21.263 1.00 97.31 299 ILE A C 1
ATOM 2335 O O . ILE A 1 299 ? -1.858 12.734 -21.487 1.00 97.31 299 ILE A O 1
ATOM 2339 N N . ARG A 1 300 ? -1.961 14.980 -21.264 1.00 96.38 300 ARG A N 1
ATOM 2340 C CA . ARG A 1 300 ? -0.523 15.208 -21.369 1.00 96.38 300 ARG A CA 1
ATOM 2341 C C . ARG A 1 300 ? 0.128 14.927 -20.023 1.00 96.38 300 ARG A C 1
ATOM 2343 O O . ARG A 1 300 ? -0.260 15.545 -19.034 1.00 96.38 300 ARG A O 1
ATOM 2350 N N . ASP A 1 301 ? 1.123 14.052 -20.007 1.00 95.50 301 ASP A N 1
ATOM 2351 C CA . ASP A 1 301 ? 1.849 13.696 -18.793 1.00 95.50 301 ASP A CA 1
ATOM 2352 C C . ASP A 1 301 ? 3.337 13.486 -19.085 1.00 95.50 301 ASP A C 1
ATOM 2354 O O . ASP A 1 301 ? 3.740 12.502 -19.703 1.00 95.50 301 ASP A O 1
ATOM 2358 N N . GLU A 1 302 ? 4.162 14.441 -18.657 1.00 93.75 302 GLU A N 1
ATOM 2359 C CA . GLU A 1 302 ? 5.614 14.401 -18.861 1.00 93.75 302 GLU A CA 1
ATOM 2360 C C . GLU A 1 302 ? 6.327 13.413 -17.931 1.00 93.75 302 GLU A C 1
ATOM 2362 O O . GLU A 1 302 ? 7.479 13.078 -18.194 1.00 93.75 302 GLU A O 1
ATOM 2367 N N . SER A 1 303 ? 5.655 12.920 -16.883 1.00 89.25 303 SER A N 1
ATOM 2368 C CA . SER A 1 303 ? 6.219 11.949 -15.935 1.00 89.25 303 SER A CA 1
ATOM 2369 C C . SER A 1 303 ? 6.131 10.497 -16.419 1.00 89.25 303 SER A C 1
ATOM 2371 O O . SER A 1 303 ? 6.517 9.575 -15.704 1.00 89.25 303 SER A O 1
ATOM 2373 N N . VAL A 1 304 ? 5.630 10.262 -17.637 1.00 92.31 304 VAL A N 1
ATOM 2374 C CA . VAL A 1 304 ? 5.694 8.940 -18.274 1.00 92.31 304 VAL A CA 1
ATOM 2375 C C . VAL A 1 304 ? 7.154 8.494 -18.411 1.00 92.31 304 VAL A C 1
ATOM 2377 O O . VAL A 1 304 ? 7.993 9.211 -18.950 1.00 92.31 304 VAL A O 1
ATOM 2380 N N . ASP A 1 305 ? 7.452 7.276 -17.961 1.00 90.81 305 ASP A N 1
ATOM 2381 C CA . ASP A 1 305 ? 8.803 6.718 -18.007 1.00 90.81 305 ASP A CA 1
ATOM 2382 C C . ASP A 1 305 ? 9.191 6.289 -19.434 1.00 90.81 305 ASP A C 1
ATOM 2384 O O . ASP A 1 305 ? 8.924 5.168 -19.883 1.00 90.81 305 ASP A O 1
ATOM 2388 N N . LYS A 1 306 ? 9.830 7.208 -20.168 1.00 94.88 306 LYS A N 1
ATOM 2389 C CA . LYS A 1 306 ? 10.330 6.974 -21.531 1.00 94.88 306 LYS A CA 1
ATOM 2390 C C . LYS A 1 306 ? 11.262 5.767 -21.596 1.00 94.88 306 LYS A C 1
ATOM 2392 O O . LYS A 1 306 ? 11.126 4.927 -22.489 1.00 94.88 306 LYS A O 1
ATOM 2397 N N . ASP A 1 307 ? 12.228 5.711 -20.687 1.00 89.69 307 ASP A N 1
ATOM 2398 C CA . ASP A 1 307 ? 13.308 4.731 -20.735 1.00 89.69 307 ASP A CA 1
ATOM 2399 C C . ASP A 1 307 ? 12.792 3.352 -20.322 1.00 89.69 307 ASP A C 1
ATOM 2401 O O . ASP A 1 307 ? 13.159 2.352 -20.947 1.00 89.69 307 ASP A O 1
ATOM 2405 N N . GLY A 1 308 ? 11.857 3.295 -19.372 1.00 88.38 308 GLY A N 1
ATOM 2406 C CA . GLY A 1 308 ? 11.091 2.098 -19.042 1.00 88.38 308 GLY A CA 1
ATOM 2407 C C . GLY A 1 308 ? 10.280 1.581 -20.229 1.00 88.38 308 GLY A C 1
ATOM 2408 O O . GLY A 1 308 ? 10.330 0.383 -20.516 1.00 88.38 308 GLY A O 1
ATOM 2409 N N . ILE A 1 309 ? 9.591 2.451 -20.981 1.00 95.88 309 ILE A N 1
ATOM 2410 C CA . ILE A 1 309 ? 8.861 2.061 -22.206 1.00 95.88 309 ILE A CA 1
ATOM 2411 C C . ILE A 1 309 ? 9.816 1.504 -23.260 1.00 95.88 309 ILE A C 1
ATOM 2413 O O . ILE A 1 309 ? 9.578 0.415 -23.787 1.00 95.88 309 ILE A O 1
ATOM 2417 N N . LEU A 1 310 ? 10.903 2.214 -23.565 1.00 95.69 310 LEU A N 1
ATOM 2418 C CA . LEU A 1 310 ? 11.893 1.758 -24.542 1.00 95.69 310 LEU A CA 1
ATOM 2419 C C . LEU A 1 310 ? 12.523 0.429 -24.109 1.00 95.69 310 LEU A C 1
ATOM 2421 O O . LEU A 1 310 ? 12.628 -0.490 -24.914 1.00 95.69 310 LEU A O 1
ATOM 2425 N N . THR A 1 311 ? 12.869 0.272 -22.837 1.00 92.38 311 THR A N 1
ATOM 2426 C CA . THR A 1 311 ? 13.437 -0.979 -22.317 1.00 92.38 311 THR A CA 1
ATOM 2427 C C . THR A 1 311 ? 12.427 -2.123 -22.390 1.00 92.38 311 THR A C 1
ATOM 2429 O O . THR A 1 311 ? 12.753 -3.196 -22.896 1.00 92.38 311 THR A O 1
ATOM 2432 N N . SER A 1 312 ? 11.183 -1.883 -21.968 1.00 91.88 312 SER A N 1
ATOM 2433 C CA . SER A 1 312 ? 10.162 -2.930 -21.855 1.00 91.88 312 SER A CA 1
ATOM 2434 C C . SER A 1 312 ? 9.661 -3.418 -23.212 1.00 91.88 312 SER A C 1
ATOM 2436 O O . SER A 1 312 ? 9.496 -4.621 -23.422 1.00 91.88 312 SER A O 1
ATOM 2438 N N . PHE A 1 313 ? 9.448 -2.508 -24.165 1.00 97.12 313 PHE A N 1
ATOM 2439 C CA . PHE A 1 313 ? 9.066 -2.875 -25.531 1.00 97.12 313 PHE A CA 1
ATOM 2440 C C . PHE A 1 313 ? 10.259 -3.396 -26.347 1.00 97.12 313 PHE A C 1
ATOM 2442 O O . PHE A 1 313 ? 10.085 -4.267 -27.207 1.00 97.12 313 PHE A O 1
ATOM 2449 N N . GLY A 1 314 ? 11.468 -2.912 -26.061 1.00 96.50 314 GLY A N 1
ATOM 2450 C CA . GLY A 1 314 ? 12.720 -3.403 -26.628 1.00 96.50 314 GLY A CA 1
ATOM 2451 C C . GLY A 1 314 ? 12.927 -3.159 -28.131 1.00 96.50 314 GLY A C 1
ATOM 2452 O O . GLY A 1 314 ? 13.350 -4.094 -28.820 1.00 96.50 314 GLY A O 1
ATOM 2453 N N . PRO A 1 315 ? 12.659 -1.962 -28.699 1.00 96.81 315 PRO A N 1
ATOM 2454 C CA . PRO A 1 315 ? 13.212 -1.614 -30.000 1.00 96.81 315 PRO A CA 1
ATOM 2455 C C . PRO A 1 315 ? 14.746 -1.590 -29.914 1.00 96.81 315 PRO A C 1
ATOM 2457 O O . PRO A 1 315 ? 15.337 -1.164 -28.922 1.00 96.81 315 PRO A O 1
ATOM 2460 N N . VAL A 1 316 ? 15.419 -2.048 -30.969 1.00 95.94 316 VAL A N 1
ATOM 2461 C CA . VAL A 1 316 ? 16.886 -2.149 -30.981 1.00 95.94 316 VAL A CA 1
ATOM 2462 C C . VAL A 1 316 ? 17.501 -0.754 -30.838 1.00 95.94 316 VAL A C 1
ATOM 2464 O O . VAL A 1 316 ? 17.176 0.150 -31.610 1.00 95.94 316 VAL A O 1
ATOM 2467 N N . LYS A 1 317 ? 18.411 -0.552 -29.878 1.00 92.62 317 LYS A N 1
ATOM 2468 C CA . LYS A 1 317 ? 19.102 0.736 -29.703 1.00 92.62 317 LYS A CA 1
ATOM 2469 C C . LYS A 1 317 ? 19.787 1.165 -31.007 1.00 92.62 317 LYS A C 1
ATOM 2471 O O . LYS A 1 317 ? 20.435 0.358 -31.666 1.00 92.62 317 LYS A O 1
ATOM 2476 N N . GLY A 1 318 ? 19.614 2.430 -31.390 1.00 92.25 318 GLY A N 1
ATOM 2477 C CA . GLY A 1 318 ? 20.104 2.979 -32.662 1.00 92.25 318 GLY A CA 1
ATOM 2478 C C . GLY A 1 318 ? 19.170 2.755 -33.858 1.00 92.25 318 GLY A C 1
ATOM 2479 O O . GLY A 1 318 ? 19.339 3.409 -34.883 1.00 92.25 318 GLY A O 1
ATOM 2480 N N . SER A 1 319 ? 18.150 1.894 -33.739 1.00 95.75 319 SER A N 1
ATOM 2481 C CA . SER A 1 319 ? 17.132 1.720 -34.787 1.00 95.75 319 SER A CA 1
ATOM 2482 C C . SER A 1 319 ? 15.992 2.735 -34.724 1.00 95.75 319 SER A C 1
ATOM 2484 O O . SER A 1 319 ? 15.285 2.882 -35.718 1.00 95.75 319 SER A O 1
ATOM 2486 N N . TYR A 1 320 ? 15.835 3.418 -33.588 1.00 95.56 320 TYR A N 1
ATOM 2487 C CA . TYR A 1 320 ? 14.871 4.487 -33.330 1.00 95.56 320 TYR A CA 1
ATOM 2488 C C . TYR A 1 320 ? 15.611 5.788 -32.998 1.00 95.56 320 TYR A C 1
ATOM 2490 O O . TYR A 1 320 ? 16.790 5.774 -32.626 1.00 95.56 320 TYR A O 1
ATOM 2498 N N . ARG A 1 321 ? 14.924 6.926 -33.123 1.00 92.69 321 ARG A N 1
ATOM 2499 C CA . ARG A 1 321 ? 15.469 8.209 -32.681 1.00 92.69 321 ARG A CA 1
ATOM 2500 C C . ARG A 1 321 ? 15.220 8.388 -31.183 1.00 92.69 321 ARG A C 1
ATOM 2502 O O . ARG A 1 321 ? 14.079 8.462 -30.743 1.00 92.69 321 ARG A O 1
ATOM 2509 N N . ASP A 1 322 ? 16.293 8.520 -30.415 1.00 91.31 322 ASP A N 1
ATOM 2510 C CA . ASP A 1 322 ? 16.217 8.804 -28.982 1.00 91.31 322 ASP A CA 1
ATOM 2511 C C . ASP A 1 322 ? 16.085 10.318 -28.726 1.00 91.31 322 ASP A C 1
ATOM 2513 O O . ASP A 1 322 ? 17.078 11.030 -28.576 1.00 91.31 322 ASP A O 1
ATOM 2517 N N . CYS A 1 323 ? 14.849 10.823 -28.760 1.00 89.38 323 CYS A N 1
ATOM 2518 C CA . CYS A 1 323 ? 14.503 12.212 -28.435 1.00 89.38 323 CYS A CA 1
ATOM 2519 C C . CYS A 1 323 ? 13.863 12.322 -27.042 1.00 89.38 323 CYS A C 1
ATOM 2521 O O . CYS A 1 323 ? 13.433 11.316 -26.461 1.00 89.38 323 CYS A O 1
ATOM 2523 N N . PRO A 1 324 ? 13.725 13.546 -26.500 1.00 93.50 324 PRO A N 1
ATOM 2524 C CA . PRO A 1 324 ? 12.647 13.839 -25.563 1.00 93.50 324 PRO A CA 1
ATOM 2525 C C . PRO A 1 324 ? 11.293 13.402 -26.141 1.00 93.50 324 PRO A C 1
ATOM 2527 O O . PRO A 1 324 ? 11.077 13.484 -27.351 1.00 93.50 324 PRO A O 1
ATOM 2530 N N . MET A 1 325 ? 10.395 12.913 -25.285 1.00 94.81 325 MET A N 1
ATOM 2531 C CA . MET A 1 325 ? 9.083 12.441 -25.730 1.00 94.81 325 MET A CA 1
ATOM 2532 C C . MET A 1 325 ? 8.257 13.586 -26.311 1.00 94.81 325 MET A C 1
ATOM 2534 O O . MET A 1 325 ? 8.164 14.658 -25.712 1.00 94.81 325 MET A O 1
ATOM 2538 N N . GLN A 1 326 ? 7.591 13.329 -27.431 1.00 94.62 326 GLN A N 1
ATOM 2539 C CA . GLN A 1 326 ? 6.584 14.225 -27.978 1.00 94.62 326 GLN A CA 1
ATOM 2540 C C . GLN A 1 326 ? 5.195 13.720 -27.563 1.00 94.62 326 GLN A C 1
ATOM 2542 O O . GLN A 1 326 ? 4.899 12.535 -27.718 1.00 94.62 326 GLN A O 1
ATOM 2547 N N . ARG A 1 327 ? 4.342 14.604 -27.026 1.00 95.44 327 ARG A N 1
ATOM 2548 C CA . ARG A 1 327 ? 3.009 14.259 -26.485 1.00 95.44 327 ARG A CA 1
ATOM 2549 C C . ARG A 1 327 ? 2.991 13.004 -25.589 1.00 95.44 327 ARG A C 1
ATOM 2551 O O . ARG A 1 327 ? 2.222 12.085 -25.873 1.00 95.44 327 ARG A O 1
ATOM 2558 N N . PRO A 1 328 ? 3.828 12.910 -24.543 1.00 97.19 328 PRO A N 1
ATOM 2559 C CA . PRO A 1 328 ? 3.750 11.784 -23.620 1.00 97.19 328 PRO A CA 1
ATOM 2560 C C . PRO A 1 328 ? 2.429 11.807 -22.840 1.00 97.19 328 PRO A C 1
ATOM 2562 O O . PRO A 1 328 ? 1.904 12.882 -22.529 1.00 97.19 328 PRO A O 1
ATOM 2565 N N . GLY A 1 329 ? 1.884 10.630 -22.532 1.00 97.56 329 GLY A N 1
ATOM 2566 C CA . GLY A 1 329 ? 0.716 10.500 -21.659 1.00 97.56 329 GLY A CA 1
ATOM 2567 C C . GLY A 1 329 ? -0.322 9.500 -22.159 1.00 97.56 329 GLY A C 1
ATOM 2568 O O . GLY A 1 329 ? 0.017 8.417 -22.646 1.00 97.56 329 GLY A O 1
ATOM 2569 N N . PHE A 1 330 ? -1.599 9.865 -22.016 1.00 98.44 330 PHE A N 1
ATOM 2570 C CA . PHE A 1 330 ? -2.751 8.996 -22.274 1.00 98.44 330 PHE A CA 1
ATOM 2571 C C . PHE A 1 330 ? -3.678 9.579 -23.346 1.00 98.44 330 PHE A C 1
ATOM 2573 O O . PHE A 1 330 ? -3.871 10.792 -23.436 1.00 98.44 330 PHE A O 1
ATOM 2580 N N . ASN A 1 331 ? -4.279 8.699 -24.154 1.00 98.06 331 ASN A N 1
ATOM 2581 C CA . ASN A 1 331 ? -5.114 9.037 -25.317 1.00 98.06 331 ASN A CA 1
ATOM 2582 C C . ASN A 1 331 ? -4.445 10.064 -26.245 1.00 98.06 331 ASN A C 1
ATOM 2584 O O . ASN A 1 331 ? -5.036 11.083 -26.610 1.00 98.06 331 ASN A O 1
ATOM 2588 N N . ILE A 1 332 ? -3.185 9.816 -26.584 1.00 97.38 332 ILE A N 1
ATOM 2589 C CA . ILE A 1 332 ? -2.367 10.734 -27.362 1.00 97.38 332 ILE A CA 1
ATOM 2590 C C . ILE A 1 332 ? -2.712 10.615 -28.845 1.00 97.38 332 ILE A C 1
ATOM 2592 O O . ILE A 1 332 ? -2.887 9.519 -29.380 1.00 97.38 332 ILE A O 1
ATOM 2596 N N . GLU A 1 333 ? -2.776 11.762 -29.508 1.00 95.56 333 GLU A N 1
ATOM 2597 C CA . GLU A 1 333 ? -2.922 11.887 -30.953 1.00 95.56 333 GLU A CA 1
ATOM 2598 C C . GLU A 1 333 ? -1.889 12.903 -31.436 1.00 95.56 333 GLU A C 1
ATOM 2600 O O . GLU A 1 333 ? -1.978 14.099 -31.148 1.00 95.56 333 GLU A O 1
ATOM 2605 N N . CYS A 1 334 ? -0.857 12.398 -32.102 1.00 92.88 334 CYS A N 1
ATOM 2606 C CA . CYS A 1 334 ? 0.197 13.186 -32.709 1.00 92.88 334 CYS A CA 1
ATOM 2607 C C . CYS A 1 334 ? -0.332 13.890 -33.966 1.00 92.88 334 CYS A C 1
ATOM 2609 O O . CYS A 1 334 ? -1.318 13.463 -34.573 1.00 92.88 334 CYS A O 1
ATOM 2611 N N . LYS A 1 335 ? 0.349 14.960 -34.380 1.00 88.88 335 LYS A N 1
ATOM 2612 C CA . LYS A 1 335 ? -0.076 15.804 -35.503 1.00 88.88 335 LYS A CA 1
ATOM 2613 C C . LYS A 1 335 ? -0.314 15.022 -36.796 1.00 88.88 335 LYS A C 1
ATOM 2615 O O . LYS A 1 335 ? -1.321 15.249 -37.460 1.00 88.88 335 LYS A O 1
ATOM 2620 N N . ASP A 1 336 ? 0.561 14.073 -37.104 1.00 85.06 336 ASP A N 1
ATOM 2621 C CA . ASP A 1 336 ? 0.536 13.318 -38.362 1.00 85.06 336 ASP A CA 1
ATOM 2622 C C . ASP A 1 336 ? -0.252 12.006 -38.236 1.00 85.06 336 ASP A C 1
ATOM 2624 O O . ASP A 1 336 ? -0.065 11.057 -38.990 1.00 85.06 336 ASP A O 1
ATOM 2628 N N . GLY A 1 337 ? -1.169 11.931 -37.265 1.00 88.19 337 GLY A N 1
ATOM 2629 C CA . GLY A 1 337 ? -2.122 10.828 -37.136 1.00 88.19 337 GLY A CA 1
ATOM 2630 C C . GLY A 1 337 ? -1.566 9.563 -36.480 1.00 88.19 337 GLY A C 1
ATOM 2631 O O . GLY A 1 337 ? -2.253 8.540 -36.466 1.00 88.19 337 GLY A O 1
ATOM 2632 N N . ASN A 1 338 ? -0.358 9.614 -35.914 1.00 95.12 338 ASN A N 1
ATOM 2633 C CA . ASN A 1 338 ? 0.112 8.599 -34.971 1.00 95.12 338 ASN A CA 1
ATOM 2634 C C . ASN A 1 338 ? -0.609 8.753 -33.628 1.00 95.12 338 ASN A C 1
ATOM 2636 O O . ASN A 1 338 ? -0.889 9.868 -33.199 1.00 95.12 338 ASN A O 1
ATOM 2640 N N . LYS A 1 339 ? -0.969 7.646 -32.978 1.00 97.12 339 LYS A N 1
ATOM 2641 C CA . LYS A 1 339 ? -1.789 7.656 -31.760 1.00 97.12 339 LYS A CA 1
ATOM 2642 C C . LYS A 1 339 ? -1.391 6.531 -30.814 1.00 97.12 339 LYS A C 1
ATOM 2644 O O . LYS A 1 339 ? -0.950 5.479 -31.275 1.00 97.12 339 LYS A O 1
ATOM 2649 N N . ALA A 1 340 ? -1.612 6.733 -29.517 1.00 98.06 340 ALA A N 1
ATOM 2650 C CA . ALA A 1 340 ? -1.511 5.696 -28.490 1.00 98.06 340 ALA A CA 1
ATOM 2651 C C . ALA A 1 340 ? -2.499 5.961 -27.345 1.00 98.06 340 ALA A C 1
ATOM 2653 O O . ALA A 1 340 ? -2.766 7.106 -26.985 1.00 98.06 340 ALA A O 1
ATOM 2654 N N . ARG A 1 341 ? -3.047 4.911 -26.735 1.00 98.44 341 ARG A N 1
ATOM 2655 C CA . ARG A 1 341 ? -3.874 5.033 -25.524 1.00 98.44 341 ARG A CA 1
ATOM 2656 C C . ARG A 1 341 ? -3.030 5.298 -24.287 1.00 98.44 341 ARG A C 1
ATOM 2658 O O . ARG A 1 341 ? -3.458 6.080 -23.447 1.00 98.44 341 ARG A O 1
ATOM 2665 N N . TRP A 1 342 ? -1.830 4.733 -24.219 1.00 98.62 342 TRP A N 1
ATOM 2666 C CA . TRP A 1 342 ? -0.780 5.128 -23.279 1.00 98.62 342 TRP A CA 1
ATOM 2667 C C . TRP A 1 342 ? 0.578 4.931 -23.955 1.00 98.62 342 TRP A C 1
ATOM 2669 O O . TRP A 1 342 ? 0.843 3.847 -24.481 1.00 98.62 342 TRP A O 1
ATOM 2679 N N . GLY A 1 343 ? 1.395 5.986 -24.006 1.00 98.19 343 GLY A N 1
ATOM 2680 C CA . GLY A 1 343 ? 2.679 5.980 -24.705 1.00 98.19 343 GLY A CA 1
ATOM 2681 C C . GLY A 1 343 ? 3.198 7.380 -25.032 1.00 98.19 343 GLY A C 1
ATOM 2682 O O . GLY A 1 343 ? 2.874 8.348 -24.340 1.00 98.19 343 GLY A O 1
ATOM 2683 N N . PHE A 1 344 ? 3.992 7.484 -26.101 1.00 97.81 344 PHE A N 1
ATOM 2684 C CA . PHE A 1 344 ? 4.493 8.758 -26.632 1.00 97.81 344 PHE A CA 1
ATOM 2685 C C . PHE A 1 344 ? 4.726 8.713 -28.153 1.00 97.81 344 PHE A C 1
ATOM 2687 O O . PHE A 1 344 ? 4.811 7.639 -28.761 1.00 97.81 344 PHE A O 1
ATOM 2694 N N . CYS A 1 345 ? 4.834 9.898 -28.758 1.00 96.12 345 CYS A N 1
ATOM 2695 C CA . CYS A 1 345 ? 5.181 10.115 -30.162 1.00 96.12 345 CYS A CA 1
ATOM 2696 C C . CYS A 1 345 ? 6.689 10.357 -30.338 1.00 96.12 345 CYS A C 1
ATOM 2698 O O . CYS A 1 345 ? 7.358 10.874 -29.438 1.00 96.12 345 CYS A O 1
ATOM 2700 N N . ALA A 1 346 ? 7.222 10.027 -31.513 1.00 94.56 346 ALA A N 1
ATOM 2701 C CA . ALA A 1 346 ? 8.617 10.265 -31.869 1.00 94.56 346 ALA A CA 1
ATOM 2702 C C . ALA A 1 346 ? 8.795 10.510 -33.375 1.00 94.56 346 ALA A C 1
ATOM 2704 O O . ALA A 1 346 ? 8.013 10.027 -34.197 1.00 94.56 346 ALA A O 1
ATOM 2705 N N . ASN A 1 347 ? 9.878 11.206 -33.730 1.00 94.44 347 ASN A N 1
ATOM 2706 C CA . ASN A 1 347 ? 10.359 11.292 -35.108 1.00 94.44 347 ASN A CA 1
ATOM 2707 C C . ASN A 1 347 ? 11.134 10.033 -35.512 1.00 94.44 347 ASN A C 1
ATOM 2709 O O . ASN A 1 347 ? 11.692 9.319 -34.674 1.00 94.44 347 ASN A O 1
ATOM 2713 N N . CYS A 1 348 ? 11.227 9.781 -36.812 1.00 93.38 348 CYS A N 1
ATOM 2714 C CA . CYS A 1 348 ? 12.016 8.672 -37.331 1.00 93.38 348 CYS A CA 1
ATOM 2715 C C . CYS A 1 348 ? 13.542 8.943 -37.244 1.00 93.38 348 CYS A C 1
ATOM 2717 O O . CYS A 1 348 ? 13.991 10.095 -37.212 1.00 93.38 348 CYS A O 1
ATOM 2719 N N . PRO A 1 349 ? 14.384 7.891 -37.260 1.00 94.31 349 PRO A N 1
ATOM 2720 C CA . PRO A 1 349 ? 15.844 7.992 -37.117 1.00 94.31 349 PRO A CA 1
ATOM 2721 C C . PRO A 1 349 ? 16.596 8.909 -38.082 1.00 94.31 349 PRO A C 1
ATOM 2723 O O . PRO A 1 349 ? 17.705 9.318 -37.751 1.00 94.31 349 PRO A O 1
ATOM 2726 N N . SER A 1 350 ? 16.085 9.209 -39.278 1.00 93.94 350 SER A N 1
ATOM 2727 C CA . SER A 1 350 ? 16.779 10.111 -40.215 1.00 93.94 350 SER A CA 1
ATOM 2728 C C . SER A 1 350 ? 16.502 11.594 -39.952 1.00 93.94 350 SER A C 1
ATOM 2730 O O . SER A 1 350 ? 17.195 12.448 -40.500 1.00 93.94 350 SER A O 1
ATOM 2732 N N . GLN A 1 351 ? 15.490 11.913 -39.146 1.00 92.25 351 GLN A N 1
ATOM 2733 C CA . GLN A 1 351 ? 15.054 13.283 -38.884 1.00 92.25 351 GLN A CA 1
ATOM 2734 C C . GLN A 1 351 ? 15.641 13.836 -37.580 1.00 92.25 351 GLN A C 1
ATOM 2736 O O . GLN A 1 351 ? 16.165 13.090 -36.746 1.00 92.25 351 GLN A O 1
ATOM 2741 N N . GLN A 1 352 ? 15.588 15.159 -37.418 1.00 92.56 352 GLN A N 1
ATOM 2742 C CA . GLN A 1 352 ? 15.949 15.836 -36.169 1.00 92.56 352 GLN A CA 1
ATOM 2743 C C . GLN A 1 352 ? 14.834 15.689 -35.124 1.00 92.56 352 GLN A C 1
ATOM 2745 O O . GLN A 1 352 ? 13.683 15.460 -35.480 1.00 92.56 352 GLN A O 1
ATOM 2750 N N . CYS A 1 353 ? 15.174 15.847 -33.843 1.00 93.75 353 CYS A N 1
ATOM 2751 C CA . CYS A 1 353 ? 14.185 15.830 -32.768 1.00 93.75 353 CYS A CA 1
ATOM 2752 C C . CYS A 1 353 ? 13.265 17.048 -32.835 1.00 93.75 353 CYS A C 1
ATOM 2754 O O . CYS A 1 353 ? 13.740 18.184 -32.762 1.00 93.75 353 CYS A O 1
ATOM 2756 N N . GLN A 1 354 ? 11.957 16.808 -32.909 1.00 91.56 354 GLN A N 1
ATOM 2757 C CA . GLN A 1 354 ? 10.940 17.847 -32.840 1.00 91.56 354 GLN A CA 1
ATOM 2758 C C . GLN A 1 354 ? 9.988 17.578 -31.667 1.00 91.56 354 GLN A C 1
ATOM 2760 O O . GLN A 1 354 ? 9.000 16.862 -31.775 1.00 91.56 354 GLN A O 1
ATOM 2765 N N . ASN A 1 355 ? 10.284 18.174 -30.513 1.00 88.25 355 ASN A N 1
ATOM 2766 C CA . ASN A 1 355 ? 9.654 17.763 -29.250 1.00 88.25 355 ASN A CA 1
ATOM 2767 C C . ASN A 1 355 ? 8.329 18.488 -28.942 1.00 88.25 355 ASN A C 1
ATOM 2769 O O . ASN A 1 355 ? 7.693 18.199 -27.934 1.00 88.25 355 ASN A O 1
ATOM 2773 N N . SER A 1 356 ? 7.919 19.460 -29.765 1.00 89.88 356 SER A N 1
ATOM 2774 C CA . SER A 1 356 ? 6.658 20.178 -29.551 1.00 89.88 356 SER A CA 1
ATOM 2775 C C . SER A 1 356 ? 5.462 19.281 -29.869 1.00 89.88 356 SER A C 1
ATOM 2777 O O . SER A 1 356 ? 5.445 18.593 -30.889 1.00 89.88 356 SER A O 1
ATOM 2779 N N . ASP A 1 357 ? 4.396 19.376 -29.075 1.00 88.88 357 ASP A N 1
ATOM 2780 C CA . ASP A 1 357 ? 3.119 18.690 -29.328 1.00 88.88 357 ASP A CA 1
ATOM 2781 C C . ASP A 1 357 ? 2.488 19.057 -30.694 1.00 88.88 357 ASP A C 1
ATOM 2783 O O . ASP A 1 357 ? 1.601 18.352 -31.182 1.00 88.88 357 ASP A O 1
ATOM 2787 N N . SER A 1 358 ? 2.938 20.164 -31.304 1.00 89.19 358 SER A N 1
ATOM 2788 C CA . SER A 1 358 ? 2.524 20.679 -32.620 1.00 89.19 358 SER A CA 1
ATOM 2789 C C . SER A 1 358 ? 3.519 20.410 -33.761 1.00 89.19 358 SER A C 1
ATOM 2791 O O . SER A 1 358 ? 3.296 20.854 -34.899 1.00 89.19 358 SER A O 1
ATOM 2793 N N . SER A 1 359 ? 4.625 19.732 -33.467 1.00 91.94 359 SER A N 1
ATOM 2794 C CA . SER A 1 359 ? 5.627 19.329 -34.452 1.00 91.94 359 SER A CA 1
ATOM 2795 C C . SER A 1 359 ? 5.214 18.079 -35.222 1.00 91.94 359 SER A C 1
ATOM 2797 O O . SER A 1 359 ? 4.249 17.408 -34.857 1.00 91.94 359 SER A O 1
ATOM 2799 N N . ASP A 1 360 ? 5.947 17.804 -36.300 1.00 89.12 360 ASP A N 1
ATOM 2800 C CA . ASP A 1 360 ? 5.835 16.553 -37.050 1.00 89.12 360 ASP A CA 1
ATOM 2801 C C . ASP A 1 360 ? 6.191 15.357 -36.153 1.00 89.12 360 ASP A C 1
ATOM 2803 O O . ASP A 1 360 ? 7.105 15.456 -35.328 1.00 89.12 360 ASP A O 1
ATOM 2807 N N . ALA A 1 361 ? 5.450 14.263 -36.290 1.00 92.19 361 ALA A N 1
ATOM 2808 C CA . ALA A 1 361 ? 5.528 13.062 -35.471 1.00 92.19 361 ALA A CA 1
ATOM 2809 C C . ALA A 1 361 ? 5.379 11.809 -36.345 1.00 92.19 361 ALA A C 1
ATOM 2811 O O . ALA A 1 361 ? 4.264 11.350 -36.610 1.00 92.19 361 ALA A O 1
ATOM 2812 N N . ASP A 1 362 ? 6.494 11.208 -36.759 1.00 94.00 362 ASP A N 1
ATOM 2813 C CA . ASP A 1 362 ? 6.478 10.085 -37.705 1.00 94.00 362 ASP A CA 1
ATOM 2814 C C . ASP A 1 362 ? 5.927 8.781 -37.115 1.00 94.00 362 ASP A C 1
ATOM 2816 O O . ASP A 1 362 ? 5.428 7.929 -37.863 1.00 94.00 362 ASP A O 1
ATOM 2820 N N . ALA A 1 363 ? 6.018 8.604 -35.793 1.00 95.44 363 ALA A N 1
ATOM 2821 C CA . ALA A 1 363 ? 5.727 7.343 -35.124 1.00 95.44 363 ALA A CA 1
ATOM 2822 C C . ALA A 1 363 ? 5.183 7.499 -33.692 1.00 95.44 363 ALA A C 1
ATOM 2824 O O . ALA A 1 363 ? 5.360 8.520 -33.037 1.00 95.44 363 ALA A O 1
ATOM 2825 N N . ALA A 1 364 ? 4.564 6.430 -33.191 1.00 96.94 364 ALA A N 1
ATOM 2826 C CA . ALA A 1 364 ? 4.207 6.209 -31.789 1.00 96.94 364 ALA A CA 1
ATOM 2827 C C . ALA A 1 364 ? 4.615 4.804 -31.297 1.00 96.94 364 ALA A C 1
ATOM 2829 O O . ALA A 1 364 ? 4.708 3.859 -32.098 1.00 96.94 364 ALA A O 1
ATOM 2830 N N . ILE A 1 365 ? 4.810 4.689 -29.979 1.00 98.25 365 ILE A N 1
ATOM 2831 C CA . ILE A 1 365 ? 5.066 3.460 -29.205 1.00 98.25 365 ILE A CA 1
ATOM 2832 C C . ILE A 1 365 ? 4.150 3.423 -27.974 1.00 98.25 365 ILE A C 1
ATOM 2834 O O . ILE A 1 365 ? 3.873 4.471 -27.389 1.00 98.25 365 ILE A O 1
ATOM 2838 N N . GLY A 1 366 ? 3.683 2.235 -27.580 1.00 98.12 366 GLY A N 1
ATOM 2839 C CA . GLY A 1 366 ? 2.854 2.039 -26.387 1.00 98.12 366 GLY A CA 1
ATOM 2840 C C . GLY A 1 366 ? 1.725 1.028 -26.590 1.00 98.12 366 GLY A C 1
ATOM 2841 O O . GLY A 1 366 ? 1.873 0.059 -27.339 1.00 98.12 366 GLY A O 1
ATOM 2842 N N . ILE A 1 367 ? 0.588 1.259 -25.930 1.00 98.50 367 ILE A N 1
ATOM 2843 C CA . ILE A 1 367 ? -0.639 0.449 -26.054 1.00 98.50 367 ILE A CA 1
ATOM 2844 C C . ILE A 1 367 ? -1.750 1.214 -26.781 1.00 98.50 367 ILE A C 1
ATOM 2846 O O . ILE A 1 367 ? -1.782 2.444 -26.767 1.00 98.50 367 ILE A O 1
ATOM 2850 N N . GLY A 1 368 ? -2.672 0.477 -27.394 1.00 97.88 368 GLY A N 1
ATOM 2851 C CA . GLY A 1 368 ? -3.760 0.945 -28.244 1.00 97.88 368 GLY A CA 1
ATOM 2852 C C . GLY A 1 368 ? -3.269 1.931 -29.288 1.00 97.88 368 GLY A C 1
ATOM 2853 O O . GLY A 1 368 ? -3.560 3.116 -29.162 1.00 97.88 368 GLY A O 1
ATOM 2854 N N . ILE A 1 369 ? -2.497 1.477 -30.277 1.00 97.44 369 ILE A N 1
ATOM 2855 C CA . ILE A 1 369 ? -1.766 2.361 -31.197 1.00 97.44 369 ILE A CA 1
ATOM 2856 C C . ILE A 1 369 ? -2.340 2.367 -32.617 1.00 97.44 369 ILE A C 1
ATOM 2858 O O . ILE A 1 369 ? -2.857 1.364 -33.110 1.00 97.44 369 ILE A O 1
ATOM 2862 N N . ALA A 1 370 ? -2.212 3.507 -33.291 1.00 96.50 370 ALA A N 1
ATOM 2863 C CA . ALA A 1 370 ? -2.549 3.709 -34.702 1.00 96.50 370 ALA A CA 1
ATOM 2864 C C . ALA A 1 370 ? -1.485 4.602 -35.361 1.00 96.50 370 ALA A C 1
ATOM 2866 O O . ALA A 1 370 ? -0.841 5.388 -34.668 1.00 96.50 370 ALA A O 1
ATOM 2867 N N . GLY A 1 371 ? -1.280 4.501 -36.679 1.00 92.19 371 GLY A N 1
ATOM 2868 C CA . GLY A 1 371 ? -0.260 5.309 -37.358 1.00 92.19 371 GLY A CA 1
ATOM 2869 C C . GLY A 1 371 ? -0.457 5.482 -38.862 1.00 92.19 371 GLY A C 1
ATOM 2870 O O . GLY A 1 371 ? -1.016 4.617 -39.530 1.00 92.19 371 GLY A O 1
ATOM 2871 N N . GLN A 1 372 ? 0.071 6.578 -39.413 1.00 82.44 372 GLN A N 1
ATOM 2872 C CA . GLN A 1 372 ? -0.169 7.057 -40.789 1.00 82.44 372 GLN A CA 1
ATOM 2873 C C . GLN A 1 372 ? 0.168 6.083 -41.931 1.00 82.44 372 GLN A C 1
ATOM 2875 O O . GLN A 1 372 ? -0.423 6.139 -43.009 1.00 82.44 372 GLN A O 1
ATOM 2880 N N . LYS A 1 373 ? 1.145 5.196 -41.720 1.00 85.31 373 LYS A N 1
ATOM 2881 C CA . LYS A 1 373 ? 1.554 4.135 -42.664 1.00 85.31 373 LYS A CA 1
ATOM 2882 C C . LYS A 1 373 ? 1.541 2.764 -42.005 1.00 85.31 373 LYS A C 1
ATOM 2884 O O . LYS A 1 373 ? 2.270 1.857 -42.393 1.00 85.31 373 LYS A O 1
ATOM 2889 N N . THR A 1 374 ? 0.715 2.645 -40.977 1.00 82.75 374 THR A N 1
ATOM 2890 C CA . THR A 1 374 ? 0.416 1.386 -40.322 1.00 82.75 374 THR A CA 1
ATOM 2891 C C . THR A 1 374 ? -0.998 1.026 -40.754 1.00 82.75 374 THR A C 1
ATOM 2893 O O . THR A 1 374 ? -1.974 1.603 -40.292 1.00 82.75 374 THR A O 1
ATOM 2896 N N . ASP A 1 375 ? -1.086 0.107 -41.707 1.00 83.38 375 ASP A N 1
ATOM 2897 C CA . ASP A 1 375 ? -2.308 -0.373 -42.363 1.00 83.38 375 ASP A CA 1
ATOM 2898 C C . ASP A 1 375 ? -3.355 -0.962 -41.405 1.00 83.38 375 ASP A C 1
ATOM 2900 O O . ASP A 1 375 ? -4.492 -1.218 -41.796 1.00 83.38 375 ASP A O 1
ATOM 2904 N N . THR A 1 376 ? -2.991 -1.217 -40.152 1.00 87.88 376 THR A N 1
ATOM 2905 C CA . THR A 1 376 ? -3.874 -1.764 -39.125 1.00 87.88 376 THR A CA 1
ATOM 2906 C C . THR A 1 376 ? -3.472 -1.213 -37.760 1.00 87.88 376 THR A C 1
ATOM 2908 O O . THR A 1 376 ? -2.285 -1.141 -37.448 1.00 87.88 376 THR A O 1
ATOM 2911 N N . GLU A 1 377 ? -4.450 -0.827 -36.940 1.00 95.12 377 GLU A N 1
ATOM 2912 C CA . GLU A 1 377 ? -4.194 -0.466 -35.542 1.00 95.12 377 GLU A CA 1
ATOM 2913 C C . GLU A 1 377 ? -3.671 -1.676 -34.760 1.00 95.12 377 GLU A C 1
ATOM 2915 O O . GLU A 1 377 ? -4.103 -2.806 -35.001 1.00 95.12 377 GLU A O 1
ATOM 2920 N N . LEU A 1 378 ? -2.763 -1.452 -33.811 1.00 94.94 378 LEU A N 1
ATOM 2921 C CA . LEU A 1 378 ? -2.189 -2.523 -32.997 1.00 94.94 378 LEU A CA 1
ATOM 2922 C C . LEU A 1 378 ? -2.664 -2.406 -31.554 1.00 94.94 378 LEU A C 1
ATOM 2924 O O . LEU A 1 378 ? -2.751 -1.303 -31.012 1.00 94.94 378 LEU A O 1
ATOM 2928 N N . GLY A 1 379 ? -2.900 -3.554 -30.919 1.00 96.12 379 GLY A N 1
ATOM 2929 C CA . GLY A 1 379 ? -3.126 -3.627 -29.484 1.00 96.12 379 GLY A CA 1
ATOM 2930 C C . GLY A 1 379 ? -1.986 -2.978 -28.702 1.00 96.12 379 GLY A C 1
ATOM 2931 O O . GLY A 1 379 ? -2.240 -2.108 -27.882 1.00 96.12 379 GLY A O 1
ATOM 2932 N N . ALA A 1 380 ? -0.733 -3.358 -28.948 1.00 97.88 380 ALA A N 1
ATOM 2933 C CA . ALA A 1 380 ? 0.436 -2.733 -28.332 1.00 97.88 380 ALA A CA 1
ATOM 2934 C C . ALA A 1 380 ? 1.705 -2.992 -29.152 1.00 97.88 380 ALA A C 1
ATOM 2936 O O . ALA A 1 380 ? 1.764 -3.943 -29.934 1.00 97.88 380 ALA A O 1
ATOM 2937 N N . GLY A 1 381 ? 2.719 -2.146 -28.971 1.00 97.62 381 GLY A N 1
ATOM 2938 C CA . GLY A 1 381 ? 3.999 -2.223 -29.668 1.00 97.62 381 GLY A CA 1
ATOM 2939 C C . GLY A 1 381 ? 4.423 -0.863 -30.201 1.00 97.62 381 GLY A C 1
ATOM 2940 O O . GLY A 1 381 ? 4.352 0.136 -29.488 1.00 97.62 381 GLY A O 1
ATOM 2941 N N . TRP A 1 382 ? 4.847 -0.809 -31.463 1.00 97.50 382 TRP A N 1
ATOM 2942 C CA . TRP A 1 382 ? 5.158 0.456 -32.131 1.00 97.50 382 TRP A CA 1
ATOM 2943 C C . TRP A 1 382 ? 4.775 0.460 -33.611 1.00 97.50 382 TRP A C 1
ATOM 2945 O O . TRP A 1 382 ? 4.702 -0.570 -34.288 1.00 97.50 382 TRP A O 1
ATOM 2955 N N . THR A 1 383 ? 4.525 1.669 -34.105 1.00 96.38 383 THR A N 1
ATOM 2956 C CA . THR A 1 383 ? 4.104 1.962 -35.485 1.00 96.38 383 THR A CA 1
ATOM 2957 C C . THR A 1 383 ? 5.255 1.844 -36.497 1.00 96.38 383 THR A C 1
ATOM 2959 O O . THR A 1 383 ? 6.435 1.772 -36.143 1.00 96.38 383 THR A O 1
ATOM 2962 N N . ALA A 1 384 ? 4.919 1.810 -37.791 1.00 95.69 384 ALA A N 1
ATOM 2963 C CA . ALA A 1 384 ? 5.826 1.403 -38.871 1.00 95.69 384 ALA A CA 1
ATOM 2964 C C . ALA A 1 384 ? 7.118 2.232 -39.047 1.00 95.69 384 ALA A C 1
ATOM 2966 O O . ALA A 1 384 ? 8.051 1.730 -39.672 1.00 95.69 384 ALA A O 1
ATOM 2967 N N . TYR A 1 385 ? 7.174 3.463 -38.528 1.00 95.38 385 TYR A N 1
ATOM 2968 C CA . TYR A 1 385 ? 8.331 4.365 -38.640 1.00 95.38 385 TYR A CA 1
ATOM 2969 C C . TYR A 1 385 ? 9.172 4.476 -37.364 1.00 95.38 385 TYR A C 1
ATOM 2971 O O . TYR A 1 385 ? 10.184 5.176 -37.376 1.00 95.38 385 TYR A O 1
ATOM 2979 N N . PHE A 1 386 ? 8.774 3.819 -36.270 1.00 96.00 386 PHE A N 1
ATOM 2980 C CA . PHE A 1 386 ? 9.405 4.036 -34.967 1.00 96.00 386 PHE A CA 1
ATOM 2981 C C . PHE A 1 386 ? 10.857 3.544 -34.928 1.00 96.00 386 PHE A C 1
ATOM 2983 O O . PHE A 1 386 ? 11.744 4.255 -34.465 1.00 96.00 386 PHE A O 1
ATOM 2990 N N . ALA A 1 387 ? 11.103 2.333 -35.439 1.00 96.38 387 ALA A N 1
ATOM 2991 C CA . ALA A 1 387 ? 12.384 1.636 -35.334 1.00 96.38 387 ALA A CA 1
ATOM 2992 C C . ALA A 1 387 ? 12.866 1.004 -36.668 1.00 96.38 387 ALA A C 1
ATOM 2994 O O . ALA A 1 387 ? 13.163 -0.193 -36.711 1.00 96.38 387 ALA A O 1
ATOM 2995 N N . PRO A 1 388 ? 12.914 1.738 -37.801 1.00 95.69 388 PRO A N 1
ATOM 2996 C CA . PRO A 1 388 ? 13.260 1.182 -39.116 1.00 95.69 388 PRO A CA 1
ATOM 2997 C C . PRO A 1 388 ? 14.738 0.816 -39.289 1.00 95.69 388 PRO A C 1
ATOM 2999 O O . PRO A 1 388 ? 15.097 0.164 -40.275 1.00 95.69 388 PRO A O 1
ATOM 3002 N N . GLY A 1 389 ? 15.600 1.236 -38.363 1.00 94.38 389 GLY A N 1
ATOM 3003 C CA . GLY A 1 389 ? 17.049 1.080 -38.442 1.00 94.38 389 GLY A CA 1
ATOM 3004 C C . GLY A 1 389 ? 17.770 2.425 -38.465 1.00 94.38 389 GLY A C 1
ATOM 3005 O O . GLY A 1 389 ? 17.171 3.474 -38.705 1.00 94.38 389 GLY A O 1
ATOM 3006 N N . GLU A 1 390 ? 19.075 2.378 -38.217 1.00 94.12 390 GLU A N 1
ATOM 3007 C CA . GLU A 1 390 ? 19.920 3.564 -38.085 1.00 94.12 390 GLU A CA 1
ATOM 3008 C C . GLU A 1 390 ? 19.833 4.480 -39.313 1.00 94.12 390 GLU A C 1
ATOM 3010 O O . GLU A 1 390 ? 19.991 4.036 -40.452 1.00 94.12 390 GLU A O 1
ATOM 3015 N N . GLY A 1 391 ? 19.543 5.763 -39.074 1.00 92.50 391 GLY A N 1
ATOM 3016 C CA . GLY A 1 391 ? 19.466 6.790 -40.115 1.00 92.50 391 GLY A CA 1
ATOM 3017 C C . GLY A 1 391 ? 18.345 6.602 -41.144 1.00 92.50 391 GLY A C 1
ATOM 3018 O O . GLY A 1 391 ? 18.384 7.244 -42.192 1.00 92.50 391 GLY A O 1
ATOM 3019 N N . LYS A 1 392 ? 17.352 5.738 -40.886 1.00 95.00 392 LYS A N 1
ATOM 3020 C CA . LYS A 1 392 ? 16.245 5.452 -41.814 1.00 95.00 392 LYS A CA 1
ATOM 3021 C C . LYS A 1 392 ? 14.946 6.158 -41.428 1.00 95.00 392 LYS A C 1
ATOM 3023 O O . LYS A 1 392 ? 14.719 6.505 -40.276 1.00 95.00 392 LYS A O 1
ATOM 3028 N N . CYS A 1 393 ? 14.064 6.302 -42.414 1.00 94.38 393 CYS A N 1
ATOM 3029 C CA . CYS A 1 393 ? 12.677 6.737 -42.247 1.00 94.38 393 CYS A CA 1
ATOM 3030 C C . CYS A 1 393 ? 11.772 5.966 -43.219 1.00 94.38 393 CYS A C 1
ATOM 3032 O O . CYS A 1 393 ? 11.146 6.524 -44.117 1.00 94.38 393 CYS A O 1
ATOM 3034 N N . SER A 1 394 ? 11.786 4.638 -43.105 1.00 93.94 394 SER A N 1
ATOM 3035 C CA . SER A 1 394 ? 10.978 3.730 -43.924 1.00 93.94 394 SER A CA 1
ATOM 3036 C C . SER A 1 394 ? 9.875 3.094 -43.082 1.00 93.94 394 SER A C 1
ATOM 3038 O O . SER A 1 394 ? 10.119 2.715 -41.943 1.00 93.94 394 SER A O 1
ATOM 3040 N N . ALA A 1 395 ? 8.671 2.938 -43.637 1.00 92.94 395 ALA A N 1
ATOM 3041 C CA . ALA A 1 395 ? 7.534 2.322 -42.946 1.00 92.94 395 ALA A CA 1
ATOM 3042 C C . ALA A 1 395 ? 7.662 0.786 -42.905 1.00 92.94 395 ALA A C 1
ATOM 3044 O O . ALA A 1 395 ? 6.901 0.074 -43.557 1.00 92.94 395 ALA A O 1
ATOM 3045 N N . THR A 1 396 ? 8.662 0.262 -42.199 1.00 92.31 396 THR A N 1
ATOM 3046 C CA . THR A 1 396 ? 9.032 -1.166 -42.235 1.00 92.31 396 THR A CA 1
ATOM 3047 C C . THR A 1 396 ? 9.132 -1.819 -40.862 1.00 92.31 396 THR A C 1
ATOM 3049 O O . THR A 1 396 ? 9.393 -3.014 -40.792 1.00 92.31 396 THR A O 1
ATOM 3052 N N . SER A 1 397 ? 8.952 -1.071 -39.770 1.00 94.25 397 SER A N 1
ATOM 3053 C CA . SER A 1 397 ? 9.284 -1.549 -38.423 1.00 94.25 397 SER A CA 1
ATOM 3054 C C . SER A 1 397 ? 8.089 -1.888 -37.545 1.00 94.25 397 SER A C 1
ATOM 3056 O O . SER A 1 397 ? 8.274 -1.941 -36.339 1.00 94.25 397 SER A O 1
ATOM 3058 N N . LYS A 1 398 ? 6.866 -2.034 -38.071 1.00 94.50 398 LYS A N 1
ATOM 3059 C CA . LYS A 1 398 ? 5.697 -2.283 -37.206 1.00 94.50 398 LYS A CA 1
ATOM 3060 C C . LYS A 1 398 ? 5.888 -3.572 -36.395 1.00 94.50 398 LYS A C 1
ATOM 3062 O O . LYS A 1 398 ? 6.298 -4.584 -36.961 1.00 94.50 398 LYS A O 1
ATOM 3067 N N . THR A 1 399 ? 5.547 -3.541 -35.109 1.00 96.38 399 THR A N 1
ATOM 3068 C CA . THR A 1 399 ? 5.749 -4.679 -34.195 1.00 96.38 399 THR A CA 1
ATOM 3069 C C . THR A 1 399 ? 4.599 -4.780 -33.204 1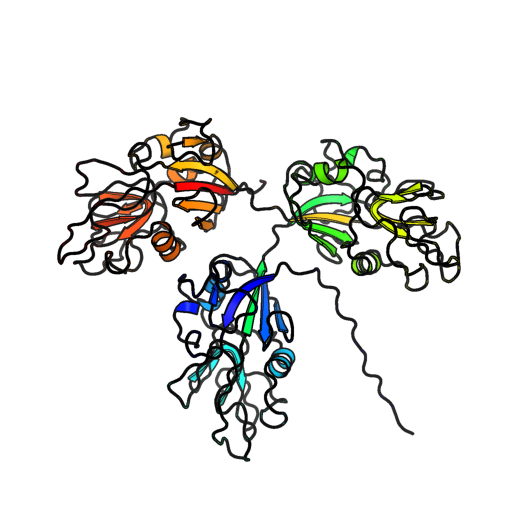.00 96.38 399 THR A C 1
ATOM 3071 O O . THR A 1 399 ? 4.221 -3.765 -32.624 1.00 96.38 399 THR A O 1
ATOM 3074 N N . PHE A 1 400 ? 4.092 -5.997 -32.985 1.00 95.44 400 PHE A N 1
ATOM 3075 C CA . PHE A 1 400 ? 3.189 -6.320 -31.879 1.00 95.44 400 PHE A CA 1
ATOM 3076 C C . PHE A 1 400 ? 3.987 -6.730 -30.640 1.00 95.44 400 PHE A C 1
ATOM 3078 O O . PHE A 1 400 ? 5.050 -7.344 -30.754 1.00 95.44 400 PHE A O 1
ATOM 3085 N N . LYS A 1 401 ? 3.466 -6.400 -29.459 1.00 97.00 401 LYS A N 1
ATOM 3086 C CA . LYS A 1 401 ? 3.924 -6.954 -28.182 1.00 97.00 401 LYS A CA 1
ATOM 3087 C C . LYS A 1 401 ? 2.711 -7.275 -27.316 1.00 97.00 401 LYS A C 1
ATOM 3089 O O . LYS A 1 401 ? 1.828 -6.424 -27.231 1.00 97.00 401 LYS A O 1
ATOM 3094 N N . PRO A 1 402 ? 2.657 -8.438 -26.650 1.00 97.62 402 PRO A N 1
ATOM 3095 C CA . PRO A 1 402 ? 1.605 -8.695 -25.686 1.00 97.62 402 PRO A CA 1
ATOM 3096 C C . PRO A 1 402 ? 1.845 -7.860 -24.425 1.00 97.62 402 PRO A C 1
ATOM 3098 O O . PRO A 1 402 ? 2.993 -7.689 -23.998 1.00 97.62 402 PRO A O 1
ATOM 3101 N N . VAL A 1 403 ? 0.772 -7.323 -23.845 1.00 98.50 403 VAL A N 1
ATOM 3102 C CA . VAL A 1 403 ? 0.831 -6.444 -22.671 1.00 98.50 403 VAL A CA 1
ATOM 3103 C C . VAL A 1 403 ? -0.251 -6.791 -21.654 1.00 98.50 403 VAL A C 1
ATOM 3105 O O . VAL A 1 403 ? -1.408 -6.997 -22.010 1.00 98.50 403 VAL A O 1
ATOM 3108 N N . TRP A 1 404 ? 0.113 -6.768 -20.374 1.00 98.31 404 TRP A N 1
ATOM 3109 C CA . TRP A 1 404 ? -0.802 -6.878 -19.242 1.00 98.31 404 TRP A CA 1
ATOM 3110 C C . TRP A 1 404 ? -0.870 -5.545 -18.518 1.00 98.31 404 TRP A C 1
ATOM 3112 O O . TRP A 1 404 ? 0.129 -5.067 -17.983 1.00 98.31 404 TRP A O 1
ATOM 3122 N N . LEU A 1 405 ? -2.052 -4.942 -18.511 1.00 98.25 405 LEU A N 1
ATOM 3123 C CA . LEU A 1 405 ? -2.331 -3.688 -17.834 1.00 98.25 405 LEU A CA 1
ATOM 3124 C C . LEU A 1 405 ? -2.920 -3.979 -16.455 1.00 98.25 405 LEU A C 1
ATOM 3126 O O . LEU A 1 405 ? -4.016 -4.535 -16.342 1.00 98.25 405 LEU A O 1
ATOM 3130 N N . TRP A 1 406 ? -2.217 -3.558 -15.414 1.00 96.44 406 TRP A N 1
ATOM 3131 C CA . TRP A 1 406 ? -2.652 -3.692 -14.031 1.00 96.44 406 TRP A CA 1
ATOM 3132 C C . TRP A 1 406 ? -2.898 -2.321 -13.421 1.00 96.44 406 TRP A C 1
ATOM 3134 O O . TRP A 1 406 ? -2.189 -1.364 -13.724 1.00 96.44 406 TRP A O 1
ATOM 3144 N N . VAL A 1 407 ? -3.867 -2.240 -12.521 1.00 94.00 407 VAL A N 1
ATOM 3145 C CA . VAL A 1 407 ? -4.134 -1.051 -11.709 1.00 94.00 407 VAL A CA 1
ATOM 3146 C C . VAL A 1 407 ? -3.874 -1.380 -10.247 1.00 94.00 407 VAL A C 1
ATOM 3148 O O . VAL A 1 407 ? -4.229 -2.463 -9.785 1.00 94.00 407 VAL A O 1
ATOM 3151 N N . ASP A 1 408 ? -3.207 -0.486 -9.526 1.00 87.38 408 ASP A N 1
ATOM 3152 C CA . ASP A 1 408 ? -2.996 -0.637 -8.087 1.00 87.38 408 ASP A CA 1
ATOM 3153 C C . ASP A 1 408 ? -4.299 -0.236 -7.409 1.00 87.38 408 ASP A C 1
ATOM 3155 O O . ASP A 1 408 ? -4.609 0.955 -7.275 1.00 87.38 408 ASP A O 1
ATOM 3159 N N . SER A 1 409 ? -5.108 -1.245 -7.091 1.00 77.44 409 SER A N 1
ATOM 3160 C CA . SER A 1 409 ? -6.415 -1.047 -6.493 1.00 77.44 409 SER A CA 1
ATOM 3161 C C . SER A 1 409 ? -6.223 -0.338 -5.170 1.00 77.44 409 SER A C 1
ATOM 3163 O O . SER A 1 409 ? -5.709 -0.908 -4.202 1.00 77.44 409 SER A O 1
ATOM 3165 N N . LEU A 1 410 ? -6.720 0.894 -5.103 1.00 68.00 410 LEU A N 1
ATOM 3166 C CA . LEU A 1 410 ? -6.856 1.560 -3.822 1.00 68.00 410 LEU A CA 1
ATOM 3167 C C . LEU A 1 410 ? -7.772 0.700 -2.959 1.00 68.00 410 LEU A C 1
ATOM 3169 O O . LEU A 1 410 ? -8.776 0.172 -3.441 1.00 68.00 410 LEU A O 1
ATOM 3173 N N . VAL A 1 411 ? -7.399 0.534 -1.692 1.00 64.31 411 VAL A N 1
ATOM 3174 C CA . VAL A 1 411 ? -8.250 -0.117 -0.696 1.00 64.31 411 VAL A CA 1
ATOM 3175 C C . VAL A 1 411 ? -9.629 0.539 -0.759 1.00 64.31 411 VAL A C 1
ATOM 3177 O O . VAL A 1 411 ? -9.747 1.748 -0.534 1.00 64.31 411 VAL A O 1
ATOM 3180 N N . ASN A 1 412 ? -10.654 -0.228 -1.127 1.00 70.12 412 ASN A N 1
ATOM 3181 C CA . ASN A 1 412 ? -11.981 0.306 -1.400 1.00 70.12 412 ASN A CA 1
ATOM 3182 C C . ASN A 1 412 ? -12.808 0.225 -0.120 1.00 70.12 412 ASN A C 1
ATOM 3184 O O . ASN A 1 412 ? -13.643 -0.664 0.067 1.00 70.12 412 ASN A O 1
ATOM 3188 N N . TRP A 1 413 ? -12.513 1.145 0.796 1.00 83.00 413 TRP A N 1
ATOM 3189 C CA . TRP A 1 413 ? -13.239 1.268 2.050 1.00 83.00 413 TRP A CA 1
ATOM 3190 C C . TRP A 1 413 ? -14.683 1.670 1.785 1.00 83.00 413 TRP A C 1
ATOM 3192 O O . TRP A 1 413 ? -14.976 2.771 1.322 1.00 83.00 413 TRP A O 1
ATOM 3202 N N . LYS A 1 414 ? -15.599 0.781 2.145 1.00 88.94 414 LYS A N 1
ATOM 3203 C CA . LYS A 1 414 ? -17.032 1.034 2.131 1.00 88.94 414 LYS A CA 1
ATOM 3204 C C . LYS A 1 414 ? -17.525 1.225 3.555 1.00 88.94 414 LYS A C 1
ATOM 3206 O O . LYS A 1 414 ? -17.285 0.382 4.419 1.00 88.94 414 LYS A O 1
ATOM 3211 N N . LEU A 1 415 ? -18.211 2.340 3.803 1.00 94.00 415 LEU A N 1
ATOM 3212 C CA . LEU A 1 415 ? -18.781 2.632 5.114 1.00 94.00 415 LEU A CA 1
ATOM 3213 C C . LEU A 1 415 ? -19.896 1.625 5.402 1.00 94.00 415 LEU A C 1
ATOM 3215 O O . LEU A 1 415 ? -20.894 1.577 4.688 1.00 94.00 415 LEU A O 1
ATOM 3219 N N . ALA A 1 416 ? -19.720 0.812 6.437 1.00 97.50 416 ALA A N 1
ATOM 3220 C CA . ALA A 1 416 ? -20.677 -0.214 6.833 1.00 97.50 416 ALA A CA 1
ATOM 3221 C C . ALA A 1 416 ? -21.554 0.261 7.998 1.00 97.50 416 ALA A C 1
ATOM 3223 O O . ALA A 1 416 ? -22.771 0.062 7.991 1.00 97.50 416 ALA A O 1
ATOM 3224 N N . LEU A 1 417 ? -20.954 0.917 8.992 1.00 98.31 417 LEU A N 1
ATOM 3225 C CA . LEU A 1 417 ? -21.642 1.353 10.206 1.00 98.31 417 LEU A CA 1
ATOM 3226 C C . LEU A 1 417 ? -21.079 2.697 10.677 1.00 98.31 417 LEU A C 1
ATOM 3228 O O . LEU A 1 417 ? -19.871 2.910 10.647 1.00 98.31 417 LEU A O 1
ATOM 3232 N N . LYS A 1 418 ? -21.945 3.577 11.167 1.00 97.94 418 LYS A N 1
ATOM 3233 C CA . LYS A 1 418 ? -21.579 4.691 12.039 1.00 97.94 418 LYS A CA 1
ATOM 3234 C C . LYS A 1 418 ? -22.195 4.452 13.395 1.00 97.94 418 LYS A C 1
ATOM 3236 O O . LYS A 1 418 ? -23.380 4.147 13.496 1.00 97.94 418 LYS A O 1
ATOM 3241 N N . VAL A 1 419 ? -21.386 4.632 14.414 1.00 97.75 419 VAL A N 1
ATOM 3242 C CA . VAL A 1 419 ? -21.770 4.534 15.805 1.00 97.75 419 VAL A CA 1
ATOM 3243 C C . VAL A 1 419 ? -21.712 5.941 16.372 1.00 97.75 419 VAL A C 1
ATOM 3245 O O . VAL A 1 419 ? -20.645 6.550 16.415 1.00 97.75 419 VAL A O 1
ATOM 3248 N N . GLY A 1 420 ? -22.869 6.484 16.728 1.00 94.00 420 GLY A N 1
ATOM 3249 C CA . GLY A 1 420 ? -22.967 7.754 17.431 1.00 94.00 420 GLY A CA 1
ATOM 3250 C C . GLY A 1 420 ? -22.705 7.578 18.925 1.00 94.00 420 GLY A C 1
ATOM 3251 O O . GLY A 1 420 ? -22.524 6.471 19.429 1.00 94.00 420 GLY A O 1
ATOM 3252 N N . GLU A 1 421 ? -22.744 8.685 19.657 1.00 94.50 421 GLU A N 1
ATOM 3253 C CA . GLU A 1 421 ? -22.614 8.679 21.118 1.00 94.50 421 GLU A CA 1
ATOM 3254 C C . GLU A 1 421 ? -23.955 8.332 21.796 1.00 94.50 421 GLU A C 1
ATOM 3256 O O . GLU A 1 421 ? -24.496 9.096 22.594 1.00 94.50 421 GLU A O 1
ATOM 3261 N N . THR A 1 422 ? -24.546 7.191 21.420 1.00 94.19 422 THR A N 1
ATOM 3262 C CA . THR A 1 422 ? -25.843 6.711 21.928 1.00 94.19 422 THR A CA 1
ATOM 3263 C C . THR A 1 422 ? -25.786 5.227 22.312 1.00 94.19 422 THR A C 1
ATOM 3265 O O . THR A 1 422 ? -24.782 4.551 22.095 1.00 94.19 422 THR A O 1
ATOM 3268 N N . SER A 1 423 ? -26.870 4.695 22.883 1.00 95.12 423 SER A N 1
ATOM 3269 C CA . SER A 1 423 ? -27.025 3.267 23.199 1.00 95.12 423 SER A CA 1
ATOM 3270 C C . SER A 1 423 ? -27.625 2.431 22.056 1.00 95.12 423 SER A C 1
ATOM 3272 O O . SER A 1 423 ? -27.734 1.214 22.185 1.00 95.12 423 SER A O 1
ATOM 3274 N N . THR A 1 424 ? -28.002 3.044 20.926 1.00 97.44 424 THR A N 1
ATOM 3275 C CA . THR A 1 424 ? -28.734 2.379 19.823 1.00 97.44 424 THR A CA 1
ATOM 3276 C C . THR A 1 424 ? -27.979 1.179 19.250 1.00 97.44 424 THR A C 1
ATOM 3278 O O . THR A 1 424 ? -28.572 0.146 18.927 1.00 97.44 424 THR A O 1
ATOM 3281 N N . LEU A 1 425 ? -26.659 1.316 19.128 1.00 97.75 425 LEU A N 1
ATOM 3282 C CA . LEU A 1 425 ? -25.748 0.275 18.653 1.00 97.75 425 LEU A CA 1
ATOM 3283 C C . LEU A 1 425 ? -24.970 -0.373 19.809 1.00 97.75 425 LEU A C 1
ATOM 3285 O O . LEU A 1 425 ? -23.852 -0.834 19.612 1.00 97.75 425 LEU A O 1
ATOM 3289 N N . GLY A 1 426 ? -25.569 -0.435 21.003 1.00 97.94 426 GLY A N 1
ATOM 3290 C CA . GLY A 1 426 ? -25.072 -1.214 22.140 1.00 97.94 426 GLY A CA 1
ATOM 3291 C C . GLY A 1 426 ? -24.872 -2.701 21.826 1.00 97.94 426 GLY A C 1
ATOM 3292 O O . GLY A 1 426 ? -25.315 -3.187 20.779 1.00 97.94 426 GLY A O 1
ATOM 3293 N N . PHE A 1 427 ? -24.189 -3.439 22.709 1.00 97.94 427 PHE A N 1
ATOM 3294 C CA . PHE A 1 427 ? -23.875 -4.859 22.492 1.00 97.94 427 PHE A CA 1
ATOM 3295 C C . PHE A 1 427 ? -25.108 -5.691 22.113 1.00 97.94 427 PHE A C 1
ATOM 3297 O O . PHE A 1 427 ? -25.059 -6.465 21.154 1.00 97.94 427 PHE A O 1
ATOM 3304 N N . SER A 1 428 ? -26.223 -5.527 22.822 1.00 97.31 428 SER A N 1
ATOM 3305 C CA . SER A 1 428 ? -27.439 -6.327 22.644 1.00 97.31 428 SER A CA 1
ATOM 3306 C C . SER A 1 428 ? -28.313 -5.855 21.481 1.00 97.31 428 SER A C 1
ATOM 3308 O O . SER A 1 428 ? -29.360 -6.450 21.221 1.00 97.31 428 SER A O 1
ATOM 3310 N N . SER A 1 429 ? -27.907 -4.804 20.761 1.00 98.25 429 SER A N 1
ATOM 3311 C CA . SER A 1 429 ? -28.683 -4.279 19.641 1.00 98.25 429 SER A CA 1
ATOM 3312 C C . SER A 1 429 ? -28.902 -5.356 18.568 1.00 98.25 429 SER A C 1
ATOM 3314 O O . SER A 1 429 ? -27.936 -5.934 18.058 1.00 98.25 429 SER A O 1
ATOM 3316 N N . PRO A 1 430 ? -30.152 -5.617 18.139 1.00 98.12 430 PRO A N 1
ATOM 3317 C CA . PRO A 1 430 ? -30.412 -6.590 17.081 1.00 98.12 430 PRO A CA 1
ATOM 3318 C C . PRO A 1 430 ? -29.838 -6.137 15.729 1.00 98.12 430 PRO A C 1
ATOM 3320 O O . PRO A 1 430 ? -29.703 -6.950 14.816 1.00 98.12 430 PRO A O 1
ATOM 3323 N N . LEU A 1 431 ? -29.466 -4.857 15.593 1.00 98.25 431 LEU A N 1
ATOM 3324 C CA . LEU A 1 431 ? -28.845 -4.302 14.391 1.00 98.25 431 LEU A CA 1
ATOM 3325 C C . LEU A 1 431 ? -27.473 -4.913 14.078 1.00 98.25 431 LEU A C 1
ATOM 3327 O O . LEU A 1 431 ? -27.042 -4.820 12.934 1.00 98.25 431 LEU A O 1
ATOM 3331 N N . TRP A 1 432 ? -26.809 -5.587 15.018 1.00 98.25 432 TRP A N 1
ATOM 3332 C CA . TRP A 1 432 ? -25.562 -6.306 14.727 1.00 98.25 432 TRP A CA 1
ATOM 3333 C C . TRP A 1 432 ? -25.778 -7.566 13.880 1.00 98.25 432 TRP A C 1
ATOM 3335 O O . TRP A 1 432 ? -24.922 -7.922 13.074 1.00 98.25 432 TRP A O 1
ATOM 3345 N N . THR A 1 433 ? -26.925 -8.230 14.034 1.00 97.88 433 THR A N 1
ATOM 3346 C CA . THR A 1 433 ? -27.156 -9.579 13.486 1.00 97.88 433 THR A CA 1
ATOM 3347 C C . THR A 1 433 ? -28.327 -9.651 12.509 1.00 97.88 433 THR A C 1
ATOM 3349 O O . THR A 1 433 ? -28.387 -10.552 11.669 1.00 97.88 433 THR A O 1
ATOM 3352 N N . ASN A 1 434 ? -29.258 -8.696 12.556 1.00 97.69 434 ASN A N 1
ATOM 3353 C CA . ASN A 1 434 ? -30.368 -8.616 11.611 1.00 97.69 434 ASN A CA 1
ATOM 3354 C C . ASN A 1 434 ? -29.980 -7.877 10.313 1.00 97.69 434 ASN A C 1
ATOM 3356 O O . ASN A 1 434 ? -28.862 -7.391 10.145 1.00 97.69 434 ASN A O 1
ATOM 3360 N N . THR A 1 435 ? -30.917 -7.787 9.371 1.00 98.12 435 THR A N 1
ATOM 3361 C CA . THR A 1 435 ? -30.734 -7.084 8.089 1.00 98.12 435 THR A CA 1
ATOM 3362 C C . THR A 1 435 ? -31.300 -5.666 8.080 1.00 98.12 435 THR A C 1
ATOM 3364 O O . THR A 1 435 ? -31.169 -4.980 7.069 1.00 98.12 435 THR A O 1
ATOM 3367 N N . ALA A 1 436 ? -31.916 -5.207 9.174 1.00 98.19 436 ALA A N 1
ATOM 3368 C CA . ALA A 1 436 ? -32.482 -3.866 9.233 1.00 98.19 436 ALA A CA 1
ATOM 3369 C C . ALA A 1 436 ? -31.375 -2.820 9.053 1.00 98.19 436 ALA A C 1
ATOM 3371 O O . ALA A 1 436 ? -30.263 -2.985 9.567 1.00 98.19 436 ALA A O 1
ATOM 3372 N N . LEU A 1 437 ? -31.692 -1.775 8.294 1.00 97.88 437 LEU A N 1
ATOM 3373 C CA . LEU A 1 437 ? -30.846 -0.606 8.083 1.00 97.88 437 LEU A CA 1
ATOM 3374 C C . LEU A 1 437 ? -31.233 0.480 9.086 1.00 97.88 437 LEU A C 1
ATOM 3376 O O . LEU A 1 437 ? -32.331 0.466 9.646 1.00 97.88 437 LEU A O 1
ATOM 3380 N N . LEU A 1 438 ? -30.326 1.421 9.319 1.00 98.06 438 LEU A N 1
ATOM 3381 C CA . LEU A 1 438 ? -30.542 2.529 10.244 1.00 98.06 438 LEU A CA 1
ATOM 3382 C C . LEU A 1 438 ? -29.995 3.799 9.601 1.00 98.06 438 LEU A C 1
ATOM 3384 O O . LEU A 1 438 ? -28.821 3.832 9.262 1.00 98.06 438 LEU A O 1
ATOM 3388 N N . ASN A 1 439 ? -30.821 4.835 9.436 1.00 97.06 439 ASN A N 1
ATOM 3389 C CA . ASN A 1 439 ? -30.398 6.147 8.924 1.00 97.06 439 ASN A CA 1
ATOM 3390 C C . ASN A 1 439 ? -29.479 6.083 7.678 1.00 97.06 439 ASN A C 1
ATOM 3392 O O . ASN A 1 439 ? -28.497 6.817 7.603 1.00 97.06 439 ASN A O 1
ATOM 3396 N N . GLU A 1 440 ? -29.779 5.217 6.704 1.00 93.00 440 GLU A N 1
ATOM 3397 C CA . GLU A 1 440 ? -28.889 4.919 5.563 1.00 93.00 440 GLU A CA 1
ATOM 3398 C C . GLU A 1 440 ? -28.524 6.139 4.698 1.00 93.00 440 GLU A C 1
ATOM 3400 O O . GLU A 1 440 ? -27.471 6.163 4.071 1.00 93.00 440 GLU A O 1
ATOM 3405 N N . GLY A 1 441 ? -29.375 7.170 4.689 1.00 86.19 441 GLY A N 1
ATOM 3406 C CA . GLY A 1 441 ? -29.123 8.429 3.985 1.00 86.19 441 GLY A CA 1
ATOM 3407 C C . GLY A 1 441 ? -28.246 9.421 4.755 1.00 86.19 441 GLY A C 1
ATOM 3408 O O . GLY A 1 441 ? -28.019 10.525 4.268 1.00 86.19 441 GLY A O 1
ATOM 3409 N N . SER A 1 442 ? -27.788 9.079 5.964 1.00 90.06 442 SER A N 1
ATOM 3410 C CA . SER A 1 442 ? -26.979 9.980 6.787 1.00 90.06 442 SER A CA 1
ATOM 3411 C C . SER A 1 442 ? -25.591 10.187 6.155 1.00 90.06 442 SER A C 1
ATOM 3413 O O . SER A 1 442 ? -24.886 9.198 5.917 1.00 90.06 442 SER A O 1
ATOM 3415 N N . PRO A 1 443 ? -25.163 11.439 5.893 1.00 82.62 443 PRO A N 1
ATOM 3416 C CA . PRO A 1 443 ? -23.854 11.735 5.313 1.00 82.62 443 PRO A CA 1
ATOM 3417 C C . PRO A 1 443 ? -22.696 11.217 6.168 1.00 82.62 443 PRO A C 1
ATOM 3419 O O . PRO A 1 443 ? -22.804 11.142 7.391 1.00 82.62 443 PRO A O 1
ATOM 3422 N N . VAL A 1 444 ? -21.555 10.912 5.541 1.00 77.62 444 VAL A N 1
ATOM 3423 C CA . VAL A 1 444 ? -20.377 10.348 6.226 1.00 77.62 444 VAL A CA 1
ATOM 3424 C C . VAL A 1 444 ? -19.944 11.206 7.421 1.00 77.62 444 VAL A C 1
ATOM 3426 O O . VAL A 1 444 ? -19.769 10.668 8.503 1.00 77.62 444 VAL A O 1
ATOM 3429 N N . GLY A 1 445 ? -19.849 12.530 7.273 1.00 80.12 445 GLY A N 1
ATOM 3430 C CA . GLY A 1 445 ? -19.394 13.425 8.349 1.00 80.12 445 GLY A CA 1
ATOM 3431 C C . GLY A 1 445 ? -20.394 13.674 9.488 1.00 80.12 445 GLY A C 1
ATOM 3432 O O . GLY A 1 445 ? -20.034 14.309 10.474 1.00 80.12 445 GLY A O 1
ATOM 3433 N N . GLU A 1 446 ? -21.644 13.213 9.380 1.00 87.44 446 GLU A N 1
ATOM 3434 C CA . GLU A 1 446 ? -22.654 13.424 10.425 1.00 87.44 446 GLU A CA 1
ATOM 3435 C C . GLU A 1 446 ? -22.475 12.409 11.568 1.00 87.44 446 GLU A C 1
ATOM 3437 O O . GLU A 1 446 ? -22.532 11.196 11.338 1.00 87.44 446 GLU A O 1
ATOM 3442 N N . ILE A 1 447 ? -22.313 12.894 12.804 1.00 91.50 447 ILE A N 1
ATOM 3443 C CA . ILE A 1 447 ? -22.243 12.056 14.011 1.00 91.50 447 ILE A CA 1
ATOM 3444 C C . ILE A 1 447 ? -23.653 11.584 14.374 1.00 91.50 447 ILE A C 1
ATOM 3446 O O . ILE A 1 447 ? -24.401 12.256 15.083 1.00 91.50 447 ILE A O 1
ATOM 3450 N N . LYS A 1 448 ? -24.028 10.420 13.849 1.00 93.75 448 LYS A N 1
ATOM 3451 C CA . LYS A 1 448 ? -25.328 9.782 14.064 1.00 93.75 448 LYS A CA 1
ATOM 3452 C C . LYS A 1 448 ? -25.195 8.283 13.837 1.00 93.75 448 LYS A C 1
ATOM 3454 O O . LYS A 1 448 ? -24.481 7.874 12.919 1.00 93.75 448 LYS A O 1
ATOM 3459 N N . ASP A 1 449 ? -25.910 7.477 14.621 1.00 98.31 449 ASP A N 1
ATOM 3460 C CA . ASP A 1 449 ? -25.977 6.037 14.377 1.00 98.31 449 ASP A CA 1
ATOM 3461 C C . ASP A 1 449 ? -26.531 5.766 12.980 1.00 98.31 449 ASP A C 1
ATOM 3463 O O . ASP A 1 449 ? -27.626 6.224 12.638 1.00 98.31 449 ASP A O 1
ATOM 3467 N N . ALA A 1 450 ? -25.792 5.013 12.176 1.00 98.25 450 ALA A N 1
ATOM 3468 C CA . ALA A 1 450 ? -26.230 4.591 10.859 1.00 98.25 450 ALA A CA 1
ATOM 3469 C C . ALA A 1 450 ? -25.713 3.190 10.545 1.00 98.25 450 ALA A C 1
ATOM 3471 O O . ALA A 1 450 ? -24.592 2.833 10.890 1.00 98.25 450 ALA A O 1
ATOM 3472 N N . LYS A 1 451 ? -26.524 2.400 9.853 1.00 98.44 451 LYS A N 1
ATOM 3473 C CA . LYS A 1 451 ? -26.175 1.082 9.339 1.00 98.44 451 LYS A CA 1
ATOM 3474 C C . LYS A 1 451 ? -26.529 1.043 7.867 1.00 98.44 451 LYS A C 1
ATOM 3476 O O . LYS A 1 451 ? -27.704 1.149 7.513 1.00 98.44 451 LYS A O 1
ATOM 3481 N N . TYR A 1 452 ? -25.500 0.898 7.044 1.00 97.31 452 TYR A N 1
ATOM 3482 C CA . TYR A 1 452 ? -25.597 0.931 5.593 1.00 97.31 452 TYR A CA 1
ATOM 3483 C C . TYR A 1 452 ? -25.747 -0.481 5.027 1.00 97.31 452 TYR A C 1
ATOM 3485 O O . TYR A 1 452 ? -25.444 -1.479 5.691 1.00 97.31 452 TYR A O 1
ATOM 3493 N N . SER A 1 453 ? -26.205 -0.583 3.780 1.00 96.19 453 SER A N 1
ATOM 3494 C CA . SER A 1 453 ? -26.404 -1.871 3.104 1.00 96.19 453 SER A CA 1
ATOM 3495 C C . SER A 1 453 ? -25.119 -2.702 3.026 1.00 96.19 453 SER A C 1
ATOM 3497 O O . SER A 1 453 ? -25.179 -3.934 3.099 1.00 96.19 453 SER A O 1
ATOM 3499 N N . GLN A 1 454 ? -23.958 -2.047 2.976 1.00 96.00 454 GLN A N 1
ATOM 3500 C CA . GLN A 1 454 ? -22.640 -2.679 2.939 1.00 96.00 454 GLN A CA 1
ATOM 3501 C C . GLN A 1 454 ? -22.357 -3.513 4.192 1.00 96.00 454 GLN A C 1
ATOM 3503 O O . GLN A 1 454 ? -21.749 -4.572 4.083 1.00 96.00 454 GLN A O 1
ATOM 3508 N N . PHE A 1 455 ? -22.892 -3.151 5.364 1.00 98.12 455 PHE A N 1
ATOM 3509 C CA . PHE A 1 455 ? -22.768 -3.995 6.559 1.00 98.12 455 PHE A CA 1
ATOM 3510 C C . PHE A 1 455 ? -23.362 -5.394 6.351 1.00 98.12 455 PHE A C 1
ATOM 3512 O O . PHE A 1 455 ? -22.839 -6.387 6.857 1.00 98.12 455 PHE A O 1
ATOM 3519 N N . ASN A 1 456 ? -24.465 -5.480 5.605 1.00 97.75 456 ASN A N 1
ATOM 3520 C CA . ASN A 1 456 ? -25.185 -6.730 5.380 1.00 97.75 456 ASN A CA 1
ATOM 3521 C C . ASN A 1 456 ? -24.639 -7.535 4.196 1.00 97.75 456 ASN A C 1
ATOM 3523 O O . ASN A 1 456 ? -24.844 -8.749 4.165 1.00 97.75 456 ASN A O 1
ATOM 3527 N N . THR A 1 457 ? -24.013 -6.869 3.223 1.00 94.31 457 THR A N 1
ATOM 3528 C CA . THR A 1 457 ? -23.803 -7.424 1.874 1.00 94.31 457 THR A CA 1
ATOM 3529 C C . THR A 1 457 ? -22.361 -7.413 1.391 1.00 94.31 457 THR A C 1
ATOM 3531 O O . THR A 1 457 ? -22.073 -8.110 0.426 1.00 94.31 457 THR A O 1
ATOM 3534 N N . GLU A 1 458 ? -21.472 -6.640 2.015 1.00 93.06 458 GLU A N 1
ATOM 3535 C CA . GLU A 1 458 ? -20.122 -6.456 1.493 1.00 93.06 458 GLU A CA 1
ATOM 3536 C C . GLU A 1 458 ? -19.154 -7.504 2.053 1.00 93.06 458 GLU A C 1
ATOM 3538 O O . GLU A 1 458 ? -18.892 -7.480 3.259 1.00 93.06 458 GLU A O 1
ATOM 3543 N N . PRO A 1 459 ? -18.576 -8.379 1.214 1.00 87.50 459 PRO A N 1
ATOM 3544 C CA . PRO A 1 459 ? -17.554 -9.309 1.653 1.00 87.50 459 PRO A CA 1
ATOM 3545 C C . PRO A 1 459 ? -16.208 -8.603 1.833 1.00 87.50 459 PRO A C 1
ATOM 3547 O O . PRO A 1 459 ? -15.840 -7.725 1.054 1.00 87.50 459 PRO A O 1
ATOM 3550 N N . PHE A 1 460 ? -15.436 -9.015 2.837 1.00 87.56 460 PHE A N 1
ATOM 3551 C CA . PHE A 1 460 ? -14.138 -8.407 3.134 1.00 87.56 460 PHE A CA 1
ATOM 3552 C C . PHE A 1 460 ? -13.166 -9.378 3.807 1.00 87.56 460 PHE A C 1
ATOM 3554 O O . PHE A 1 460 ? -13.554 -10.388 4.397 1.00 87.56 460 PHE A O 1
ATOM 3561 N N . LYS A 1 461 ? -11.877 -9.024 3.759 1.00 86.00 461 LYS A N 1
ATOM 3562 C CA . LYS A 1 461 ? -10.845 -9.529 4.688 1.00 86.00 461 LYS A CA 1
ATOM 3563 C C . LYS A 1 461 ? -10.253 -8.437 5.572 1.00 86.00 461 LYS A C 1
ATOM 3565 O O . LYS A 1 461 ? -9.455 -8.747 6.447 1.00 86.00 461 LYS A O 1
ATOM 3570 N N . ARG A 1 462 ? -10.599 -7.167 5.349 1.00 85.38 462 ARG A N 1
ATOM 3571 C CA . ARG A 1 462 ? -10.121 -6.060 6.179 1.00 85.38 462 ARG A CA 1
ATOM 3572 C C . ARG A 1 462 ? -11.294 -5.249 6.685 1.00 85.38 462 ARG A C 1
ATOM 3574 O O . ARG A 1 462 ? -12.211 -4.932 5.928 1.00 85.38 462 ARG A O 1
ATOM 3581 N N . ILE A 1 463 ? -11.238 -4.912 7.961 1.00 94.19 463 ILE A N 1
ATOM 3582 C CA . ILE A 1 463 ? -12.189 -4.030 8.624 1.00 94.19 463 ILE A CA 1
ATOM 3583 C C . ILE A 1 463 ? -11.412 -2.909 9.295 1.00 94.19 463 ILE A C 1
ATOM 3585 O O . ILE A 1 463 ? -10.291 -3.104 9.761 1.00 94.19 463 ILE A O 1
ATOM 3589 N N . ARG A 1 464 ? -11.986 -1.717 9.325 1.00 91.19 464 ARG A N 1
ATOM 3590 C CA . ARG A 1 464 ? -11.360 -0.537 9.906 1.00 91.19 464 ARG A CA 1
ATOM 3591 C C . ARG A 1 464 ? -12.362 0.187 10.780 1.00 91.19 464 ARG A C 1
ATOM 3593 O O . ARG A 1 464 ? -13.472 0.445 10.333 1.00 91.19 464 ARG A O 1
ATOM 3600 N N . MET A 1 465 ? -11.960 0.558 11.988 1.00 94.75 465 MET A N 1
ATOM 3601 C CA . MET A 1 465 ? -12.704 1.502 12.822 1.00 94.75 465 MET A CA 1
ATOM 3602 C C . MET A 1 465 ? -11.930 2.809 12.939 1.00 94.75 465 MET A C 1
ATOM 3604 O O . MET A 1 465 ? -10.757 2.785 13.294 1.00 94.75 465 MET A O 1
ATOM 3608 N N . CYS A 1 466 ? -12.577 3.932 12.654 1.00 85.06 466 CYS A N 1
ATOM 3609 C CA . CYS A 1 466 ? -12.039 5.278 12.850 1.00 85.06 466 CYS A CA 1
ATOM 3610 C C . CYS A 1 466 ? -12.805 5.963 13.980 1.00 85.06 466 CYS A C 1
ATOM 3612 O O . CYS A 1 466 ? -14.036 5.946 13.968 1.00 85.06 466 CYS A O 1
ATOM 3614 N N . VAL A 1 467 ? -12.104 6.506 14.976 1.00 91.50 467 VAL A N 1
ATOM 3615 C CA . VAL A 1 467 ? -12.711 7.013 16.217 1.00 91.50 467 VAL A CA 1
ATOM 3616 C C . VAL A 1 467 ? -12.659 8.538 16.244 1.00 91.50 467 VAL A C 1
ATOM 3618 O O . VAL A 1 467 ? -11.601 9.136 16.059 1.00 91.50 467 VAL A O 1
ATOM 3621 N N . GLY A 1 468 ? -13.800 9.185 16.478 1.00 82.12 468 GLY A N 1
ATOM 3622 C CA . GLY A 1 468 ? -13.935 10.647 16.526 1.00 82.12 468 GLY A CA 1
ATOM 3623 C C . GLY A 1 468 ? -13.864 11.357 15.167 1.00 82.12 468 GLY A C 1
ATOM 3624 O O . GLY A 1 468 ? -14.206 12.533 15.082 1.00 82.12 468 GLY A O 1
ATOM 3625 N N . SER A 1 469 ? -13.460 10.658 14.105 1.00 78.94 469 SER A N 1
ATOM 3626 C CA . SER A 1 469 ? -13.384 11.164 12.735 1.00 78.94 469 SER A CA 1
ATOM 3627 C C . SER A 1 469 ? -13.689 10.047 11.730 1.00 78.94 469 SER A C 1
ATOM 3629 O O . SER A 1 469 ? -13.338 8.895 11.996 1.00 78.94 469 SER A O 1
ATOM 3631 N N . PRO A 1 470 ? -14.296 10.348 10.564 1.00 67.00 470 PRO A N 1
ATOM 3632 C CA . PRO A 1 470 ? -14.609 9.329 9.568 1.00 67.00 470 PRO A CA 1
ATOM 3633 C C . PRO A 1 470 ? -13.398 8.628 8.949 1.00 67.00 470 PRO A C 1
ATOM 3635 O O . PRO A 1 470 ? -13.487 7.443 8.642 1.00 67.00 470 PRO A O 1
ATOM 3638 N N . GLU A 1 471 ? -12.287 9.338 8.747 1.00 73.69 471 GLU A N 1
ATOM 3639 C CA . GLU A 1 471 ? -11.158 8.856 7.926 1.00 73.69 471 GLU A CA 1
ATOM 3640 C C . GLU A 1 471 ? -9.782 9.014 8.595 1.00 73.69 471 GLU A C 1
ATOM 3642 O O . GLU A 1 471 ? -8.760 8.643 8.017 1.00 73.69 471 GLU A O 1
ATOM 3647 N N . SER A 1 472 ? -9.734 9.538 9.820 1.00 66.00 472 SER A N 1
ATOM 3648 C CA . SER A 1 472 ? -8.511 9.646 10.622 1.00 66.00 472 SER A CA 1
ATOM 3649 C C . SER A 1 472 ? -8.677 8.934 11.962 1.00 66.00 472 SER A C 1
ATOM 3651 O O . SER A 1 472 ? -9.793 8.580 12.338 1.00 66.00 472 SER A O 1
ATOM 3653 N N . ASN A 1 473 ? -7.566 8.714 12.678 1.00 77.12 473 ASN A N 1
ATOM 3654 C CA . ASN A 1 473 ? -7.570 8.025 13.972 1.00 77.12 473 ASN A CA 1
ATOM 3655 C C . ASN A 1 473 ? -8.196 6.617 13.872 1.00 77.12 473 ASN A C 1
ATOM 3657 O O . ASN A 1 473 ? -9.207 6.307 14.510 1.00 77.12 473 ASN A O 1
ATOM 3661 N N . CYS A 1 474 ? -7.633 5.791 12.978 1.00 80.81 474 CYS A N 1
ATOM 3662 C CA . CYS A 1 474 ? -8.209 4.509 12.580 1.00 80.81 474 CYS A CA 1
ATOM 3663 C C . CYS A 1 474 ? -7.356 3.305 12.990 1.00 80.81 474 CYS A C 1
ATOM 3665 O O . CYS A 1 474 ? -6.142 3.322 12.820 1.00 80.81 474 CYS A O 1
ATOM 3667 N N . VAL A 1 475 ? -8.006 2.234 13.448 1.00 80.88 475 VAL A N 1
ATOM 3668 C CA . VAL A 1 475 ? -7.415 0.896 13.579 1.00 80.88 475 VAL A CA 1
ATOM 3669 C C . VAL A 1 475 ? -7.923 0.055 12.421 1.00 80.88 475 VAL A C 1
ATOM 3671 O O . VAL A 1 475 ? -9.133 -0.021 12.199 1.00 80.88 475 VAL A O 1
ATOM 3674 N N . THR A 1 476 ? -7.013 -0.573 11.680 1.00 84.44 476 THR A N 1
ATOM 3675 C CA . THR A 1 476 ? -7.357 -1.558 10.648 1.00 84.44 476 THR A CA 1
ATOM 3676 C C . THR A 1 476 ? -6.988 -2.946 11.145 1.00 84.44 476 THR A C 1
ATOM 3678 O O . THR A 1 476 ? -5.898 -3.144 11.667 1.00 84.44 476 THR A O 1
ATOM 3681 N N . HIS A 1 477 ? -7.884 -3.904 10.955 1.00 83.50 477 HIS A N 1
ATOM 3682 C CA . HIS A 1 477 ? -7.662 -5.304 11.265 1.00 83.50 477 HIS A CA 1
ATOM 3683 C C . HIS A 1 477 ? -7.836 -6.150 10.001 1.00 83.50 477 HIS A C 1
ATOM 3685 O O . HIS A 1 477 ? -8.739 -5.905 9.190 1.00 83.50 477 HIS A O 1
ATOM 3691 N N . VAL A 1 478 ? -6.940 -7.120 9.828 1.00 80.69 478 VAL A N 1
ATOM 3692 C CA . VAL A 1 478 ? -6.889 -8.026 8.681 1.00 80.69 478 VAL A CA 1
ATOM 3693 C C . VAL A 1 478 ? -7.165 -9.434 9.176 1.00 80.69 478 VAL A C 1
ATOM 3695 O O . VAL A 1 478 ? -6.451 -9.951 10.026 1.00 80.69 478 VAL A O 1
ATOM 3698 N N . PHE A 1 479 ? -8.183 -10.065 8.611 1.00 80.88 479 PHE A N 1
ATOM 3699 C CA . PHE A 1 479 ? -8.550 -11.428 8.947 1.00 80.88 479 PHE A CA 1
ATOM 3700 C C . PHE A 1 479 ? -7.748 -12.430 8.117 1.00 80.88 479 PHE A C 1
ATOM 3702 O O . PHE A 1 479 ? -7.525 -12.243 6.916 1.00 80.88 479 PHE A O 1
ATOM 3709 N N . SER A 1 480 ? -7.407 -13.563 8.733 1.00 80.19 480 SER A N 1
ATOM 3710 C CA . SER A 1 480 ? -6.832 -14.722 8.036 1.00 80.19 480 SER A CA 1
ATOM 3711 C C . SER A 1 480 ? -7.797 -15.325 7.004 1.00 80.19 480 SER A C 1
ATOM 3713 O O . SER A 1 480 ? -7.372 -15.895 5.996 1.00 80.19 480 SER A O 1
ATOM 3715 N N . GLN A 1 481 ? -9.104 -15.147 7.216 1.00 81.94 481 GLN A N 1
ATOM 3716 C CA . GLN A 1 481 ? -10.178 -15.619 6.346 1.00 81.94 481 GLN A CA 1
ATOM 3717 C C . GLN A 1 481 ? -11.043 -14.478 5.800 1.00 81.94 481 GLN A C 1
ATOM 3719 O O . GLN A 1 481 ? -11.046 -13.364 6.316 1.00 81.94 481 GLN A O 1
ATOM 3724 N N . ARG A 1 482 ? -11.796 -14.767 4.735 1.00 85.00 482 ARG A N 1
ATOM 3725 C CA . ARG A 1 482 ? -12.811 -13.858 4.184 1.00 85.00 482 ARG A CA 1
ATOM 3726 C C . ARG A 1 482 ? -14.117 -14.013 4.961 1.00 85.00 482 ARG A C 1
ATOM 3728 O O . ARG A 1 482 ? -14.532 -15.138 5.225 1.00 85.00 482 ARG A O 1
ATOM 3735 N N . TYR A 1 483 ? -14.772 -12.897 5.264 1.00 92.75 483 TYR A N 1
ATOM 3736 C CA . TYR A 1 483 ? -16.158 -12.869 5.728 1.00 92.75 483 TYR A CA 1
ATOM 3737 C C . TYR A 1 483 ? -17.076 -12.410 4.600 1.00 92.75 483 TYR A C 1
ATOM 3739 O O . TYR A 1 483 ? -16.728 -11.510 3.837 1.00 92.75 483 TYR A O 1
ATOM 3747 N N . GLU A 1 484 ? -18.262 -13.012 4.519 1.00 94.19 484 GLU A N 1
ATOM 3748 C CA . GLU A 1 484 ? -19.272 -12.655 3.514 1.00 94.19 484 GLU A CA 1
ATOM 3749 C C . GLU A 1 484 ? -19.919 -11.290 3.782 1.00 94.19 484 GLU A C 1
ATOM 3751 O O . GLU A 1 484 ? -20.380 -10.637 2.852 1.00 94.19 484 GLU A O 1
ATOM 3756 N N . SER A 1 485 ? -19.960 -10.856 5.048 1.00 96.88 485 SER A N 1
ATOM 3757 C CA . SER A 1 485 ? -20.364 -9.505 5.447 1.00 96.88 485 SER A CA 1
ATOM 3758 C C . SER A 1 485 ? -20.054 -9.207 6.912 1.00 96.88 485 SER A C 1
ATOM 3760 O O . SER A 1 485 ? -19.707 -10.104 7.686 1.00 96.88 485 SER A O 1
ATOM 3762 N N . ALA A 1 486 ? -20.225 -7.947 7.330 1.00 98.00 486 ALA A N 1
ATOM 3763 C CA . ALA A 1 486 ? -20.011 -7.551 8.722 1.00 98.00 486 ALA A CA 1
ATOM 3764 C C . ALA A 1 486 ? -21.098 -8.175 9.598 1.00 98.00 486 ALA A C 1
ATOM 3766 O O . ALA A 1 486 ? -20.813 -8.685 10.675 1.00 98.00 486 ALA A O 1
ATOM 3767 N N . LYS A 1 487 ? -22.326 -8.265 9.078 1.00 98.50 487 LYS A N 1
ATOM 3768 C CA . LYS A 1 487 ? -23.397 -9.055 9.688 1.00 98.50 487 LYS A CA 1
ATOM 3769 C C . LYS A 1 487 ? -22.959 -10.503 9.932 1.00 98.50 487 LYS A C 1
ATOM 3771 O O . LYS A 1 487 ? -23.230 -11.019 11.011 1.00 98.50 487 LYS A O 1
ATOM 3776 N N . ALA A 1 488 ? -22.309 -11.163 8.969 1.00 98.00 488 ALA A N 1
ATOM 3777 C CA . ALA A 1 488 ? -21.838 -12.539 9.150 1.00 98.00 488 ALA A CA 1
ATOM 3778 C C . ALA A 1 488 ? -20.784 -12.633 10.267 1.00 98.00 488 ALA A C 1
ATOM 3780 O O . ALA A 1 488 ? -20.927 -13.466 11.159 1.00 98.00 488 ALA A O 1
ATOM 3781 N N . LEU A 1 489 ? -19.803 -11.724 10.272 1.00 97.88 489 LEU A N 1
ATOM 3782 C CA . LEU A 1 489 ? -18.793 -11.603 11.331 1.00 97.88 489 LEU A CA 1
ATOM 3783 C C . LEU A 1 489 ? -19.434 -11.419 12.721 1.00 97.88 489 LEU A C 1
ATOM 3785 O O . LEU A 1 489 ? -19.192 -12.204 13.636 1.00 97.88 489 LEU A O 1
ATOM 3789 N N . PHE A 1 490 ? -20.312 -10.427 12.883 1.00 98.19 490 PHE A N 1
ATOM 3790 C CA . PHE A 1 490 ? -20.960 -10.129 14.167 1.00 98.19 490 PHE A CA 1
ATOM 3791 C C . PHE A 1 490 ? -22.062 -11.138 14.558 1.00 98.19 490 PHE A C 1
ATOM 3793 O O . PHE A 1 490 ? -22.581 -11.080 15.673 1.00 98.19 490 PHE A O 1
ATOM 3800 N N . SER A 1 491 ? -22.393 -12.095 13.681 1.00 98.25 491 SER A N 1
ATOM 3801 C CA . SER A 1 491 ? -23.314 -13.208 13.969 1.00 98.25 491 SER A CA 1
ATOM 3802 C C . SER A 1 491 ? -22.606 -14.526 14.308 1.00 98.25 491 SER A C 1
ATOM 3804 O O . SER A 1 491 ? -23.272 -15.457 14.752 1.00 98.25 491 SER A O 1
ATOM 3806 N N . ALA A 1 492 ? -21.287 -14.631 14.119 1.00 94.81 492 ALA A N 1
ATOM 3807 C CA . ALA A 1 492 ? -20.539 -15.889 14.236 1.00 94.81 492 ALA A CA 1
ATOM 3808 C C . ALA A 1 492 ? -20.262 -16.352 15.686 1.00 94.81 492 ALA A C 1
ATOM 3810 O O . ALA A 1 492 ? -19.542 -17.326 15.893 1.00 94.81 492 ALA A O 1
ATOM 3811 N N . GLY A 1 493 ? -20.835 -15.681 16.691 1.00 95.88 493 GLY A N 1
ATOM 3812 C CA . GLY A 1 493 ? -20.485 -15.892 18.098 1.00 95.88 493 GLY A CA 1
ATOM 3813 C C . GLY A 1 493 ? -19.128 -15.274 18.449 1.00 95.88 493 GLY A C 1
ATOM 3814 O O . GLY A 1 493 ? -18.620 -14.438 17.701 1.00 95.88 493 GLY A O 1
ATOM 3815 N N . TYR A 1 494 ? -18.568 -15.644 19.604 1.00 96.62 494 TYR A N 1
ATOM 3816 C CA . TYR A 1 494 ? -17.265 -15.145 20.052 1.00 96.62 494 TYR A CA 1
ATOM 3817 C C . TYR A 1 494 ? -16.142 -15.621 19.123 1.00 96.62 494 TYR A C 1
ATOM 3819 O O . TYR A 1 494 ? -16.002 -16.818 18.872 1.00 96.62 494 TYR A O 1
ATOM 3827 N N . ILE A 1 495 ? -15.322 -14.679 18.657 1.00 96.50 495 ILE A N 1
ATOM 3828 C CA . ILE A 1 495 ? -14.129 -14.940 17.852 1.00 96.50 495 ILE A CA 1
ATOM 3829 C C . ILE A 1 495 ? -12.942 -14.376 18.614 1.00 96.50 495 ILE A C 1
ATOM 3831 O O . ILE A 1 495 ? -12.796 -13.156 18.709 1.00 96.50 495 ILE A O 1
ATOM 3835 N N . ARG A 1 496 ? -12.103 -15.265 19.151 1.00 95.25 496 ARG A N 1
ATOM 3836 C CA . ARG A 1 496 ? -10.829 -14.875 19.752 1.00 95.25 496 ARG A CA 1
ATOM 3837 C C . ARG A 1 496 ? -9.843 -14.503 18.655 1.00 95.25 496 ARG A C 1
ATOM 3839 O O . ARG A 1 496 ? -9.626 -15.294 17.740 1.00 95.25 496 ARG A O 1
ATOM 3846 N N . ASP A 1 497 ? -9.234 -13.332 18.773 1.00 90.81 497 ASP A N 1
ATOM 3847 C CA . ASP A 1 497 ? -8.217 -12.874 17.835 1.00 90.81 497 ASP A CA 1
ATOM 3848 C C . ASP A 1 497 ? -7.142 -12.052 18.553 1.00 90.81 497 ASP A C 1
ATOM 3850 O O . ASP A 1 497 ? -7.359 -10.909 18.953 1.00 90.81 497 ASP A O 1
ATOM 3854 N N . GLU A 1 498 ? -5.964 -12.650 18.726 1.00 89.56 498 GLU A N 1
ATOM 3855 C CA . GLU A 1 498 ? -4.830 -12.006 19.400 1.00 89.56 498 GLU A CA 1
ATOM 3856 C C . GLU A 1 498 ? -4.131 -10.954 18.534 1.00 89.56 498 GLU A C 1
ATOM 3858 O O . GLU A 1 498 ? -3.351 -10.159 19.053 1.00 89.56 498 GLU A O 1
ATOM 3863 N N . SER A 1 499 ? -4.429 -10.903 17.231 1.00 82.69 499 SER A N 1
ATOM 3864 C CA . SER A 1 499 ? -3.894 -9.882 16.325 1.00 82.69 499 SER A CA 1
ATOM 3865 C C . SER A 1 499 ? -4.657 -8.553 16.393 1.00 82.69 499 SER A C 1
ATOM 3867 O O . SER A 1 499 ? -4.313 -7.604 15.684 1.00 82.69 499 SER A O 1
ATOM 3869 N N . VAL A 1 500 ? -5.685 -8.453 17.246 1.00 86.94 500 VAL A N 1
ATOM 3870 C CA . VAL A 1 500 ? -6.332 -7.175 17.564 1.00 86.94 500 VAL A CA 1
ATOM 3871 C C . VAL A 1 500 ? -5.292 -6.182 18.082 1.00 86.94 500 VAL A C 1
ATOM 3873 O O . VAL A 1 500 ? -4.521 -6.456 18.999 1.00 86.94 500 VAL A O 1
ATOM 3876 N N . ASP A 1 501 ? -5.285 -4.993 17.489 1.00 84.38 501 ASP A N 1
ATOM 3877 C CA . ASP A 1 501 ? -4.345 -3.938 17.838 1.00 84.38 501 ASP A CA 1
ATOM 3878 C C . ASP A 1 501 ? -4.768 -3.231 19.138 1.00 84.38 501 ASP A C 1
ATOM 3880 O O . ASP A 1 501 ? -5.491 -2.231 19.116 1.00 84.38 501 ASP A O 1
ATOM 3884 N N . LYS A 1 502 ? -4.345 -3.790 20.281 1.00 90.12 502 LYS A N 1
ATOM 3885 C CA . LYS A 1 502 ? -4.594 -3.247 21.627 1.00 90.12 502 LYS A CA 1
ATOM 3886 C C . LYS A 1 502 ? -4.253 -1.763 21.708 1.00 90.12 502 LYS A C 1
ATOM 3888 O O . LYS A 1 502 ? -5.068 -0.953 22.147 1.00 90.12 502 LYS A O 1
ATOM 3893 N N . ASP A 1 503 ? -3.030 -1.437 21.321 1.00 82.44 503 ASP A N 1
ATOM 3894 C CA . ASP A 1 503 ? -2.455 -0.119 21.523 1.00 82.44 503 ASP A CA 1
ATOM 3895 C C . ASP A 1 503 ? -3.083 0.880 20.542 1.00 82.44 503 ASP A C 1
ATOM 3897 O O . ASP A 1 503 ? -3.400 2.001 20.937 1.00 82.44 503 ASP A O 1
ATOM 3901 N N . GLY A 1 504 ? -3.386 0.460 19.307 1.00 76.38 504 GLY A N 1
ATOM 3902 C CA . GLY A 1 504 ? -4.202 1.238 18.376 1.00 76.38 504 GLY A CA 1
ATOM 3903 C C . GLY A 1 504 ? -5.607 1.525 18.921 1.00 76.38 504 GLY A C 1
ATOM 3904 O O . GLY A 1 504 ? -6.097 2.647 18.809 1.00 76.38 504 GLY A O 1
ATOM 3905 N N . ILE A 1 505 ? -6.263 0.553 19.567 1.00 89.88 505 ILE A N 1
ATOM 3906 C CA . ILE A 1 505 ? -7.568 0.763 20.221 1.00 89.88 505 ILE A CA 1
ATOM 3907 C C . ILE A 1 505 ? -7.438 1.768 21.366 1.00 89.88 505 ILE A C 1
ATOM 3909 O O . ILE A 1 505 ? -8.219 2.719 21.434 1.00 89.88 505 ILE A O 1
ATOM 3913 N N . LEU A 1 506 ? -6.461 1.585 22.255 1.00 89.94 506 LEU A N 1
ATOM 3914 C CA . LEU A 1 506 ? -6.225 2.500 23.371 1.00 89.94 506 LEU A CA 1
ATOM 3915 C C . LEU A 1 506 ? -5.920 3.910 22.861 1.00 89.94 506 LEU A C 1
ATOM 3917 O O . LEU A 1 506 ? -6.569 4.857 23.289 1.00 89.94 506 LEU A O 1
ATOM 3921 N N . SER A 1 507 ? -5.013 4.057 21.898 1.00 82.69 507 SER A N 1
ATOM 3922 C CA . SER A 1 507 ? -4.667 5.349 21.303 1.00 82.69 507 SER A CA 1
ATOM 3923 C C . SER A 1 507 ? -5.891 6.028 20.683 1.00 82.69 507 SER A C 1
ATOM 3925 O O . SER A 1 507 ? -6.190 7.180 21.004 1.00 82.69 507 SER A O 1
ATOM 3927 N N . ASN A 1 508 ? -6.674 5.294 19.888 1.00 84.31 508 ASN A N 1
ATOM 3928 C CA . ASN A 1 508 ? -7.765 5.896 19.131 1.00 84.31 508 ASN A CA 1
ATOM 3929 C C . ASN A 1 508 ? -8.975 6.254 19.995 1.00 84.31 508 ASN A C 1
ATOM 3931 O O . ASN A 1 508 ? -9.609 7.288 19.769 1.00 84.31 508 ASN A O 1
ATOM 3935 N N . PHE A 1 509 ? -9.313 5.428 20.987 1.00 93.81 509 PHE A N 1
ATOM 3936 C CA . PHE A 1 509 ? -10.363 5.765 21.950 1.00 93.81 509 PHE A CA 1
ATOM 3937 C C . PHE A 1 509 ? -9.888 6.821 22.959 1.00 93.81 509 PHE A C 1
ATOM 3939 O O . PHE A 1 509 ? -10.687 7.659 23.392 1.00 93.81 509 PHE A O 1
ATOM 3946 N N . GLY A 1 510 ? -8.598 6.826 23.290 1.00 92.50 510 GLY A N 1
ATOM 3947 C CA . GLY A 1 510 ? -7.950 7.812 24.146 1.00 92.50 510 GLY A CA 1
ATOM 3948 C C . GLY A 1 510 ? -8.394 7.792 25.615 1.00 92.50 510 GLY A C 1
ATOM 3949 O O . GLY A 1 510 ? -8.700 8.865 26.148 1.00 92.50 510 GLY A O 1
ATOM 3950 N N . PRO A 1 511 ? -8.471 6.634 26.308 1.00 94.19 511 PRO A N 1
ATOM 3951 C CA . PRO A 1 511 ? -8.508 6.650 27.761 1.00 94.19 511 PRO A CA 1
ATOM 3952 C C . PRO A 1 511 ? -7.172 7.210 28.272 1.00 94.19 511 PRO A C 1
ATOM 3954 O O . PRO A 1 511 ? -6.103 6.863 27.775 1.00 94.19 511 PRO A O 1
ATOM 3957 N N . VAL A 1 512 ? -7.227 8.093 29.269 1.00 90.88 512 VAL A N 1
ATOM 3958 C CA . VAL A 1 512 ? -6.025 8.758 29.793 1.00 90.88 512 VAL A CA 1
ATOM 3959 C C . VAL A 1 512 ? -5.056 7.712 30.345 1.00 90.88 512 VAL A C 1
ATOM 3961 O O . VAL A 1 512 ? -5.451 6.864 31.154 1.00 90.88 512 VAL A O 1
ATOM 3964 N N . GLU A 1 513 ? -3.795 7.766 29.922 1.00 87.94 513 GLU A N 1
ATOM 3965 C CA . GLU A 1 513 ? -2.760 6.852 30.400 1.00 87.94 513 GLU A CA 1
ATOM 3966 C C . GLU A 1 513 ? -2.662 6.883 31.928 1.00 87.94 513 GLU A C 1
ATOM 3968 O O . GLU A 1 513 ? -2.858 7.909 32.586 1.00 87.94 513 GLU A O 1
ATOM 3973 N N . GLY A 1 514 ? -2.448 5.712 32.517 1.00 87.38 514 GLY A N 1
ATOM 3974 C CA . GLY A 1 514 ? -2.445 5.559 33.960 1.00 87.38 514 GLY A CA 1
ATOM 3975 C C . GLY A 1 514 ? -3.829 5.668 34.594 1.00 87.38 514 GLY A C 1
ATOM 3976 O O . GLY A 1 514 ? -3.903 5.577 35.811 1.00 87.38 514 GLY A O 1
ATOM 3977 N N . THR A 1 515 ? -4.932 5.829 33.855 1.00 90.69 515 THR A N 1
ATOM 3978 C CA . THR A 1 515 ? -6.289 5.672 34.421 1.00 90.69 515 THR A CA 1
ATOM 3979 C C . THR A 1 515 ? -6.858 4.275 34.217 1.00 90.69 515 THR A C 1
ATOM 3981 O O . THR A 1 515 ? -7.712 3.862 34.992 1.00 90.69 515 THR A O 1
ATOM 3984 N N . TYR A 1 516 ? -6.361 3.516 33.248 1.00 92.19 516 TYR A N 1
ATOM 3985 C CA . TYR A 1 516 ? -6.713 2.114 33.042 1.00 92.19 516 TYR A CA 1
ATOM 3986 C C . TYR A 1 516 ? -5.590 1.195 33.529 1.00 92.19 516 TYR A C 1
ATOM 3988 O O . TYR A 1 516 ? -4.472 1.640 33.809 1.00 92.19 516 TYR A O 1
ATOM 3996 N N . ARG A 1 517 ? -5.892 -0.096 33.674 1.00 90.25 517 ARG A N 1
ATOM 3997 C CA . ARG A 1 517 ? -4.873 -1.102 33.960 1.00 90.25 517 ARG A CA 1
ATOM 3998 C C . ARG A 1 517 ? -4.184 -1.508 32.658 1.00 90.25 517 ARG A C 1
ATOM 4000 O O . ARG A 1 517 ? -4.849 -1.949 31.729 1.00 90.25 517 ARG A O 1
ATOM 4007 N N . ASP A 1 518 ? -2.864 -1.416 32.605 1.00 90.06 518 ASP A N 1
ATOM 4008 C CA . ASP A 1 518 ? -2.105 -1.950 31.479 1.00 90.06 518 ASP A CA 1
ATOM 4009 C C . ASP A 1 518 ? -1.835 -3.456 31.670 1.00 90.06 518 ASP A C 1
ATOM 4011 O O . ASP A 1 518 ? -0.956 -3.844 32.439 1.00 90.06 518 ASP A O 1
ATOM 4015 N N . CYS A 1 519 ? -2.649 -4.300 31.028 1.00 87.19 519 CYS A N 1
ATOM 4016 C CA . CYS A 1 519 ? -2.532 -5.765 31.021 1.00 87.19 519 CYS A CA 1
ATOM 4017 C C . CYS A 1 519 ? -2.413 -6.306 29.591 1.00 87.19 519 CYS A C 1
ATOM 4019 O O . CYS A 1 519 ? -2.808 -5.619 28.641 1.00 87.19 519 CYS A O 1
ATOM 4021 N N . PRO A 1 520 ? -1.955 -7.559 29.404 1.00 91.62 520 PRO A N 1
ATOM 4022 C CA . PRO A 1 520 ? -2.323 -8.324 28.215 1.00 91.62 520 PRO A CA 1
ATOM 4023 C C . PRO A 1 520 ? -3.843 -8.259 27.992 1.00 91.62 520 PRO A C 1
ATOM 4025 O O . PRO A 1 520 ? -4.603 -8.241 28.961 1.00 91.62 520 PRO A O 1
ATOM 4028 N N . MET A 1 521 ? -4.287 -8.183 26.733 1.00 93.19 521 MET A N 1
ATOM 4029 C CA . MET A 1 521 ? -5.721 -8.155 26.436 1.00 93.19 521 MET A CA 1
ATOM 4030 C C . MET A 1 521 ? -6.377 -9.445 26.920 1.00 93.19 521 MET A C 1
ATOM 4032 O O . MET A 1 521 ? -5.931 -10.531 26.558 1.00 93.19 521 MET A O 1
ATOM 4036 N N . GLN A 1 522 ? -7.471 -9.317 27.658 1.00 94.31 522 GLN A N 1
ATOM 4037 C CA . GLN A 1 522 ? -8.310 -10.450 28.010 1.00 94.31 522 GLN A CA 1
ATOM 4038 C C . GLN A 1 522 ? -9.422 -10.591 26.958 1.00 94.31 522 GLN A C 1
ATOM 4040 O O . GLN A 1 522 ? -10.061 -9.600 26.590 1.00 94.31 522 GLN A O 1
ATOM 4045 N N . ARG A 1 523 ? -9.642 -11.806 26.438 1.00 95.06 523 ARG A N 1
ATOM 4046 C CA . ARG A 1 523 ? -10.612 -12.109 25.365 1.00 95.06 523 ARG A CA 1
ATOM 4047 C C . ARG A 1 523 ? -10.606 -11.124 24.175 1.00 95.06 523 ARG A C 1
ATOM 4049 O O . ARG A 1 523 ? -11.683 -10.660 23.788 1.00 95.06 523 ARG A O 1
ATOM 4056 N N . PRO A 1 524 ? -9.459 -10.775 23.566 1.00 96.50 524 PRO A N 1
ATOM 4057 C CA . PRO A 1 524 ? -9.452 -9.880 22.412 1.00 96.50 524 PRO A CA 1
ATOM 4058 C C . PRO A 1 524 ? -10.201 -10.495 21.225 1.00 96.50 524 PRO A C 1
ATOM 4060 O O . PRO A 1 524 ? -10.142 -11.710 21.010 1.00 96.50 524 PRO A O 1
ATOM 4063 N N . GLY A 1 525 ? -10.906 -9.664 20.456 1.00 97.00 525 GLY A N 1
ATOM 4064 C CA . GLY A 1 525 ? -11.545 -10.091 19.211 1.00 97.00 525 GLY A CA 1
ATOM 4065 C C . GLY A 1 525 ? -12.947 -9.528 19.004 1.00 97.00 525 GLY A C 1
ATOM 4066 O O . GLY A 1 525 ? -13.201 -8.342 19.238 1.00 97.00 525 GLY A O 1
ATOM 4067 N N . PHE A 1 526 ? -13.852 -10.383 18.523 1.00 98.25 526 PHE A N 1
ATOM 4068 C CA . PHE A 1 526 ? -15.204 -10.017 18.091 1.00 98.25 526 PHE A CA 1
ATOM 4069 C C . PHE A 1 526 ? -16.275 -10.768 18.883 1.00 98.25 526 PHE A C 1
ATOM 4071 O O . PHE A 1 526 ? -16.106 -11.937 19.226 1.00 98.25 526 PHE A O 1
ATOM 4078 N N . ASN A 1 527 ? -17.397 -10.092 19.149 1.00 97.88 527 ASN A N 1
ATOM 4079 C CA . ASN A 1 527 ? -18.495 -10.562 20.005 1.00 97.88 527 ASN A CA 1
ATOM 4080 C C . ASN A 1 527 ? -17.992 -11.097 21.356 1.00 97.88 527 ASN A C 1
ATOM 4082 O O . ASN A 1 527 ? -18.320 -12.210 21.767 1.00 97.88 527 ASN A O 1
ATOM 4086 N N . ILE A 1 528 ? -17.145 -10.313 22.016 1.00 96.88 528 ILE A N 1
ATOM 4087 C CA . ILE A 1 528 ? -16.525 -10.681 23.281 1.00 96.88 528 ILE A CA 1
ATOM 4088 C C . ILE A 1 528 ? -17.562 -10.554 24.400 1.00 96.88 528 ILE A C 1
ATOM 4090 O O . ILE A 1 528 ? -18.265 -9.546 24.509 1.00 96.88 528 ILE A O 1
ATOM 4094 N N . GLU A 1 529 ? -17.628 -11.575 25.245 1.00 95.38 529 GLU A N 1
ATOM 4095 C CA . GLU A 1 529 ? -18.351 -11.548 26.511 1.00 95.38 529 GLU A CA 1
ATOM 4096 C C . GLU A 1 529 ? -17.369 -11.938 27.609 1.00 95.38 529 GLU A C 1
ATOM 4098 O O . GLU A 1 529 ? -16.933 -13.084 27.694 1.00 95.38 529 GLU A O 1
ATOM 4103 N N . CYS A 1 530 ? -16.970 -10.956 28.403 1.00 91.94 530 CYS A N 1
ATOM 4104 C CA . CYS A 1 530 ? -16.056 -11.123 29.513 1.00 91.94 530 CYS A CA 1
ATOM 4105 C C . CYS A 1 530 ? -16.749 -11.820 30.689 1.00 91.94 530 CYS A C 1
ATOM 4107 O O . CYS A 1 530 ? -17.979 -11.754 30.846 1.00 91.94 530 CYS A O 1
ATOM 4109 N N . HIS A 1 531 ? -15.954 -12.427 31.569 1.00 85.19 531 HIS A N 1
ATOM 4110 C CA . HIS A 1 531 ? -16.473 -12.919 32.836 1.00 85.19 531 HIS A CA 1
ATOM 4111 C C . HIS A 1 531 ? -17.111 -11.756 33.625 1.00 85.19 531 HIS A C 1
ATOM 4113 O O . HIS A 1 531 ? -16.667 -10.614 33.540 1.00 85.19 531 HIS A O 1
ATOM 4119 N N . HIS A 1 532 ? -18.227 -12.016 34.307 1.00 82.44 532 HIS A N 1
ATOM 4120 C CA . HIS A 1 532 ? -19.045 -11.004 35.004 1.00 82.44 532 HIS A CA 1
ATOM 4121 C C . HIS A 1 532 ? -19.727 -9.923 34.135 1.00 82.44 532 HIS A C 1
ATOM 4123 O O . HIS A 1 532 ? -20.270 -8.948 34.657 1.00 82.44 532 HIS A O 1
ATOM 4129 N N . GLY A 1 533 ? -19.841 -10.143 32.820 1.00 86.38 533 GLY A N 1
ATOM 4130 C CA . GLY A 1 533 ? -20.878 -9.497 32.005 1.00 86.38 533 GLY A CA 1
ATOM 4131 C C . GLY A 1 533 ? -20.493 -8.184 31.323 1.00 86.38 533 GLY A C 1
ATOM 4132 O O . GLY A 1 533 ? -21.377 -7.507 30.797 1.00 86.38 533 GLY A O 1
ATOM 4133 N N . ASN A 1 534 ? -19.204 -7.834 31.277 1.00 94.56 534 ASN A N 1
ATOM 4134 C CA . ASN A 1 534 ? -18.716 -6.852 30.305 1.00 94.56 534 ASN A CA 1
ATOM 4135 C C . ASN A 1 534 ? -18.686 -7.464 28.907 1.00 94.56 534 ASN A C 1
ATOM 4137 O O . ASN A 1 534 ? -18.390 -8.644 28.757 1.00 94.56 534 ASN A O 1
ATOM 4141 N N . LYS A 1 535 ? -19.024 -6.689 27.880 1.00 97.31 535 LYS A N 1
ATOM 4142 C CA . LYS A 1 535 ? -19.151 -7.186 26.509 1.00 97.31 535 LYS A CA 1
ATOM 4143 C C . LYS A 1 535 ? -18.755 -6.117 25.499 1.00 97.31 535 LYS A C 1
ATOM 4145 O O . LYS A 1 535 ? -18.980 -4.931 25.745 1.00 97.31 535 LYS A O 1
ATOM 4150 N N . ALA A 1 536 ? -18.225 -6.544 24.357 1.00 98.12 536 ALA A N 1
ATOM 4151 C CA . ALA A 1 536 ? -17.967 -5.698 23.192 1.00 98.12 536 ALA A CA 1
ATOM 4152 C C . ALA A 1 536 ? -18.204 -6.477 21.890 1.00 98.12 536 ALA A C 1
ATOM 4154 O O . ALA A 1 536 ? -17.911 -7.665 21.790 1.00 98.12 536 ALA A O 1
ATOM 4155 N N . ARG A 1 537 ? -18.705 -5.818 20.849 1.00 98.44 537 ARG A N 1
ATOM 4156 C CA . ARG A 1 537 ? -18.824 -6.415 19.511 1.00 98.44 537 ARG A CA 1
ATOM 4157 C C . ARG A 1 537 ? -17.484 -6.493 18.797 1.00 98.44 537 ARG A C 1
ATOM 4159 O O . ARG A 1 537 ? -17.244 -7.475 18.106 1.00 98.44 537 ARG A O 1
ATOM 4166 N N . TRP A 1 538 ? -16.602 -5.525 19.014 1.00 98.50 538 TRP A N 1
ATOM 4167 C CA . TRP A 1 538 ? -15.187 -5.605 18.649 1.00 98.50 538 TRP A CA 1
ATOM 4168 C C . TRP A 1 538 ? -14.377 -4.813 19.673 1.00 98.50 538 TRP A C 1
ATOM 4170 O O . TRP A 1 538 ? -14.695 -3.648 19.924 1.00 98.50 538 TRP A O 1
ATOM 4180 N N . GLY A 1 539 ? -13.388 -5.456 20.296 1.00 98.00 539 GLY A N 1
ATOM 4181 C CA . GLY A 1 539 ? -12.603 -4.866 21.377 1.00 98.00 539 GLY A CA 1
ATOM 4182 C C . GLY A 1 539 ? -11.864 -5.900 22.223 1.00 98.00 539 GLY A C 1
ATOM 4183 O O . GLY A 1 539 ? -11.547 -6.992 21.748 1.00 98.00 539 GLY A O 1
ATOM 4184 N N . PHE A 1 540 ? -11.614 -5.553 23.486 1.00 97.50 540 PHE A N 1
ATOM 4185 C CA . PHE A 1 540 ? -11.057 -6.464 24.490 1.00 97.50 540 PHE A CA 1
ATOM 4186 C C . PHE A 1 540 ? -11.556 -6.136 25.907 1.00 97.50 540 PHE A C 1
ATOM 4188 O O . PHE A 1 540 ? -12.060 -5.038 26.176 1.00 97.50 540 PHE A O 1
ATOM 4195 N N . CYS A 1 541 ? -11.416 -7.112 26.803 1.00 96.25 541 CYS A N 1
ATOM 4196 C CA . CYS A 1 541 ? -11.739 -7.029 28.223 1.00 96.25 541 CYS A CA 1
ATOM 4197 C C . CYS A 1 541 ? -10.512 -6.608 29.042 1.00 96.25 541 CYS A C 1
ATOM 4199 O O . CYS A 1 541 ? -9.369 -6.846 28.643 1.00 96.25 541 CYS A O 1
ATOM 4201 N N . ASN A 1 542 ? -10.744 -5.981 30.194 1.00 94.12 542 ASN A N 1
ATOM 4202 C CA . ASN A 1 542 ? -9.675 -5.554 31.087 1.00 94.12 542 ASN A CA 1
ATOM 4203 C C . ASN A 1 542 ? -10.128 -5.525 32.551 1.00 94.12 542 ASN A C 1
ATOM 4205 O O . ASN A 1 542 ? -11.304 -5.291 32.844 1.00 94.12 542 ASN A O 1
ATOM 4209 N N . ASN A 1 543 ? -9.179 -5.675 33.473 1.00 92.69 543 ASN A N 1
ATOM 4210 C CA . ASN A 1 543 ? -9.409 -5.417 34.890 1.00 92.69 543 ASN A CA 1
ATOM 4211 C C . ASN A 1 543 ? -9.405 -3.918 35.181 1.00 92.69 543 ASN A C 1
ATOM 4213 O O . ASN A 1 543 ? -8.767 -3.109 34.498 1.00 92.69 543 ASN A O 1
ATOM 4217 N N . CYS A 1 544 ? -10.082 -3.536 36.255 1.00 91.00 544 CYS A N 1
ATOM 4218 C CA . CYS A 1 544 ? -10.046 -2.165 36.722 1.00 91.00 544 CYS A CA 1
ATOM 4219 C C . CYS A 1 544 ? -8.649 -1.845 37.289 1.00 91.00 544 CYS A C 1
ATOM 4221 O O . CYS A 1 544 ? -7.927 -2.713 37.791 1.00 91.00 544 CYS A O 1
ATOM 4223 N N . LYS A 1 545 ? -8.269 -0.563 37.271 1.00 89.75 545 LYS A N 1
ATOM 4224 C CA . LYS A 1 545 ? -6.927 -0.108 37.678 1.00 89.75 545 LYS A CA 1
ATOM 4225 C C . LYS A 1 545 ? -6.489 -0.569 39.073 1.00 89.75 545 LYS A C 1
ATOM 4227 O O . LYS A 1 545 ? -5.296 -0.726 39.293 1.00 89.75 545 LYS A O 1
ATOM 4232 N N . SER A 1 546 ? -7.390 -0.764 40.034 1.00 88.06 546 SER A N 1
ATOM 4233 C CA . SER A 1 546 ? -7.006 -1.176 41.393 1.00 88.06 546 SER A CA 1
ATOM 4234 C C . SER A 1 546 ? -6.740 -2.676 41.541 1.00 88.06 546 SER A C 1
ATOM 4236 O O . SER A 1 546 ? -6.167 -3.087 42.547 1.00 88.06 546 SER A O 1
ATOM 4238 N N . GLN A 1 547 ? -7.124 -3.498 40.564 1.00 89.56 547 GLN A N 1
ATOM 4239 C CA . GLN A 1 547 ? -6.968 -4.951 40.615 1.00 89.56 547 GLN A CA 1
ATOM 4240 C C . GLN A 1 547 ? -5.714 -5.425 39.871 1.00 89.56 547 GLN A C 1
ATOM 4242 O O . GLN A 1 547 ? -5.147 -4.684 39.068 1.00 89.56 547 GLN A O 1
ATOM 4247 N N . ARG A 1 548 ? -5.245 -6.644 40.160 1.00 91.19 548 ARG A N 1
ATOM 4248 C CA . ARG A 1 548 ? -4.138 -7.283 39.422 1.00 91.19 548 ARG A CA 1
ATOM 4249 C C . ARG A 1 548 ? -4.579 -7.673 38.008 1.00 91.19 548 ARG A C 1
ATOM 4251 O O . ARG A 1 548 ? -5.767 -7.875 37.794 1.00 91.19 548 ARG A O 1
ATOM 4258 N N . CYS A 1 549 ? -3.624 -7.832 37.092 1.00 92.88 549 CYS A N 1
ATOM 4259 C CA . CYS A 1 549 ? -3.915 -8.397 35.777 1.00 92.88 549 CYS A CA 1
ATOM 4260 C C . CYS A 1 549 ? -4.371 -9.847 35.889 1.00 92.88 549 CYS A C 1
ATOM 4262 O O . CYS A 1 549 ? -3.729 -10.648 36.576 1.00 92.88 549 CYS A O 1
ATOM 4264 N N . GLN A 1 550 ? -5.452 -10.147 35.187 1.00 90.44 550 GLN A N 1
ATOM 4265 C CA . GLN A 1 550 ? -5.975 -11.481 34.967 1.00 90.44 550 GLN A CA 1
ATOM 4266 C C . GLN A 1 550 ? -6.288 -11.577 33.468 1.00 90.44 550 GLN A C 1
ATOM 4268 O O . GLN A 1 550 ? -7.119 -10.837 32.948 1.00 90.44 550 GLN A O 1
ATOM 4273 N N . SER A 1 551 ? -5.491 -12.356 32.741 1.00 85.88 551 SER A N 1
ATOM 4274 C CA . SER A 1 551 ? -5.472 -12.342 31.272 1.00 85.88 551 SER A CA 1
ATOM 4275 C C . SER A 1 551 ? -6.150 -13.554 30.646 1.00 85.88 551 SER A C 1
ATOM 4277 O O . SER A 1 551 ? -6.315 -13.572 29.426 1.00 85.88 551 SER A O 1
ATOM 4279 N N . ASP A 1 552 ? -6.533 -14.553 31.443 1.00 88.94 552 ASP A N 1
ATOM 4280 C CA . ASP A 1 552 ? -7.197 -15.739 30.918 1.00 88.94 552 ASP A CA 1
ATOM 4281 C C . ASP A 1 552 ? -8.659 -15.423 30.571 1.00 88.94 552 ASP A C 1
ATOM 4283 O O . ASP A 1 552 ? -9.311 -14.570 31.176 1.00 88.94 552 ASP A O 1
ATOM 4287 N N . ASP A 1 553 ? -9.208 -16.114 29.572 1.00 87.38 553 ASP A N 1
ATOM 4288 C CA . ASP A 1 553 ? -10.549 -15.812 29.052 1.00 87.38 553 ASP A CA 1
ATOM 4289 C C . ASP A 1 553 ? -11.674 -16.024 30.084 1.00 87.38 553 ASP A C 1
ATOM 4291 O O . ASP A 1 553 ? -12.762 -15.460 29.926 1.00 87.38 553 ASP A O 1
ATOM 4295 N N . ASP A 1 554 ? -11.409 -16.826 31.117 1.00 88.56 554 ASP A N 1
ATOM 4296 C CA . ASP A 1 554 ? -12.333 -17.156 32.208 1.00 88.56 554 ASP A CA 1
ATOM 4297 C C . ASP A 1 554 ? -12.045 -16.374 33.502 1.00 88.56 554 ASP A C 1
ATOM 4299 O O . ASP A 1 554 ? -12.777 -16.512 34.483 1.00 88.56 554 ASP A O 1
ATOM 4303 N N . ASP A 1 555 ? -10.996 -15.550 33.516 1.00 90.81 555 ASP A N 1
ATOM 4304 C CA . ASP A 1 555 ? -10.665 -14.704 34.659 1.00 90.81 555 ASP A CA 1
ATOM 4305 C C . ASP A 1 555 ? -11.676 -13.565 34.850 1.00 90.81 555 ASP A C 1
ATOM 4307 O O . ASP A 1 555 ? -12.403 -13.179 33.932 1.00 90.81 555 ASP A O 1
ATOM 4311 N N . ASP A 1 556 ? -11.689 -12.968 36.044 1.00 89.31 556 ASP A N 1
ATOM 4312 C CA . ASP A 1 556 ? -12.499 -11.782 36.315 1.00 89.31 556 ASP A CA 1
ATOM 4313 C C . ASP A 1 556 ? -12.123 -10.627 35.377 1.00 89.31 556 ASP A C 1
ATOM 4315 O O . ASP A 1 556 ? -10.945 -10.362 35.136 1.00 89.31 556 ASP A O 1
ATOM 4319 N N . ALA A 1 557 ? -13.136 -9.925 34.874 1.00 91.81 557 ALA A N 1
ATOM 4320 C CA . ALA A 1 557 ? -13.007 -8.860 33.897 1.00 91.81 557 ALA A CA 1
ATOM 4321 C C . ALA A 1 557 ? -13.912 -7.690 34.278 1.00 91.81 557 ALA A C 1
ATOM 4323 O O . ALA A 1 557 ? -15.131 -7.721 34.077 1.00 91.81 557 ALA A O 1
ATOM 4324 N N . ASP A 1 558 ? -13.327 -6.612 34.793 1.00 92.44 558 ASP A N 1
ATOM 4325 C CA . ASP A 1 558 ? -14.138 -5.519 35.318 1.00 92.44 558 ASP A CA 1
ATOM 4326 C C . ASP A 1 558 ? -14.714 -4.604 34.242 1.00 92.44 558 ASP A C 1
ATOM 4328 O O . ASP A 1 558 ? -15.714 -3.920 34.498 1.00 92.44 558 ASP A O 1
ATOM 4332 N N . ALA A 1 559 ? -14.096 -4.566 33.061 1.00 94.44 559 ALA A N 1
ATOM 4333 C CA . ALA A 1 559 ? -14.402 -3.595 32.026 1.00 94.44 559 ALA A CA 1
ATOM 4334 C C . ALA A 1 559 ? -14.147 -4.097 30.596 1.00 94.44 559 ALA A C 1
ATOM 4336 O O . ALA A 1 559 ? -13.481 -5.105 30.378 1.00 94.44 559 ALA A O 1
ATOM 4337 N N . ALA A 1 560 ? -14.651 -3.347 29.615 1.00 96.75 560 ALA A N 1
ATOM 4338 C CA . ALA A 1 560 ? -14.378 -3.536 28.192 1.00 96.75 560 ALA A CA 1
ATOM 4339 C C . ALA A 1 560 ? -14.210 -2.186 27.473 1.00 96.75 560 ALA A C 1
ATOM 4341 O O . ALA A 1 560 ? -14.768 -1.169 27.900 1.00 96.75 560 ALA A O 1
ATOM 4342 N N . ILE A 1 561 ? -13.466 -2.192 26.367 1.00 98.06 561 ILE A N 1
ATOM 4343 C CA . ILE A 1 561 ? -13.266 -1.057 25.450 1.00 98.06 561 ILE A CA 1
ATOM 4344 C C . ILE A 1 561 ? -13.507 -1.510 24.009 1.00 98.06 561 ILE A C 1
ATOM 4346 O O . ILE A 1 561 ? -13.190 -2.649 23.667 1.00 98.06 561 ILE A O 1
ATOM 4350 N N . GLY A 1 562 ? -14.063 -0.635 23.168 1.00 98.06 562 GLY A N 1
ATOM 4351 C CA . GLY A 1 562 ? -14.317 -0.919 21.754 1.00 98.06 562 GLY A CA 1
ATOM 4352 C C . GLY A 1 562 ? -15.679 -0.423 21.265 1.00 98.06 562 GLY A C 1
ATOM 4353 O O . GLY A 1 562 ? -16.139 0.649 21.661 1.00 98.06 562 GLY A O 1
ATOM 4354 N N . ILE A 1 563 ? -16.327 -1.203 20.396 1.00 98.50 563 ILE A N 1
ATOM 4355 C CA . ILE A 1 563 ? -17.673 -0.928 19.858 1.00 98.50 563 ILE A CA 1
ATOM 4356 C C . ILE A 1 563 ? -18.693 -1.972 20.320 1.00 98.50 563 ILE A C 1
ATOM 4358 O O . ILE A 1 563 ? -18.334 -3.107 20.624 1.00 98.50 563 ILE A O 1
ATOM 4362 N N . GLY A 1 564 ? -19.969 -1.594 20.335 1.00 98.12 564 GLY A N 1
ATOM 4363 C CA . GLY A 1 564 ? -21.114 -2.368 20.798 1.00 98.12 564 GLY A CA 1
ATOM 4364 C C . GLY A 1 564 ? -20.920 -2.869 22.216 1.00 98.12 564 GLY A C 1
ATOM 4365 O O . GLY A 1 564 ? -20.678 -4.055 22.398 1.00 98.12 564 GLY A O 1
ATOM 4366 N N . LEU A 1 565 ? -20.992 -1.981 23.205 1.00 98.31 565 LEU A N 1
ATOM 4367 C CA . LEU A 1 565 ? -20.594 -2.256 24.583 1.00 98.31 565 LEU A CA 1
ATOM 4368 C C . LEU A 1 565 ? -21.782 -2.489 25.511 1.00 98.31 565 LEU A C 1
ATOM 4370 O O . LEU A 1 565 ? -22.788 -1.786 25.442 1.00 98.31 565 LEU A O 1
ATOM 4374 N N . ALA A 1 566 ? -21.602 -3.411 26.448 1.00 97.12 566 ALA A N 1
ATOM 4375 C CA . ALA A 1 566 ? -22.418 -3.558 27.648 1.00 97.12 566 ALA A CA 1
ATOM 4376 C C . ALA A 1 566 ? -21.486 -3.808 28.835 1.00 97.12 566 ALA A C 1
ATOM 4378 O O . ALA A 1 566 ? -20.428 -4.413 28.670 1.00 97.12 566 ALA A O 1
ATOM 4379 N N . GLY A 1 567 ? -21.840 -3.337 30.028 1.00 92.25 567 GLY A N 1
ATOM 4380 C CA . GLY A 1 567 ? -20.947 -3.465 31.174 1.00 92.25 567 GLY A CA 1
ATOM 4381 C C . GLY A 1 567 ? -21.648 -3.451 32.517 1.00 92.25 567 GLY A C 1
ATOM 4382 O O . GLY A 1 567 ? -22.731 -2.883 32.690 1.00 92.25 567 GLY A O 1
ATOM 4383 N N . GLN A 1 568 ? -20.988 -4.058 33.497 1.00 88.31 568 GLN A N 1
ATOM 4384 C CA . GLN A 1 568 ? -21.423 -3.998 34.885 1.00 88.31 568 GLN A CA 1
ATOM 4385 C C . GLN A 1 568 ? -21.388 -2.560 35.424 1.00 88.31 568 GLN A C 1
ATOM 4387 O O . GLN A 1 568 ? -20.643 -1.694 34.963 1.00 88.31 568 GLN A O 1
ATOM 4392 N N . GLY A 1 569 ? -22.254 -2.279 36.397 1.00 84.81 569 GLY A N 1
ATOM 4393 C CA . GLY A 1 569 ? -22.348 -0.955 37.014 1.00 84.81 569 GLY A CA 1
ATOM 4394 C C . GLY A 1 569 ? -22.925 0.149 36.112 1.00 84.81 569 GLY A C 1
ATOM 4395 O O . GLY A 1 569 ? -23.016 1.290 36.572 1.00 84.81 569 GLY A O 1
ATOM 4396 N N . MET A 1 570 ? -23.345 -0.173 34.880 1.00 89.12 570 MET A N 1
ATOM 4397 C CA . MET A 1 570 ? -23.974 0.754 33.923 1.00 89.12 570 MET A CA 1
ATOM 4398 C C . MET A 1 570 ? -25.511 0.814 34.031 1.00 89.12 570 MET A C 1
ATOM 4400 O O . MET A 1 570 ? -26.167 1.483 33.237 1.00 89.12 570 MET A O 1
ATOM 4404 N N . GLY A 1 571 ? -26.110 0.115 35.005 1.00 85.31 571 GLY A N 1
ATOM 4405 C CA . GLY A 1 571 ? -27.560 0.147 35.248 1.00 85.31 571 GLY A CA 1
ATOM 4406 C C . GLY A 1 571 ? -28.401 -0.379 34.079 1.00 85.31 571 GLY A C 1
ATOM 4407 O O . GLY A 1 571 ? -29.502 0.111 33.859 1.00 85.31 571 GLY A O 1
ATOM 4408 N N . GLY A 1 572 ? -27.863 -1.322 33.296 1.00 85.94 572 GLY A N 1
ATOM 4409 C CA . GLY A 1 572 ? -28.496 -1.834 32.075 1.00 85.94 572 GLY A CA 1
ATOM 4410 C C . GLY A 1 572 ? -28.320 -0.940 30.841 1.00 85.94 572 GLY A C 1
ATOM 4411 O O . GLY A 1 572 ? -28.783 -1.303 29.766 1.00 85.94 572 GLY A O 1
ATOM 4412 N N . THR A 1 573 ? -27.643 0.205 30.972 1.00 90.81 573 THR A N 1
ATOM 4413 C CA . THR A 1 573 ? -27.313 1.072 29.834 1.00 90.81 573 THR A CA 1
ATOM 4414 C C . THR A 1 573 ? -26.157 0.475 29.038 1.00 90.81 573 THR A C 1
ATOM 4416 O O . THR A 1 573 ? -25.130 0.103 29.604 1.00 90.81 573 THR A O 1
ATOM 4419 N N . GLU A 1 574 ? -26.310 0.431 27.720 1.00 96.44 574 GLU A N 1
ATOM 4420 C CA . GLU A 1 574 ? -25.274 0.033 26.766 1.00 96.44 574 GLU A CA 1
ATOM 4421 C C . GLU A 1 574 ? -24.693 1.257 26.046 1.00 96.44 574 GLU A C 1
ATOM 4423 O O . GLU A 1 574 ? -25.320 2.318 26.018 1.00 96.44 574 GLU A O 1
ATOM 4428 N N . LEU A 1 575 ? -23.511 1.118 25.441 1.00 97.38 575 LEU A N 1
ATOM 4429 C CA . LEU A 1 575 ? -22.904 2.167 24.613 1.00 97.38 575 LEU A CA 1
ATOM 4430 C C . LEU A 1 575 ? -22.656 1.657 23.204 1.00 97.38 575 LEU A C 1
ATOM 4432 O O . LEU A 1 575 ? -22.195 0.533 23.021 1.00 97.38 575 LEU A O 1
ATOM 4436 N N . GLY A 1 576 ? -22.856 2.521 22.217 1.00 97.19 576 GLY A N 1
ATOM 4437 C CA . GLY A 1 576 ? -22.445 2.257 20.849 1.00 97.19 576 GLY A CA 1
ATOM 4438 C C . GLY A 1 576 ? -20.943 2.005 20.744 1.00 97.19 576 GLY A C 1
ATOM 4439 O O . GLY A 1 576 ? -20.532 1.022 20.142 1.00 97.19 576 GLY A O 1
ATOM 4440 N N . ALA A 1 577 ? -20.109 2.871 21.313 1.00 98.06 577 ALA A N 1
ATOM 4441 C CA . ALA A 1 577 ? -18.658 2.701 21.349 1.00 98.06 577 ALA A CA 1
ATOM 4442 C C . ALA A 1 577 ? -18.038 3.513 22.488 1.00 98.06 577 ALA A C 1
ATOM 4444 O O . ALA A 1 577 ? -18.676 4.437 23.000 1.00 98.06 577 ALA A O 1
ATOM 4445 N N . GLY A 1 578 ? -16.806 3.179 22.872 1.00 97.88 578 GLY A N 1
ATOM 4446 C CA . GLY A 1 578 ? -16.062 3.832 23.946 1.00 97.88 578 GLY A CA 1
ATOM 4447 C C . GLY A 1 578 ? -15.487 2.824 24.933 1.00 97.88 578 GLY A C 1
ATOM 4448 O O . GLY A 1 578 ? -14.859 1.851 24.521 1.00 97.88 578 GLY A O 1
ATOM 4449 N N . TRP A 1 579 ? -15.717 3.034 26.228 1.00 97.31 579 TRP A N 1
ATOM 4450 C CA . TRP A 1 579 ? -15.362 2.066 27.272 1.00 97.31 579 TRP A CA 1
ATOM 4451 C C . TRP A 1 579 ? -16.392 2.018 28.400 1.00 97.31 579 TRP A C 1
ATOM 4453 O O . TRP A 1 579 ? -17.084 3.002 28.687 1.00 97.31 579 TRP A O 1
ATOM 4463 N N . THR A 1 580 ? -16.491 0.857 29.051 1.00 95.88 580 THR A N 1
ATOM 4464 C CA . THR A 1 580 ? -17.425 0.626 30.160 1.00 95.88 580 THR A CA 1
ATOM 4465 C C . THR A 1 580 ? -16.931 1.252 31.467 1.00 95.88 580 THR A C 1
ATOM 4467 O O . THR A 1 580 ? -15.790 1.698 31.595 1.00 95.88 580 THR A O 1
ATOM 4470 N N . LYS A 1 581 ? -17.826 1.317 32.461 1.00 93.50 581 LYS A N 1
ATOM 4471 C CA . LYS A 1 581 ? -17.682 2.132 33.678 1.00 93.50 581 LYS A CA 1
ATOM 4472 C C . LYS A 1 581 ? -16.365 1.967 34.435 1.00 93.50 581 LYS A C 1
ATOM 4474 O O . LYS A 1 581 ? -15.883 2.941 35.002 1.00 93.50 581 LYS A O 1
ATOM 4479 N N . TYR A 1 582 ? -15.816 0.760 34.486 1.00 93.31 582 TYR A N 1
ATOM 4480 C CA . TYR A 1 582 ? -14.645 0.458 35.312 1.00 93.31 582 TYR A CA 1
ATOM 4481 C C . TYR A 1 582 ? -13.333 0.422 34.530 1.00 93.31 582 TYR A C 1
ATOM 4483 O O . TYR A 1 582 ? -12.295 0.116 35.115 1.00 93.31 582 TYR A O 1
ATOM 4491 N N . PHE A 1 583 ? -13.364 0.754 33.234 1.00 94.00 583 PHE A N 1
ATOM 4492 C CA . PHE A 1 583 ? -12.172 0.711 32.392 1.00 94.00 583 PHE A CA 1
ATOM 4493 C C . PHE A 1 583 ? -11.131 1.738 32.841 1.00 94.00 583 PHE A C 1
ATOM 4495 O O . PHE A 1 583 ? -9.945 1.430 32.920 1.00 94.00 583 PHE A O 1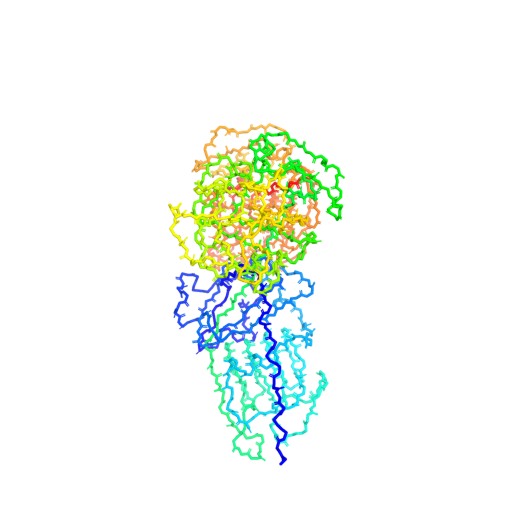
ATOM 4502 N N . THR A 1 584 ? -11.582 2.947 33.184 1.00 92.38 584 THR A N 1
ATOM 4503 C CA . THR A 1 584 ? -10.743 4.011 33.742 1.00 92.38 584 THR A CA 1
ATOM 4504 C C . THR A 1 584 ? -11.103 4.277 35.206 1.00 92.38 584 THR A C 1
ATOM 4506 O O . THR A 1 584 ? -12.256 4.165 35.603 1.00 92.38 584 THR A O 1
ATOM 4509 N N . SER A 1 585 ? -10.129 4.631 36.042 1.00 86.50 585 SER A N 1
ATOM 4510 C CA . SER A 1 585 ? -10.324 5.077 37.424 1.00 86.50 585 SER A CA 1
ATOM 4511 C C . SER A 1 585 ? -9.195 6.016 37.854 1.00 86.50 585 SER A C 1
ATOM 4513 O O . SER A 1 585 ? -8.017 5.783 37.572 1.00 86.50 585 SER A O 1
ATOM 4515 N N . THR A 1 586 ? -9.552 7.081 38.573 1.00 74.62 586 THR A N 1
ATOM 4516 C CA . THR A 1 586 ? -8.613 8.042 39.180 1.00 74.62 586 THR A CA 1
ATOM 4517 C C . THR A 1 586 ? -8.333 7.753 40.658 1.00 74.62 586 THR A C 1
ATOM 4519 O O . THR A 1 586 ? -7.514 8.435 41.269 1.00 74.62 586 THR A O 1
ATOM 4522 N N . SER A 1 587 ? -8.985 6.743 41.242 1.00 65.88 587 SER A N 1
ATOM 4523 C CA . SER A 1 587 ? -8.898 6.410 42.669 1.00 65.88 587 SER A CA 1
ATOM 4524 C C . SER A 1 587 ? -8.420 4.972 42.894 1.00 65.88 587 SER A C 1
ATOM 4526 O O . SER A 1 587 ? -8.296 4.184 41.960 1.00 65.88 587 SER A O 1
ATOM 4528 N N . THR A 1 588 ? -8.149 4.612 44.150 1.00 67.81 588 THR A N 1
ATOM 4529 C CA . THR A 1 588 ? -7.717 3.267 44.571 1.00 67.81 588 THR A CA 1
ATOM 4530 C C . THR A 1 588 ? -8.798 2.183 44.447 1.00 67.81 588 THR A C 1
ATOM 4532 O O . THR A 1 588 ? -8.550 1.053 44.857 1.00 67.81 588 THR A O 1
ATOM 4535 N N . GLY A 1 589 ? -9.973 2.483 43.880 1.00 74.19 589 GLY A N 1
ATOM 4536 C CA . GLY A 1 589 ? -11.044 1.511 43.626 1.00 74.19 589 GLY A CA 1
ATOM 4537 C C . GLY A 1 589 ? -11.546 1.517 42.179 1.00 74.19 589 GLY A C 1
ATOM 4538 O O . GLY A 1 589 ? -11.214 2.407 41.394 1.00 74.19 589 GLY A O 1
ATOM 4539 N N . CYS A 1 590 ? -12.400 0.549 41.832 1.00 83.69 590 CYS A N 1
ATOM 4540 C CA . CYS A 1 590 ? -13.100 0.487 40.545 1.00 83.69 590 CYS A CA 1
ATOM 4541 C C . CYS A 1 590 ? -14.255 1.509 40.507 1.00 83.69 590 CYS A C 1
ATOM 4543 O O . CYS A 1 590 ? -15.424 1.143 40.498 1.00 83.69 590 CYS A O 1
ATOM 4545 N N . ASN A 1 591 ? -13.952 2.806 40.545 1.00 78.94 591 ASN A N 1
ATOM 4546 C CA . ASN A 1 591 ? -14.950 3.876 40.464 1.00 78.94 591 ASN A CA 1
ATOM 4547 C C . ASN A 1 591 ? -14.581 4.834 39.335 1.00 78.94 591 ASN A C 1
ATOM 4549 O O . ASN A 1 591 ? -13.926 5.854 39.545 1.00 78.94 591 ASN A O 1
ATOM 4553 N N . GLY A 1 592 ? -15.000 4.450 38.132 1.00 82.75 592 GLY A N 1
ATOM 4554 C CA . GLY A 1 592 ? -14.854 5.221 36.909 1.00 82.75 592 GLY A CA 1
ATOM 4555 C C . GLY A 1 592 ? -16.176 5.708 36.332 1.00 82.75 592 GLY A C 1
ATOM 4556 O O . GLY A 1 592 ? -17.252 5.544 36.919 1.00 82.75 592 GLY A O 1
ATOM 4557 N N . GLY A 1 593 ? -16.067 6.299 35.146 1.00 88.31 593 GLY A N 1
ATOM 4558 C CA . GLY A 1 593 ? -17.186 6.683 34.299 1.00 88.31 593 GLY A CA 1
ATOM 4559 C C . GLY A 1 593 ? -17.133 5.920 32.982 1.00 88.31 593 GLY A C 1
ATOM 4560 O O . GLY A 1 593 ? -16.064 5.738 32.401 1.00 88.31 593 GLY A O 1
ATOM 4561 N N . ALA A 1 594 ? -18.300 5.485 32.516 1.00 93.56 594 ALA A N 1
ATOM 4562 C CA . ALA A 1 594 ? -18.438 4.993 31.156 1.00 93.56 594 ALA A CA 1
ATOM 4563 C C . ALA A 1 594 ? -18.340 6.193 30.201 1.00 93.56 594 ALA A C 1
ATOM 4565 O O . ALA A 1 594 ? -18.947 7.232 30.468 1.00 93.56 594 ALA A O 1
ATOM 4566 N N . THR A 1 595 ? -17.602 6.054 29.106 1.00 96.25 595 THR A N 1
ATOM 4567 C CA . THR A 1 595 ? -17.409 7.134 28.127 1.00 96.25 595 THR A CA 1
ATOM 4568 C C . THR A 1 595 ? -17.864 6.651 26.772 1.00 96.25 595 THR A C 1
ATOM 4570 O O . THR A 1 595 ? -17.461 5.568 26.354 1.00 96.25 595 THR A O 1
ATOM 4573 N N . SER A 1 596 ? -18.662 7.463 26.078 1.00 96.88 596 SER A N 1
ATOM 4574 C CA . SER A 1 596 ? -19.042 7.194 24.695 1.00 96.88 596 SER A CA 1
ATOM 4575 C C . SER A 1 596 ? -18.131 7.923 23.708 1.00 96.88 596 SER A C 1
ATOM 4577 O O . SER A 1 596 ? -17.591 8.984 24.022 1.00 96.88 596 SER A O 1
ATOM 4579 N N . LYS A 1 597 ? -17.938 7.335 22.526 1.00 97.38 597 LYS A N 1
ATOM 4580 C CA . LYS A 1 597 ? -17.211 7.922 21.395 1.00 97.38 597 LYS A CA 1
ATOM 4581 C C . LYS A 1 597 ? -17.970 7.649 20.103 1.00 97.38 597 LYS A C 1
ATOM 4583 O O . LYS A 1 597 ? -18.634 6.622 19.985 1.00 97.38 597 LYS A O 1
ATOM 4588 N N . SER A 1 598 ? -17.809 8.529 19.122 1.00 97.06 598 SER A N 1
ATOM 4589 C CA . SER A 1 598 ? -18.264 8.274 17.757 1.00 97.06 598 SER A CA 1
ATOM 4590 C C . SER A 1 598 ? -17.267 7.404 16.985 1.00 97.06 598 SER A C 1
ATOM 4592 O O . SER A 1 598 ? -16.054 7.577 17.121 1.00 97.06 598 SER A O 1
ATOM 4594 N N . VAL A 1 599 ? -17.768 6.456 16.188 1.00 98.25 599 VAL A N 1
ATOM 4595 C CA . VAL A 1 599 ? -16.944 5.527 15.396 1.00 98.25 599 VAL A CA 1
ATOM 4596 C C . VAL A 1 599 ? -17.516 5.318 13.997 1.00 98.25 599 VAL A C 1
ATOM 4598 O O . VAL A 1 599 ? -18.721 5.150 13.827 1.00 98.25 599 VAL A O 1
ATOM 4601 N N . TRP A 1 600 ? -16.638 5.247 12.999 1.00 97.81 600 TRP A N 1
ATOM 4602 C CA . TRP A 1 600 ? -16.949 4.840 11.631 1.00 97.81 600 TRP A CA 1
ATOM 4603 C C . TRP A 1 600 ? -16.313 3.491 11.348 1.00 97.81 600 TRP A C 1
ATOM 4605 O O . TRP A 1 600 ? -15.094 3.343 11.427 1.00 97.81 600 TRP A O 1
ATOM 4615 N N . LEU A 1 601 ? -17.145 2.511 11.020 1.00 97.94 601 LEU A N 1
ATOM 4616 C CA . LEU A 1 601 ? -16.735 1.165 10.664 1.00 97.94 601 LEU A CA 1
ATOM 4617 C C . LEU A 1 601 ? -16.761 1.014 9.146 1.00 97.94 601 LEU A C 1
ATOM 4619 O O . LEU A 1 601 ? -17.822 1.060 8.518 1.00 97.94 601 LEU A O 1
ATOM 4623 N N . TRP A 1 602 ? -15.590 0.791 8.575 1.00 94.94 602 TRP A N 1
ATOM 4624 C CA . TRP A 1 602 ? -15.377 0.572 7.158 1.00 94.94 602 TRP A CA 1
ATOM 4625 C C . TRP A 1 602 ? -14.996 -0.880 6.911 1.00 94.94 602 TRP A C 1
ATOM 4627 O O . TRP A 1 602 ? -14.250 -1.479 7.685 1.00 94.94 602 TRP A O 1
ATOM 4637 N N . VAL A 1 603 ? -15.470 -1.435 5.807 1.00 93.88 603 VAL A N 1
ATOM 4638 C CA . VAL A 1 603 ? -15.042 -2.743 5.311 1.00 93.88 603 VAL A CA 1
ATOM 4639 C C . VAL A 1 603 ? -14.362 -2.551 3.971 1.00 93.88 603 VAL A C 1
ATOM 4641 O O . VAL A 1 603 ? -14.798 -1.737 3.158 1.00 93.88 603 VAL A O 1
ATOM 4644 N N . ASP A 1 604 ? -13.261 -3.255 3.758 1.00 86.75 604 ASP A N 1
ATOM 4645 C CA . ASP A 1 604 ? -12.577 -3.224 2.476 1.00 86.75 604 ASP A CA 1
ATOM 4646 C C . ASP A 1 604 ? -13.229 -4.221 1.528 1.00 86.75 604 ASP A C 1
ATOM 4648 O O . ASP A 1 604 ? -13.130 -5.438 1.716 1.00 86.75 604 ASP A O 1
ATOM 4652 N N . SER A 1 605 ? -13.863 -3.668 0.503 1.00 67.00 605 SER A N 1
ATOM 4653 C CA . SER A 1 605 ? -14.361 -4.383 -0.660 1.00 67.00 605 SER A CA 1
ATOM 4654 C C . SER A 1 605 ? -13.182 -5.000 -1.404 1.00 67.00 605 SER A C 1
ATOM 4656 O O . SER A 1 605 ? -12.688 -4.437 -2.383 1.00 67.00 605 SER A O 1
ATOM 4658 N N . LEU A 1 606 ? -12.730 -6.176 -0.974 1.00 55.47 606 LEU A N 1
ATOM 4659 C CA . LEU A 1 606 ? -11.896 -6.997 -1.835 1.00 55.47 606 LEU A CA 1
ATOM 4660 C C . LEU A 1 606 ? -12.765 -7.389 -3.025 1.00 55.47 606 LEU A C 1
ATOM 4662 O O . LEU A 1 606 ? -13.698 -8.176 -2.867 1.00 55.47 606 LEU A O 1
ATOM 4666 N N . ALA A 1 607 ? -12.473 -6.814 -4.198 1.00 40.59 607 ALA A N 1
ATOM 4667 C CA . ALA A 1 607 ? -13.026 -7.302 -5.451 1.00 40.59 607 ALA A CA 1
ATOM 4668 C C . ALA A 1 607 ? -12.838 -8.824 -5.476 1.00 40.59 607 ALA A C 1
ATOM 4670 O O . ALA A 1 607 ? -11.719 -9.320 -5.293 1.00 40.59 607 ALA A O 1
ATOM 4671 N N . SER A 1 608 ? -14.002 -9.473 -5.539 1.00 32.16 608 SER A N 1
ATOM 4672 C CA . SER A 1 608 ? -14.302 -10.889 -5.336 1.00 32.16 608 SER A CA 1
ATOM 4673 C C . SER A 1 608 ? -13.318 -11.847 -5.962 1.00 32.16 608 SER A C 1
ATOM 4675 O O . SER A 1 608 ? -12.966 -11.594 -7.133 1.00 32.16 608 SER A O 1
#

Foldseek 3Di:
DDDDDDDDDDPPDPDADFPKDFFWKFAFAQCLAQPHCLLAAQDWAPQVDDQADRDTTGHNQQVAFKFQKKKKAWQHRPDLMFMDGHPDIDRHSNRLLNDAQDADQPGPQVSQCSRLVDDPPFAPSPARFARAAAQQAAPLGWTARHWTFFAANLDDRDHYSPDDTQKIAAANIDGNPDPGGGGGHMDQQRGDDDSDSDGHDTDHIMMTMIGRGDFPKDFAWKFAFDQCLALPHCLLQDQDWAPQVDDQFDRDTTGHNQQVAFKFQKKKKQWQGRPPLIFMDGHPDIDRHSSRLLNVAQDQDLRGDQVSQCRSLPQDPQLFDDDRFARAAAQQAAPQGKTARHWTFFDAQQDDGDRYSPDDTQKIAAANIDGDLAPGGGRGHMFQRGGRHHNDRGRHDDDHIIMTMIGRGDQAWDFAWKFAFFLCLAQPHCLLQDQDWDPQVDDLADRDTTGHNQQVAFKFQKKKKAWQGNPPLIDMDGHPDIDRHSNRLLNVAQDADLSGNQVSQCRSLPDDPLQADDERFASAAAQQAAAPGWTARHWTFFDANLDDGDRYRNDDTQKIAAANIDHPPPPRGGTRGHMDAQRGHPDNDSGGHTDHIIMTMIGGRPPD

Radius of gyration: 29.42 Å; chains: 1; bounding box: 85×40×88 Å

pLDDT: mean 88.39, std 13.3, range [23.34, 98.62]

Sequence (608 aa):
MALLRSMAFWPPHSYSEANWKLALKVGETKTLGFSSPLWTNTELLNEASVVDTIEDAKYKEFNTEPFKRIRMCVGSPESNCVEHVFSKAYDSARALFSAGYIRDENVDKDGILSSFSPPEDTYQARCPMQRPGFNIECRDGNKARWGFCLNCNNQGCQNADTDDADAAIGIGIAGQATDTELGAGWTRFFTTTDNRCGKAGKTFKPVWLWVDSLANWKLALKVGETKTLGFSSPLWTNTALLNEASAVDTIEDAKYKEFITEPFKRIRMCVGTAESNCVEHVFSQKYDSAKALFSAGYIRDESVDKDGILTSFGPVKGSYRDCPMQRPGFNIECKDGNKARWGFCANCPSQQCQNSDSSDADAAIGIGIAGQKTDTELGAGWTAYFAPGEGKCSATSKTFKPVWLWVDSLVNWKLALKVGETSTLGFSSPLWTNTALLNEGSPVGEIKDAKYSQFNTEPFKRIRMCVGSPESNCVTHVFSQRYESAKALFSAGYIRDESVDKDGILSNFGPVEGTYRDCPMQRPGFNIECHHGNKARWGFCNNCKSQRCQSDDDDDADAAIGIGLAGQGMGGTELGAGWTKYFTSTSTGCNGGATSKSVWLWVDSLAS

Secondary structure (DSSP, 8-state):
---------PPPP------EEEEEEE-SSSTT-TT-GGGTS---BSTT--TT--S-EE-HHHHH--EEEEEEEESSSSSSEEEEEEEEEES-HHHHHTSS-EE-TTS-HHHHHHHH-PPTTSS-TTSPPEEEEEEEE-TTS-EEEEEEEE--TTSPP--STTS---EEEEEEEE-TT-S--EEEEE-TTSS-SSSSS--PPPEE--EEEEEEE---EEEEEEE-SSSTTSTT-GGGTS---B-TT--TT--S-EE-THHHH--EEEEEEEESSSSSSEEEEEEEEEES-HHHHHHS--EE-TTS-HHHHHHHH-PPTTSS--PSPEEEEEEEE-TTS-EEEEEEEE--TTSPP--STTS---EEEEEEEEETTEEEEEEEEE-TTSSS-TT---S---EE--EEEEEEE---EEEEEEE-SSSTTSTT-GGGTS---BSTT--TTS-S-EE-HHHHH--EEEEEEEESSSSSSEEEEEEEEEES-HHHHHHS--EE-TTS-HHHHHHHH-PPTTTS---SPEEEEEEEE-BTT-EEEEEEEE--TTSPP--STTSB--EEEEEEEE-TTSTT--EEEEE-TTS--SSSSS----EE--EEEEEEE---